Protein 8ZNI (pdb70)

Secondary structure (DSSP, 8-state):
--SPPP-SS-------S-SS---EEE----SSS-EES--EEEB---SSS---BSSPPPEES-SSTT---PPP--TT---BT--S---TT--BB---------B---TTSS-SSS------/-----EE---SS--S--------S-----SS----EEEEEE---------EEEE--TT-SS------SSSS-S-----SSSS-SSS----------EEE--S--SSS------EE-S-SS-----------TTEEEEEEEEEE-SSS-------S--TT-TT--B---EEEE-SS-EEEE-B-SS-B---SSS---EEB--SSS--SS--EE-------------------TTS-TTEEEEEEE----EEEEEEEEE-----S--SPPB---EEE-SSSS-EEEPPPPTTS-S--S---EEEE-SS--SS--S------TTT---S--SSSEEE--SSS--EEEPSS--SS----EEEE--TTS--EEEE-EEE--

Organism: Homo sapiens (NCBI:txid9606)

Sequence (496 aa):
CGSPPPILNGRISYYSTPIAVGTVIRYSCSGTFRLIGEKSLLCITKDKVDGTWDKPAPKCEYFNKYSSCPEPIVPGGYKIRGSTPYRHGDSVTFACKTGNKSVWCQANNMWGPTRLPTCVYTIQSLIHLTGEDPGFFNVEIPEFPFYPTCNVCTADVNVTINFDHQLDLDFGQLTPHTKAVYQPRGAFGGSENATNLFLLELLGAGELALTMRSESVDVYFQDVFGTMWCHHAEMQNPVYLIPETVPYIKWDNCNSTNITAVVRAQGLDVTLPLSLPTSAQDSNFSVKTQMLGNEIDIECIMEDGEISQVLPGDNKFNITCSGYESHVPSGGILTSTSYAYSLRLTPRPVSRFLGNNSILYVFYSGNDYCIQSNIVFSDEIPASQDMPTNTTDITYVGDNATYSVPMVTSEDANSPNVTVTAFWAWPNNTETDFKCKWTLTSGTPSGCENISGAFASNRTFDITVSGLGTAPKTLIITRTATNATTTTHKVIFSKA

Radius of gyration: 27.09 Å; Cα contacts (8 Å, |Δi|>4): 1389; chains: 2; bounding box: 41×58×89 Å

B-factor: mean 114.31, std 24.29, range [20.0, 201.96]

Solvent-accessible surface area: 22687 Å² total; per-residue (Å²): 13,45,92,20,43,110,23,112,115,15,13,54,4,5,82,67,137,35,95,16,55,3,93,29,1,53,5,12,36,8,1,24,7,13,14,9,3,70,35,61,8,82,9,67,106,137,148,60,100,98,20,96,30,83,53,122,32,10,105,3,49,119,0,23,59,176,60,63,9,75,97,11,112,21,149,14,11,87,58,45,21,22,54,72,101,29,70,18,8,60,28,4,39,5,39,38,102,98,78,106,47,30,1,29,6,6,63,108,52,30,3,7,46,57,154,30,9,98,37,150,24,75,45,101,21,106,3,91,37,33,33,84,55,11,4,4,4,1,2,12,6,72,32,8,14,3,21,10,12,91,53,61,25,54,12,42,14,74,8,16,4,55,23,119,124,52,41,66,17,39,1,26,6,111,13,50,75,106,106,1,27,13,71,73,36,56,42,182,42,50,125,53,86,31,13,9,16,16,11,1,1,12,6,30,58,4,14,19,3,3,0,20,82,0,1,43,1,27,3,86,25,15,9,73,29,33,133,69,165,28,1,41,0,59,4,108,13,46,36,133,30,124,84,22,76,23,59,165,5,75,1,75,110,12,127,63,50,110,67,84,0,55,1,132,49,2,10,0,60,5,86,0,62,14,23,28,68,67,61,41,86,139,6,45,16,0,1,12,5,20,4,10,22,87,21,4,32,4,20,5,56,0,53,78,36,51,13,62,86,88,59,118,22,69,24,129,2,77,4,19,1,0,0,3,62,9,98,88,116,18,14,0,35,10,44,16,86,110,84,77,27,26,0,74,1,27,0,35,2,6,2,26,36,15,13,126,126,3,35,2,0,1,7,1,5,22,70,36,83,7,19,33,1,53,0,56,24,24,62,102,91,24,108,49,18,45,10,107,46,83,85,39,85,42,96,21,123,36,87,122,6,55,8,62,0,58,72,6,105,56,11,69,82,123,25,80,34,18,15,5,8,8,18,121,13,172,32,129,79,104,79,82,94,25,6,36,23,36,40,73,88,123,25,92,98,91,20,106,14,67,20,71,22,59,49,44,119,98,103,26,18,46,4,32,12,54,37,22,25,140,64,86,2,22,5,9,4,1,6,5,3,37,138,11,88,27,14,0,4,51,0,29,4,50,48,114

GO terms:
  GO:0004888 transmembrane signaling receptor activity (F, IDA)
  GO:0005886 plasma membrane (C, IDA)
  GO:0042113 B cell activation (P, IDA)
  GO:0046718 symbiont entry into host cell (P, IDA)
  GO:0060337 type I interferon-mediated signaling pathway (P, IDA)
  GO:0048018 receptor ligand activity (F, IDA)
  GO:0006957 complement activation, alternative pathway (P, IMP)
  GO:0042803 protein homodimerization activity (F, IDA)
  GO:0043235 signaling receptor complex (C, IDA)
  GO:0034987 immunoglobulin receptor binding (F, IDA)
  GO:0005515 protein binding (F, IPI)
  GO:0004875 complement receptor activity (F, TAS)
  GO:0005886 plasma membrane (C, TAS)
  GO:0042100 B cell proliferation (P, IDA)
  GO:0001848 complement binding (F, IDA)
  GO:0003677 DNA binding (F, IDA)
  GO:0030183 B cell differentiation (P, IDA)
  GO:0070062 extracellular exosome (C, HDA)

Foldseek 3Di:
DPDADDEDQWDFADQDDDPLASAWTFIAANPLFHWFDDTTWGRDDDPHSHGDIPDHDTYHGWFLQFDAADDQDEPQFDFAQHDDDDTIWRKTFTGHPVWGTIFTAGNVGCTTPDHRTYDD/DEAAAEWEFFDDAQQWFWQWFLFDAFDPLVADGWWWWAWFAAADVGQGFGWTDTDGLPFQFDGRGHTDSDDAQAWQRGLQCQADAQTGTIIGASAQIWIWTTHPLDDDIGYGYGYPRHSHGDFQADPDDDPVQAAEPQAEQECPRQKTKDWAWDFDCPCLAFKQKWWWWWWDAGRIGWTKGFDDGGDRCDDQWQSFTFIRSGHIPPPPGFTKIWNQDPPTTIIIGIRRTGGNSGDQWTKIKIFIDICGHIYIYTYGYHRDGYPYHHRDAPADEDEDAFLFDKAKADDFPQDDQDAQWKWWWKAWHNDNDPDALIFRWPIHPPTDLPRSHLWHKAHDPGRIIITTDNSQDQAWRQIWIFIDTPNGGTHTHRYTYHHD

Structure (mmCIF, N/CA/C/O backbone):
data_8ZNI
#
_entry.id   8ZNI
#
_cell.length_a   1.00
_cell.length_b   1.00
_cell.length_c   1.00
_cell.angle_alpha   90.00
_cell.angle_beta   90.00
_cell.angle_gamma   90.00
#
_symmetry.space_group_name_H-M   'P 1'
#
loop_
_entity.id
_entity.type
_entity.pdbx_description
1 polymer 'Complement receptor type 2'
2 polymer BLLF1
3 non-polymer 2-acetamido-2-deoxy-beta-D-glucopyranose
#
loop_
_atom_site.group_PDB
_atom_site.id
_atom_site.type_symbol
_atom_site.label_atom_id
_atom_site.label_alt_id
_atom_site.label_comp_id
_atom_site.label_asym_id
_atom_site.label_entity_id
_atom_site.label_seq_id
_atom_site.pdbx_PDB_ins_code
_atom_site.Cartn_x
_atom_site.Cartn_y
_atom_site.Cartn_z
_atom_site.occupancy
_atom_site.B_iso_or_equiv
_atom_site.auth_seq_id
_atom_site.auth_comp_id
_atom_site.auth_asym_id
_atom_site.auth_atom_id
_atom_site.pdbx_PDB_model_num
ATOM 1 N N . CYS A 1 23 ? 141.544 128.607 163.638 1.00 140.36 4 CYS A N 1
ATOM 2 C CA . CYS A 1 23 ? 140.663 129.210 164.630 1.00 141.56 4 CYS A CA 1
ATOM 3 C C . CYS A 1 23 ? 140.158 128.170 165.621 1.00 142.28 4 CYS A C 1
ATOM 4 O O . CYS A 1 23 ? 139.140 128.372 166.281 1.00 143.93 4 CYS A O 1
ATOM 7 N N . GLY A 1 24 ? 140.876 127.054 165.721 1.00 121.07 5 GLY A N 1
ATOM 8 C CA . GLY A 1 24 ? 140.484 125.988 166.622 1.00 122.85 5 GLY A CA 1
ATOM 9 C C . GLY A 1 24 ? 139.792 124.841 165.916 1.00 120.10 5 GLY A C 1
ATOM 10 O O . GLY A 1 24 ? 140.441 124.036 165.243 1.00 118.27 5 GLY A O 1
ATOM 11 N N . SER A 1 25 ? 138.472 124.754 166.063 1.00 119.41 6 SER A N 1
ATOM 12 C CA . SER A 1 25 ? 137.698 123.701 165.431 1.00 117.89 6 SER A CA 1
ATOM 13 C C . SER A 1 25 ? 136.504 124.297 164.700 1.00 117.10 6 SER A C 1
ATOM 14 O O . SER A 1 25 ? 135.875 125.240 165.195 1.00 119.98 6 SER A O 1
ATOM 17 N N . PRO A 1 26 ? 136.172 123.774 163.518 1.00 113.37 7 PRO A N 1
ATOM 18 C CA . PRO A 1 26 ? 135.021 124.297 162.790 1.00 114.07 7 PRO A CA 1
ATOM 19 C C . PRO A 1 26 ? 133.723 123.916 163.480 1.00 112.21 7 PRO A C 1
ATOM 20 O O . PRO A 1 26 ? 133.643 122.870 164.146 1.00 116.05 7 PRO A O 1
ATOM 24 N N . PRO A 1 27 ? 132.683 124.733 163.350 1.00 88.47 8 PRO A N 1
ATOM 25 C CA . PRO A 1 27 ? 131.382 124.375 163.922 1.00 91.16 8 PRO A CA 1
ATOM 26 C C . PRO A 1 27 ? 130.664 123.368 163.043 1.00 90.09 8 PRO A C 1
ATOM 27 O O . PRO A 1 27 ? 130.437 123.620 161.850 1.00 93.39 8 PRO A O 1
ATOM 31 N N . PRO A 1 28 ? 130.294 122.214 163.591 1.00 87.82 9 PRO A N 1
ATOM 32 C CA . PRO A 1 28 ? 129.648 121.183 162.775 1.00 87.52 9 PRO A CA 1
ATOM 33 C C . PRO A 1 28 ? 128.220 121.556 162.412 1.00 88.72 9 PRO A C 1
ATOM 34 O O . PRO A 1 28 ? 127.573 122.385 163.057 1.00 91.74 9 PRO A O 1
ATOM 38 N N . ILE A 1 29 ? 127.730 120.923 161.346 1.00 98.45 10 ILE A N 1
ATOM 39 C CA . ILE A 1 29 ? 126.356 121.109 160.892 1.00 100.18 10 ILE A CA 1
ATOM 40 C C . ILE A 1 29 ? 125.652 119.758 160.886 1.00 104.45 10 ILE A C 1
ATOM 41 O O . ILE A 1 29 ? 126.248 118.735 161.240 1.00 107.57 10 ILE A O 1
ATOM 46 N N . LEU A 1 30 ? 124.383 119.745 160.487 1.00 116.69 11 LEU A N 1
ATOM 47 C CA . LEU A 1 30 ? 123.552 118.548 160.564 1.00 114.06 11 LEU A CA 1
ATOM 48 C C . LEU A 1 30 ? 123.773 117.693 159.321 1.00 115.33 11 LEU A C 1
ATOM 49 O O . LEU A 1 30 ? 123.305 118.036 158.230 1.00 115.98 11 LEU A O 1
ATOM 54 N N . ASN A 1 31 ? 124.483 116.575 159.491 1.00 123.43 12 ASN A N 1
ATOM 55 C CA . ASN A 1 31 ? 124.705 115.572 158.449 1.00 125.56 12 ASN A CA 1
ATOM 56 C C . ASN A 1 31 ? 125.367 116.151 157.201 1.00 126.37 12 ASN A C 1
ATOM 57 O O . ASN A 1 31 ? 125.237 115.587 156.110 1.00 125.80 12 ASN A O 1
ATOM 62 N N . GLY A 1 32 ? 126.078 117.259 157.336 1.00 123.16 13 GLY A N 1
ATOM 63 C CA . GLY A 1 32 ? 126.712 117.929 156.221 1.00 120.32 13 GLY A CA 1
ATOM 64 C C . GLY A 1 32 ? 128.163 117.535 156.050 1.00 120.09 13 GLY A C 1
ATOM 65 O O . GLY A 1 32 ? 128.581 116.430 156.415 1.00 120.98 13 GLY A O 1
ATOM 66 N N . ARG A 1 33 ? 128.943 118.451 155.484 1.00 116.15 14 ARG A N 1
ATOM 67 C CA . ARG A 1 33 ? 130.354 118.224 155.215 1.00 118.46 14 ARG A CA 1
ATOM 68 C C . ARG A 1 33 ? 131.176 119.368 155.792 1.00 119.19 14 ARG A C 1
ATOM 69 O O . ARG A 1 33 ? 130.702 120.501 155.899 1.00 120.01 14 ARG A O 1
ATOM 77 N N . ILE A 1 34 ? 132.415 119.053 156.166 1.00 106.72 15 ILE A N 1
ATOM 78 C CA . ILE A 1 34 ? 133.330 120.027 156.753 1.00 102.15 15 ILE A CA 1
ATOM 79 C C . ILE A 1 34 ? 134.503 120.345 155.833 1.00 105.57 15 ILE A C 1
ATOM 80 O O . ILE A 1 34 ? 135.190 121.357 156.056 1.00 106.02 15 ILE A O 1
ATOM 85 N N . SER A 1 35 ? 134.729 119.539 154.791 1.00 113.29 16 SER A N 1
ATOM 86 C CA . SER A 1 35 ? 135.793 119.722 153.806 1.00 111.99 16 SER A CA 1
ATOM 87 C C . SER A 1 35 ? 137.173 119.489 154.407 1.00 114.64 16 SER A C 1
ATOM 88 O O . SER A 1 35 ? 137.342 118.617 155.265 1.00 113.54 16 SER A O 1
ATOM 91 N N . TYR A 1 36 ? 138.164 120.256 153.957 1.00 118.93 17 TYR A N 1
ATOM 92 C CA . TYR A 1 36 ? 139.561 120.020 154.297 1.00 115.96 17 TYR A CA 1
ATOM 93 C C . TYR A 1 36 ? 140.129 121.207 155.060 1.00 115.72 17 TYR A C 1
ATOM 94 O O . TYR A 1 36 ? 139.976 122.357 154.634 1.00 117.39 17 TYR A O 1
ATOM 96 N N . TYR A 1 37 ? 140.786 120.921 156.185 1.00 132.99 18 TYR A N 1
ATOM 97 C CA . TYR A 1 37 ? 141.518 121.940 156.925 1.00 134.87 18 TYR A CA 1
ATOM 98 C C . TYR A 1 37 ? 142.840 121.417 157.471 1.00 141.15 18 TYR A C 1
ATOM 99 O O . TYR A 1 37 ? 143.509 122.141 158.218 1.00 143.65 18 TYR A O 1
ATOM 108 N N . SER A 1 38 ? 143.233 120.195 157.121 1.00 149.81 19 SER A N 1
ATOM 109 C CA . SER A 1 38 ? 144.432 119.540 157.660 1.00 146.67 19 SER A CA 1
ATOM 110 C C . SER A 1 38 ? 144.279 119.463 159.182 1.00 146.89 19 SER A C 1
ATOM 111 O O . SER A 1 38 ? 143.168 119.282 159.696 1.00 144.95 19 SER A O 1
ATOM 114 N N . THR A 1 39 ? 145.381 119.589 159.915 1.00 147.64 20 THR A N 1
ATOM 115 C CA . THR A 1 39 ? 145.361 119.672 161.374 1.00 147.94 20 THR A CA 1
ATOM 116 C C . THR A 1 39 ? 146.173 120.901 161.768 1.00 147.65 20 THR A C 1
ATOM 117 O O . THR A 1 39 ? 147.375 120.815 162.052 1.00 146.99 20 THR A O 1
ATOM 121 N N . PRO A 1 40 ? 145.553 122.077 161.741 1.00 146.13 21 PRO A N 1
ATOM 122 C CA . PRO A 1 40 ? 146.280 123.313 162.030 1.00 145.80 21 PRO A CA 1
ATOM 123 C C . PRO A 1 40 ? 146.194 123.715 163.492 1.00 145.79 21 PRO A C 1
ATOM 124 O O . PRO A 1 40 ? 145.246 123.394 164.209 1.00 142.09 21 PRO A O 1
ATOM 128 N N . ILE A 1 41 ? 147.221 124.437 163.931 1.00 150.39 22 ILE A N 1
ATOM 129 C CA . ILE A 1 41 ? 147.222 125.034 165.275 1.00 150.62 22 ILE A CA 1
ATOM 130 C C . ILE A 1 41 ? 146.583 126.408 165.116 1.00 150.99 22 ILE A C 1
ATOM 131 O O . ILE A 1 41 ? 147.247 127.442 165.009 1.00 149.71 22 ILE A O 1
ATOM 133 N N . ALA A 1 42 ? 145.250 126.416 165.111 1.00 149.45 23 ALA A N 1
ATOM 134 C CA . ALA A 1 42 ? 144.454 127.632 164.946 1.00 147.27 23 ALA A CA 1
ATOM 135 C C . ALA A 1 42 ? 144.865 128.404 163.693 1.00 147.22 23 ALA A C 1
ATOM 136 O O . ALA A 1 42 ? 145.171 129.598 163.739 1.00 146.35 23 ALA A O 1
ATOM 138 N N . VAL A 1 43 ? 144.876 127.708 162.555 1.00 142.79 24 VAL A N 1
ATOM 139 C CA . VAL A 1 43 ? 145.164 128.357 161.281 1.00 139.11 24 VAL A CA 1
ATOM 140 C C . VAL A 1 43 ? 143.960 128.217 160.358 1.00 144.19 24 VAL A C 1
ATOM 141 O O . VAL A 1 43 ? 143.319 129.216 160.014 1.00 150.10 24 VAL A O 1
ATOM 143 N N . GLY A 1 44 ? 143.643 126.979 159.966 1.00 151.53 25 GLY A N 1
ATOM 144 C CA . GLY A 1 44 ? 142.437 126.654 159.218 1.00 153.56 25 GLY A CA 1
ATOM 145 C C . GLY A 1 44 ? 142.041 127.640 158.137 1.00 154.95 25 GLY A C 1
ATOM 146 O O . GLY A 1 44 ? 140.981 128.264 158.232 1.00 158.04 25 GLY A O 1
ATOM 147 N N . THR A 1 45 ? 142.878 127.795 157.109 1.00 120.51 26 THR A N 1
ATOM 148 C CA . THR A 1 45 ? 142.729 128.927 156.198 1.00 118.09 26 THR A CA 1
ATOM 149 C C . THR A 1 45 ? 141.396 128.888 155.456 1.00 119.48 26 THR A C 1
ATOM 150 O O . THR A 1 45 ? 140.645 129.870 155.463 1.00 123.76 26 THR A O 1
ATOM 154 N N . VAL A 1 46 ? 141.077 127.765 154.810 1.00 111.40 27 VAL A N 1
ATOM 155 C CA . VAL A 1 46 ? 139.841 127.641 154.040 1.00 113.46 27 VAL A CA 1
ATOM 156 C C . VAL A 1 46 ? 139.165 126.314 154.357 1.00 114.40 27 VAL A C 1
ATOM 157 O O . VAL A 1 46 ? 139.812 125.262 154.381 1.00 116.34 27 VAL A O 1
ATOM 161 N N . ILE A 1 47 ? 137.854 126.372 154.598 1.00 109.96 28 ILE A N 1
ATOM 162 C CA . ILE A 1 47 ? 136.996 125.194 154.640 1.00 105.30 28 ILE A CA 1
ATOM 163 C C . ILE A 1 47 ? 135.706 125.526 153.906 1.00 105.40 28 ILE A C 1
ATOM 164 O O . ILE A 1 47 ? 135.355 126.692 153.717 1.00 110.30 28 ILE A O 1
ATOM 169 N N . ARG A 1 48 ? 134.992 124.482 153.497 1.00 111.38 29 ARG A N 1
ATOM 170 C CA . ARG A 1 48 ? 133.718 124.642 152.810 1.00 115.55 29 ARG A CA 1
ATOM 171 C C . ARG A 1 48 ? 132.684 123.709 153.419 1.00 113.86 29 ARG A C 1
ATOM 172 O O . ARG A 1 48 ? 133.008 122.592 153.833 1.00 114.39 29 ARG A O 1
ATOM 180 N N . TYR A 1 49 ? 131.441 124.175 153.470 1.00 95.81 30 TYR A N 1
ATOM 181 C CA . TYR A 1 49 ? 130.322 123.399 153.981 1.00 95.80 30 TYR A CA 1
ATOM 182 C C . TYR A 1 49 ? 129.370 123.087 152.836 1.00 98.93 30 TYR A C 1
ATOM 183 O O . TYR A 1 49 ? 128.960 123.991 152.102 1.00 97.87 30 TYR A O 1
ATOM 192 N N . SER A 1 50 ? 129.030 121.812 152.684 1.00 109.92 31 SER A N 1
ATOM 193 C CA . SER A 1 50 ? 128.153 121.350 151.621 1.00 109.75 31 SER A CA 1
ATOM 194 C C . SER A 1 50 ? 126.825 120.882 152.200 1.00 112.32 31 SER A C 1
ATOM 195 O O . SER A 1 50 ? 126.650 120.765 153.415 1.00 116.90 31 SER A O 1
ATOM 198 N N . CYS A 1 51 ? 125.883 120.607 151.302 1.00 123.49 32 CYS A N 1
ATOM 199 C CA . CYS A 1 51 ? 124.577 120.127 151.713 1.00 118.24 32 CYS A CA 1
ATOM 200 C C . CYS A 1 51 ? 124.684 118.706 152.260 1.00 120.07 32 CYS A C 1
ATOM 201 O O . CYS A 1 51 ? 125.695 118.018 152.100 1.00 122.64 32 CYS A O 1
ATOM 204 N N . SER A 1 52 ? 123.615 118.266 152.916 1.00 120.35 33 SER A N 1
ATOM 205 C CA . SER A 1 52 ? 123.523 116.905 153.423 1.00 122.09 33 SER A CA 1
ATOM 206 C C . SER A 1 52 ? 122.975 115.934 152.385 1.00 121.27 33 SER A C 1
ATOM 207 O O . SER A 1 52 ? 122.641 114.796 152.733 1.00 120.92 33 SER A O 1
ATOM 210 N N . GLY A 1 53 ? 122.877 116.353 151.127 1.00 116.96 34 GLY A N 1
ATOM 211 C CA . GLY A 1 53 ? 122.339 115.503 150.085 1.00 116.51 34 GLY A CA 1
ATOM 212 C C . GLY A 1 53 ? 120.860 115.726 149.856 1.00 121.49 34 GLY A C 1
ATOM 213 O O . GLY A 1 53 ? 120.470 116.676 149.171 1.00 121.90 34 GLY A O 1
ATOM 214 N N . THR A 1 54 ? 120.024 114.851 150.421 1.00 114.82 35 THR A N 1
ATOM 215 C CA . THR A 1 54 ? 118.581 114.998 150.272 1.00 111.9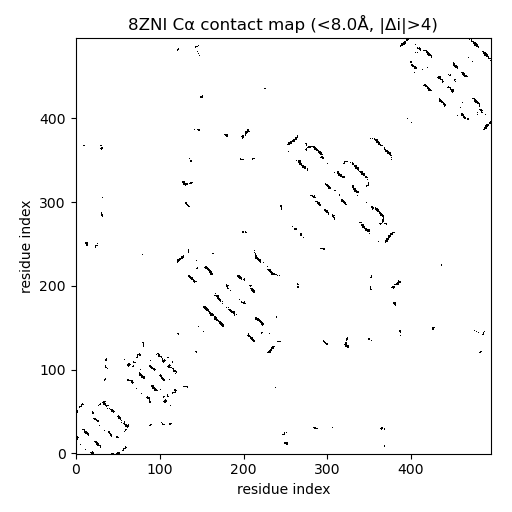7 35 THR A CA 1
ATOM 216 C C . THR A 1 54 ? 118.067 116.282 150.905 1.00 109.29 35 THR A C 1
ATOM 217 O O . THR A 1 54 ? 116.977 116.741 150.549 1.00 114.39 35 THR A O 1
ATOM 221 N N . PHE A 1 55 ? 118.820 116.865 151.832 1.00 107.70 36 PHE A N 1
ATOM 222 C CA . PHE A 1 55 ? 118.466 118.131 152.457 1.00 110.85 36 PHE A CA 1
ATOM 223 C C . PHE A 1 55 ? 119.375 119.218 151.901 1.00 109.58 36 PHE A C 1
ATOM 224 O O . PHE A 1 55 ? 120.601 119.124 152.015 1.00 115.92 36 PHE A O 1
ATOM 226 N N . ARG A 1 56 ? 118.778 120.242 151.298 1.00 113.13 37 ARG A N 1
ATOM 227 C CA . ARG A 1 56 ? 119.567 121.315 150.714 1.00 114.51 37 ARG A CA 1
ATOM 228 C C . ARG A 1 56 ? 120.139 122.215 151.804 1.00 115.57 37 ARG A C 1
ATOM 229 O O . ARG A 1 56 ? 119.543 122.399 152.868 1.00 116.09 37 ARG A O 1
ATOM 237 N N . LEU A 1 57 ? 121.311 122.777 151.527 1.00 114.36 38 LEU A N 1
ATOM 238 C CA . LEU A 1 57 ? 121.979 123.661 152.473 1.00 111.53 38 LEU A CA 1
ATOM 239 C C . LEU A 1 57 ? 121.325 125.036 152.441 1.00 110.47 38 LEU A C 1
ATOM 240 O O . LEU A 1 57 ? 121.305 125.698 151.397 1.00 111.34 38 LEU A O 1
ATOM 245 N N . ILE A 1 58 ? 120.793 125.466 153.583 1.00 103.98 39 ILE A N 1
ATOM 246 C CA . ILE A 1 58 ? 120.217 126.799 153.708 1.00 103.85 39 ILE A CA 1
ATOM 247 C C . ILE A 1 58 ? 121.143 127.660 154.556 1.00 103.05 39 ILE A C 1
ATOM 248 O O . ILE A 1 58 ? 121.057 127.666 155.789 1.00 108.19 39 ILE A O 1
ATOM 253 N N . GLY A 1 59 ? 122.027 128.396 153.876 1.00 95.31 40 GLY A N 1
ATOM 254 C CA . GLY A 1 59 ? 122.988 129.267 154.576 1.00 96.86 40 GLY A CA 1
ATOM 255 C C . GLY A 1 59 ? 124.266 129.414 153.770 1.00 98.30 40 GLY A C 1
ATOM 256 O O . GLY A 1 59 ? 124.520 128.547 152.913 1.00 101.17 40 GLY A O 1
ATOM 257 N N . GLU A 1 60 ? 125.042 130.470 154.025 1.00 109.65 41 GLU A N 1
ATOM 258 C CA . GLU A 1 60 ? 126.324 130.694 153.306 1.00 105.84 41 GLU A CA 1
ATOM 259 C C . GLU A 1 60 ? 127.238 129.483 153.509 1.00 107.54 41 GLU A C 1
ATOM 260 O O . GLU A 1 60 ? 127.333 129.009 154.655 1.00 110.33 41 GLU A O 1
ATOM 266 N N . LYS A 1 61 ? 127.877 128.984 152.447 1.00 113.04 42 LYS A N 1
ATOM 267 C CA . LYS A 1 61 ? 128.667 127.725 152.564 1.00 114.73 42 LYS A CA 1
ATOM 268 C C . LYS A 1 61 ? 130.145 128.004 152.867 1.00 116.77 42 LYS A C 1
ATOM 269 O O . LYS A 1 61 ? 130.772 127.151 153.529 1.00 119.78 42 LYS A O 1
ATOM 271 N N . SER A 1 62 ? 130.683 129.132 152.397 1.00 97.09 43 SER A N 1
ATOM 272 C CA . SER A 1 62 ? 132.132 129.427 152.578 1.00 96.37 43 SER A CA 1
ATOM 273 C C . SER A 1 62 ? 132.507 129.416 154.064 1.00 98.40 43 SER A C 1
ATOM 274 O O . SER A 1 62 ? 131.589 129.492 154.902 1.00 99.69 43 SER A O 1
ATOM 276 N N . LEU A 1 63 ? 133.807 129.337 154.371 1.00 109.42 44 LEU A N 1
ATOM 277 C CA . LEU A 1 63 ? 134.272 129.383 155.786 1.00 109.23 44 LEU A CA 1
ATOM 278 C C . LEU A 1 63 ? 135.788 129.614 155.821 1.00 111.22 44 LEU A C 1
ATOM 279 O O . LEU A 1 63 ? 136.532 128.712 155.390 1.00 111.08 44 LEU A O 1
ATOM 281 N N . LEU A 1 64 ? 136.220 130.778 156.316 1.00 130.80 45 LEU A N 1
ATOM 282 C CA . LEU A 1 64 ? 137.668 131.105 156.404 1.00 130.54 45 LEU A CA 1
ATOM 283 C C . LEU A 1 64 ? 137.964 131.599 157.824 1.00 135.45 45 LEU A C 1
ATOM 284 O O . LEU A 1 64 ? 137.153 132.385 158.350 1.00 137.48 45 LEU A O 1
ATOM 289 N N . CYS A 1 65 ? 139.081 131.169 158.415 1.00 139.49 46 CYS A N 1
ATOM 290 C CA . CYS A 1 65 ? 139.377 131.529 159.828 1.00 138.17 46 CYS A CA 1
ATOM 291 C C . CYS A 1 65 ? 139.983 132.932 159.909 1.00 138.40 46 CYS A C 1
ATOM 292 O O . CYS A 1 65 ? 141.174 133.073 159.583 1.00 137.26 46 CYS A O 1
ATOM 295 N N . ILE A 1 66 ? 139.196 133.930 160.327 1.00 151.54 47 ILE A N 1
ATOM 296 C CA . ILE A 1 66 ? 139.732 135.273 160.493 1.00 151.61 47 ILE A CA 1
ATOM 297 C C . ILE A 1 66 ? 140.728 135.281 161.646 1.00 154.14 47 ILE A C 1
ATOM 298 O O . ILE A 1 66 ? 140.608 134.516 162.614 1.00 155.33 47 ILE A O 1
ATOM 303 N N . THR A 1 67 ? 141.737 136.135 161.534 1.00 165.54 48 THR A N 1
ATOM 304 C CA . THR A 1 67 ? 142.806 136.212 162.519 1.00 165.78 48 THR A CA 1
ATOM 305 C C . THR A 1 67 ? 142.590 137.435 163.402 1.00 165.81 48 THR A C 1
ATOM 306 O O . THR A 1 67 ? 142.579 138.568 162.910 1.00 166.76 48 THR A O 1
ATOM 310 N N . LYS A 1 68 ? 142.417 137.201 164.698 1.00 183.62 49 LYS A N 1
ATOM 311 C CA . LYS A 1 68 ? 142.293 138.276 165.672 1.00 185.53 49 LYS A CA 1
ATOM 312 C C . LYS A 1 68 ? 143.691 138.747 166.075 1.00 186.93 49 LYS A C 1
ATOM 313 O O . LYS A 1 68 ? 144.689 138.440 165.417 1.00 185.60 49 LYS A O 1
ATOM 319 N N . ASP A 1 69 ? 143.772 139.520 167.161 1.00 201.80 50 ASP A N 1
ATOM 320 C CA . ASP A 1 69 ? 145.069 139.970 167.655 1.00 201.88 50 ASP A CA 1
ATOM 321 C C . ASP A 1 69 ? 145.972 138.788 167.987 1.00 201.83 50 ASP A C 1
ATOM 322 O O . ASP A 1 69 ? 147.190 138.850 167.785 1.00 200.50 50 ASP A O 1
ATOM 327 N N . LYS A 1 70 ? 145.396 137.704 168.496 1.00 194.92 51 LYS A N 1
ATOM 328 C CA . LYS A 1 70 ? 146.122 136.470 168.749 1.00 193.12 51 LYS A CA 1
ATOM 329 C C . LYS A 1 70 ? 145.956 135.513 167.572 1.00 193.73 51 LYS A C 1
ATOM 330 O O . LYS A 1 70 ? 145.134 135.723 166.677 1.00 194.98 51 LYS A O 1
ATOM 332 N N . VAL A 1 71 ? 146.762 134.449 167.581 1.00 190.11 52 VAL A N 1
ATOM 333 C CA . VAL A 1 71 ? 146.674 133.443 166.526 1.00 190.79 52 VAL A CA 1
ATOM 334 C C . VAL A 1 71 ? 145.308 132.768 166.553 1.00 189.77 52 VAL A C 1
ATOM 335 O O . VAL A 1 71 ? 144.660 132.592 165.515 1.00 189.34 52 VAL A O 1
ATOM 339 N N . ASP A 1 72 ? 144.850 132.391 167.743 1.00 175.93 53 ASP A N 1
ATOM 340 C CA . ASP A 1 72 ? 143.536 131.779 167.877 1.00 174.29 53 ASP A CA 1
ATOM 341 C C . ASP A 1 72 ? 142.441 132.800 167.599 1.00 173.53 53 ASP A C 1
ATOM 342 O O . ASP A 1 72 ? 142.528 133.958 168.014 1.00 174.35 53 ASP A O 1
ATOM 347 N N . GLY A 1 73 ? 141.406 132.362 166.888 1.00 155.41 54 GLY A N 1
ATOM 348 C CA . GLY A 1 73 ? 140.294 133.231 166.562 1.00 156.09 54 GLY A CA 1
ATOM 349 C C . GLY A 1 73 ? 139.000 132.472 166.360 1.00 156.03 54 GLY A C 1
ATOM 350 O O . GLY A 1 73 ? 138.842 131.356 166.861 1.00 156.57 54 GLY A O 1
ATOM 351 N N . THR A 1 74 ? 138.066 133.068 165.623 1.00 155.13 55 THR A N 1
ATOM 352 C CA . THR A 1 74 ? 136.786 132.445 165.329 1.00 156.08 55 THR A CA 1
ATOM 353 C C . THR A 1 74 ? 136.566 132.437 163.823 1.00 155.92 55 THR A C 1
ATOM 354 O O . THR A 1 74 ? 137.145 133.237 163.085 1.00 155.90 55 THR A O 1
ATOM 358 N N . TRP A 1 75 ? 135.721 131.513 163.373 1.00 134.96 56 TRP A N 1
ATOM 359 C CA . TRP A 1 75 ? 135.431 131.402 161.952 1.00 135.02 56 TRP A CA 1
ATOM 360 C C . TRP A 1 75 ? 134.583 132.580 161.482 1.00 135.10 56 TRP A C 1
ATOM 361 O O . TRP A 1 75 ? 133.860 133.207 162.262 1.00 135.66 56 TRP A O 1
ATOM 372 N N . ASP A 1 76 ? 134.687 132.881 160.186 1.00 131.63 57 ASP A N 1
ATOM 373 C CA . ASP A 1 76 ? 134.079 134.095 159.648 1.00 131.65 57 ASP A CA 1
ATOM 374 C C . ASP A 1 76 ? 132.562 134.077 159.782 1.00 135.47 57 ASP A C 1
ATOM 375 O O . ASP A 1 76 ? 131.954 135.087 160.156 1.00 135.34 57 ASP A O 1
ATOM 380 N N . LYS A 1 77 ? 131.932 132.947 159.483 1.00 134.36 58 LYS A N 1
ATOM 381 C CA . LYS A 1 77 ? 130.482 132.878 159.455 1.00 129.84 58 LYS A CA 1
ATOM 382 C C . LYS A 1 77 ? 129.982 131.710 160.290 1.00 129.33 58 LYS A C 1
ATOM 383 O O . LYS A 1 77 ? 130.676 130.698 160.430 1.00 129.31 58 LYS A O 1
ATOM 389 N N . PRO A 1 78 ? 128.783 131.826 160.855 1.00 117.36 59 PRO A N 1
ATOM 390 C CA . PRO A 1 78 ? 128.210 130.705 161.606 1.00 116.94 59 PRO A CA 1
ATOM 391 C C . PRO A 1 78 ? 127.921 129.519 160.700 1.00 116.99 59 PRO A C 1
ATOM 392 O O . PRO A 1 78 ? 127.759 129.647 159.485 1.00 117.42 59 PRO A O 1
ATOM 396 N N . ALA A 1 79 ? 127.865 128.349 161.317 1.00 97.95 60 ALA A N 1
ATOM 397 C CA . ALA A 1 79 ? 127.627 127.120 160.575 1.00 94.63 60 ALA A CA 1
ATOM 398 C C . ALA A 1 79 ? 126.218 127.121 159.995 1.00 102.33 60 ALA A C 1
ATOM 399 O O . ALA A 1 79 ? 125.246 127.232 160.754 1.00 109.19 60 ALA A O 1
ATOM 401 N N . PRO A 1 80 ? 126.057 127.009 158.680 1.00 98.61 61 PRO A N 1
ATOM 402 C CA . PRO A 1 80 ? 124.712 126.995 158.097 1.00 101.68 61 PRO A CA 1
ATOM 403 C C . PRO A 1 80 ? 123.952 125.726 158.450 1.00 101.47 61 PRO A C 1
ATOM 404 O O . PRO A 1 80 ? 124.533 124.658 158.650 1.00 105.36 61 PRO A O 1
ATOM 408 N N . LYS A 1 81 ? 122.630 125.857 158.515 1.00 93.15 62 LYS A N 1
ATOM 409 C CA . LYS A 1 81 ? 121.768 124.716 158.777 1.00 97.75 62 LYS A CA 1
ATOM 410 C C . LYS A 1 81 ? 121.620 123.864 157.524 1.00 96.27 62 LYS A C 1
ATOM 411 O O . LYS A 1 81 ? 121.562 124.382 156.406 1.00 95.88 62 LYS A O 1
ATOM 417 N N . CYS A 1 82 ? 121.559 122.549 157.717 1.00 112.72 63 CYS A N 1
ATOM 418 C CA . CYS A 1 82 ? 121.444 121.586 156.625 1.00 116.69 63 CYS A CA 1
ATOM 419 C C . CYS A 1 82 ? 120.227 120.705 156.893 1.00 116.75 63 CYS A C 1
ATOM 420 O O . CYS A 1 82 ? 120.338 119.641 157.508 1.00 118.67 63 CYS A O 1
ATOM 422 N N . GLU A 1 83 ? 119.065 121.151 156.426 1.00 118.26 64 GLU A N 1
ATOM 423 C CA . GLU A 1 83 ? 117.824 120.411 156.604 1.00 113.52 64 GLU A CA 1
ATOM 424 C C . GLU A 1 83 ? 116.914 120.699 155.418 1.00 113.91 64 GLU A C 1
ATOM 425 O O . GLU A 1 83 ? 117.276 121.437 154.497 1.00 122.74 64 GLU A O 1
ATOM 427 N N . TYR A 1 84 ? 115.723 120.110 155.447 1.00 110.20 65 TYR A N 1
ATOM 428 C CA . TYR A 1 84 ? 114.764 120.312 154.373 1.00 112.14 65 TYR A CA 1
ATOM 429 C C . TYR A 1 84 ? 114.275 121.757 154.357 1.00 115.58 65 TYR A C 1
ATOM 430 O O . TYR A 1 84 ? 114.397 122.497 155.336 1.00 116.40 65 TYR A O 1
ATOM 439 N N . PHE A 1 85 ? 113.716 122.157 153.214 1.00 120.64 66 PHE A N 1
ATOM 440 C CA . PHE A 1 85 ? 113.157 123.500 153.032 1.00 122.67 66 PHE A CA 1
ATOM 441 C C . PHE A 1 85 ? 111.836 123.352 152.278 1.00 120.06 66 PHE A C 1
ATOM 442 O O . PHE A 1 85 ? 111.806 123.396 151.046 1.00 120.80 66 PHE A O 1
ATOM 444 N N . ASN A 1 86 ? 110.748 123.185 153.033 1.00 116.41 67 ASN A N 1
ATOM 445 C CA . ASN A 1 86 ? 109.397 123.084 152.478 1.00 118.50 67 ASN A CA 1
ATOM 446 C C . ASN A 1 86 ? 109.297 121.981 151.427 1.00 120.67 67 ASN A C 1
ATOM 447 O O . ASN A 1 86 ? 108.626 122.138 150.404 1.00 119.81 67 ASN A O 1
ATOM 449 N N . LYS A 1 87 ? 109.968 120.855 151.685 1.00 134.13 68 LYS A N 1
ATOM 450 C CA . LYS A 1 87 ? 109.951 119.701 150.791 1.00 135.20 68 LYS A CA 1
ATOM 451 C C . LYS A 1 87 ? 110.336 120.100 149.372 1.00 135.48 68 LYS A C 1
ATOM 452 O O . LYS A 1 87 ? 111.522 120.198 149.047 1.00 135.40 68 LYS A O 1
ATOM 454 N N . TYR A 1 88 ? 109.338 120.322 148.517 1.00 127.82 69 TYR A N 1
ATOM 455 C CA . TYR A 1 88 ? 109.568 120.820 147.168 1.00 125.52 69 TYR A CA 1
ATOM 456 C C . TYR A 1 88 ? 108.762 122.077 146.870 1.00 126.76 69 TYR A C 1
ATOM 457 O O . TYR A 1 88 ? 108.754 122.539 145.723 1.00 127.18 69 TYR A O 1
ATOM 466 N N . SER A 1 89 ? 108.090 122.642 147.869 1.00 127.21 70 SER A N 1
ATOM 467 C CA . SER A 1 89 ? 107.266 123.820 147.658 1.00 128.96 70 SER A CA 1
ATOM 468 C C . SER A 1 89 ? 108.130 125.049 147.414 1.00 130.27 70 SER A C 1
ATOM 469 O O . SER A 1 89 ? 109.328 125.074 147.710 1.00 128.98 70 SER A O 1
ATOM 472 N N . SER A 1 90 ? 107.496 126.083 146.880 1.00 132.16 71 SER A N 1
ATOM 473 C CA . SER A 1 90 ? 108.184 127.309 146.522 1.00 129.42 71 SER A CA 1
ATOM 474 C C . SER A 1 90 ? 108.088 128.326 147.657 1.00 128.90 71 SER A C 1
ATOM 475 O O . SER A 1 90 ? 107.529 128.068 148.726 1.00 126.85 71 SER A O 1
ATOM 478 N N . CYS A 1 91 ? 108.727 129.485 147.458 1.00 118.00 72 CYS A N 1
ATOM 479 C CA . CYS A 1 91 ? 108.734 130.539 148.509 1.00 117.68 72 CYS A CA 1
ATOM 480 C C . CYS A 1 91 ? 108.686 131.921 147.845 1.00 114.24 72 CYS A C 1
ATOM 481 O O . CYS A 1 91 ? 109.102 132.032 146.675 1.00 113.15 72 CYS A O 1
ATOM 484 N N . PRO A 1 92 ? 108.205 132.975 148.542 1.00 102.56 73 PRO A N 1
ATOM 485 C CA . PRO A 1 92 ? 108.094 134.316 147.957 1.00 101.90 73 PRO A CA 1
ATOM 486 C C . PRO A 1 92 ? 109.432 134.825 147.401 1.00 102.13 73 PRO A C 1
ATOM 487 O O . PRO A 1 92 ? 110.459 134.484 147.960 1.00 103.53 73 PRO A O 1
ATOM 491 N N . GLU A 1 93 ? 109.386 135.629 146.333 1.00 106.00 74 GLU A N 1
ATOM 492 C CA . GLU A 1 93 ? 110.634 136.217 145.771 1.00 108.02 74 GLU A CA 1
ATOM 493 C C . GLU A 1 93 ? 111.158 137.273 146.752 1.00 106.09 74 GLU A C 1
ATOM 494 O O . GLU A 1 93 ? 110.396 138.194 147.112 1.00 103.95 74 GLU A O 1
ATOM 500 N N . PRO A 1 94 ? 112.398 137.134 147.264 1.00 106.52 75 PRO A N 1
ATOM 501 C CA . PRO A 1 94 ? 112.985 138.124 148.176 1.00 106.18 75 PRO A CA 1
ATOM 502 C C . PRO A 1 94 ? 113.638 139.266 147.418 1.00 100.87 75 PRO A C 1
ATOM 503 O O . PRO A 1 94 ? 114.575 139.041 146.646 1.00 100.38 75 PRO A O 1
ATOM 507 N N . ILE A 1 95 ? 113.165 140.494 147.629 1.00 99.18 76 ILE A N 1
ATOM 508 C CA . ILE A 1 95 ? 113.692 141.656 146.929 1.00 104.03 76 ILE A CA 1
ATOM 509 C C . ILE A 1 95 ? 113.892 142.799 147.914 1.00 104.32 76 ILE A C 1
ATOM 510 O O . ILE A 1 95 ? 113.328 142.819 149.010 1.00 105.29 76 ILE A O 1
ATOM 515 N N . VAL A 1 96 ? 114.718 143.753 147.502 1.00 108.15 77 VAL A N 1
ATOM 516 C CA . VAL A 1 96 ? 115.005 144.964 148.262 1.00 111.70 77 VAL A CA 1
ATOM 517 C C . VAL A 1 96 ? 115.447 146.011 147.247 1.00 109.71 77 VAL A C 1
ATOM 518 O O . VAL A 1 96 ? 116.139 145.667 146.278 1.00 105.25 77 VAL A O 1
ATOM 522 N N . PRO A 1 97 ? 115.054 147.280 147.400 1.00 130.24 78 PRO A N 1
ATOM 523 C CA . PRO A 1 97 ? 115.414 148.289 146.388 1.00 129.73 78 PRO A CA 1
ATOM 524 C C . PRO A 1 97 ? 116.902 148.368 146.092 1.00 129.04 78 PRO A C 1
ATOM 525 O O . PRO A 1 97 ? 117.285 148.767 144.985 1.00 129.01 78 PRO A O 1
ATOM 529 N N . GLY A 1 98 ? 117.752 148.002 147.046 1.00 114.89 79 GLY A N 1
ATOM 530 C CA . GLY A 1 98 ? 119.172 147.906 146.782 1.00 114.23 79 GLY A CA 1
ATOM 531 C C . GLY A 1 98 ? 119.614 146.470 146.592 1.00 118.26 79 GLY A C 1
ATOM 532 O O . GLY A 1 98 ? 120.677 146.074 147.079 1.00 119.18 79 GLY A O 1
ATOM 533 N N . GLY A 1 99 ? 118.804 145.676 145.893 1.00 111.36 80 GLY A N 1
ATOM 534 C CA . GLY A 1 99 ? 119.114 144.272 145.708 1.00 104.93 80 GLY A CA 1
ATOM 535 C C . GLY A 1 99 ? 118.838 143.736 144.319 1.00 101.18 80 GLY A C 1
ATOM 536 O O . GLY A 1 99 ? 117.723 143.861 143.806 1.00 103.92 80 GLY A O 1
ATOM 537 N N . TYR A 1 100 ? 119.851 143.133 143.703 1.00 95.14 81 TYR A N 1
ATOM 538 C CA . TYR A 1 100 ? 119.695 142.484 142.408 1.00 95.50 81 TYR A CA 1
ATOM 539 C C . TYR A 1 100 ? 119.152 141.073 142.621 1.00 93.41 81 TYR A C 1
ATOM 540 O O . TYR A 1 100 ? 118.693 140.714 143.708 1.00 99.05 81 TYR A O 1
ATOM 549 N N . LYS A 1 101 ? 119.193 140.254 141.577 1.00 92.42 82 LYS A N 1
ATOM 550 C CA . LYS A 1 101 ? 118.733 138.871 141.639 1.00 98.10 82 LYS A CA 1
ATOM 551 C C . LYS A 1 101 ? 119.755 137.949 140.990 1.00 100.39 82 LYS A C 1
ATOM 552 O O . LYS A 1 101 ? 119.433 137.102 140.154 1.00 108.05 82 LYS A O 1
ATOM 558 N N . ILE A 1 102 ? 121.025 138.119 141.365 1.00 87.91 83 ILE A N 1
ATOM 559 C CA . ILE A 1 102 ? 122.077 137.266 140.829 1.00 88.92 83 ILE A CA 1
ATOM 560 C C . ILE A 1 102 ? 121.840 135.833 141.279 1.00 94.55 83 ILE A C 1
ATOM 561 O O . ILE A 1 102 ? 121.594 135.567 142.462 1.00 102.07 83 ILE A O 1
ATOM 566 N N . ARG A 1 103 ? 121.897 134.902 140.325 1.00 102.49 84 ARG A N 1
ATOM 567 C CA . ARG A 1 103 ? 121.619 133.484 140.547 1.00 101.53 84 ARG A CA 1
ATOM 568 C C . ARG A 1 103 ? 120.200 133.244 141.050 1.00 94.35 84 ARG A C 1
ATOM 569 O O . ARG A 1 103 ? 119.929 132.221 141.687 1.00 96.22 84 ARG A O 1
ATOM 571 N N . GLY A 1 104 ? 119.284 134.165 140.771 1.00 86.63 85 GLY A N 1
ATOM 572 C CA . GLY A 1 104 ? 117.908 134.040 141.204 1.00 95.63 85 GLY A CA 1
ATOM 573 C C . GLY A 1 104 ? 116.950 134.167 140.035 1.00 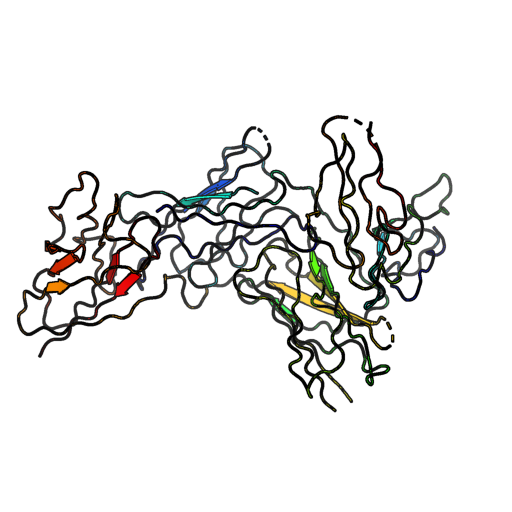100.89 85 GLY A C 1
ATOM 574 O O . GLY A 1 104 ? 117.225 134.867 139.059 1.00 98.17 85 GLY A O 1
ATOM 575 N N . SER A 1 105 ? 115.814 133.483 140.146 1.00 124.85 86 SER A N 1
ATOM 576 C CA . SER A 1 105 ? 114.810 133.484 139.093 1.00 122.52 86 SER A CA 1
ATOM 577 C C . SER A 1 105 ? 113.440 133.256 139.715 1.00 121.11 86 SER A C 1
ATOM 578 O O . SER A 1 105 ? 113.313 133.013 140.918 1.00 124.40 86 SER A O 1
ATOM 581 N N . THR A 1 106 ? 112.410 133.347 138.875 1.00 130.19 87 THR A N 1
ATOM 582 C CA . THR A 1 106 ? 111.045 133.132 139.352 1.00 135.39 87 THR A CA 1
ATOM 583 C C . THR A 1 106 ? 110.818 131.729 139.909 1.00 137.89 87 THR A C 1
ATOM 584 O O . THR A 1 106 ? 110.256 131.617 141.013 1.00 138.61 87 THR A O 1
ATOM 586 N N . PRO A 1 107 ? 111.199 130.640 139.235 1.00 128.98 88 PRO A N 1
ATOM 587 C CA . PRO A 1 107 ? 110.984 129.316 139.828 1.00 124.67 88 PRO A CA 1
ATOM 588 C C . PRO A 1 107 ? 111.873 129.093 141.040 1.00 127.70 88 PRO A C 1
ATOM 589 O O . PRO A 1 107 ? 112.967 129.651 141.154 1.00 125.69 88 PRO A O 1
ATOM 593 N N . TYR A 1 108 ? 111.383 128.264 141.958 1.00 128.56 89 TYR A N 1
ATOM 594 C CA . TYR A 1 108 ? 112.120 127.916 143.162 1.00 125.75 89 TYR A CA 1
ATOM 595 C C . TYR A 1 108 ? 111.871 126.452 143.492 1.00 127.01 89 TYR A C 1
ATOM 596 O O . TYR A 1 108 ? 110.862 125.867 143.091 1.00 127.83 89 TYR A O 1
ATOM 605 N N . ARG A 1 109 ? 112.809 125.864 144.230 1.00 146.19 90 ARG A N 1
ATOM 606 C CA . ARG A 1 109 ? 112.663 124.484 144.680 1.00 148.16 90 ARG A CA 1
ATOM 607 C C . ARG A 1 109 ? 113.527 124.266 145.912 1.00 147.14 90 ARG A C 1
ATOM 608 O O . ARG A 1 109 ? 114.721 124.586 145.905 1.00 148.61 90 ARG A O 1
ATOM 616 N N . HIS A 1 110 ? 112.906 123.757 146.976 1.00 127.53 91 HIS A N 1
ATOM 617 C CA . HIS A 1 110 ? 113.590 123.388 148.211 1.00 129.86 91 HIS A CA 1
ATOM 618 C C . HIS A 1 110 ? 114.405 124.543 148.784 1.00 128.22 91 HIS A C 1
ATOM 619 O O . HIS A 1 110 ? 113.839 125.528 149.268 1.00 122.84 91 HIS A O 1
ATOM 626 N N . GLY A 1 111 ? 115.731 124.434 148.732 1.00 136.41 92 GLY A N 1
ATOM 627 C CA . GLY A 1 111 ? 116.588 125.414 149.368 1.00 134.55 92 GLY A CA 1
ATOM 628 C C . GLY A 1 111 ? 117.418 126.258 148.421 1.00 131.73 92 GLY A C 1
ATOM 629 O O . GLY A 1 111 ? 118.567 126.586 148.725 1.00 130.54 92 GLY A O 1
ATOM 630 N N . ASP A 1 112 ? 116.852 126.612 147.271 1.00 129.38 93 ASP A N 1
ATOM 631 C CA . ASP A 1 112 ? 117.547 127.489 146.341 1.00 129.27 93 ASP A CA 1
ATOM 632 C C . ASP A 1 112 ? 117.658 128.895 146.919 1.00 128.20 93 ASP A C 1
ATOM 633 O O . ASP A 1 112 ? 116.822 129.334 147.713 1.00 125.96 93 ASP A O 1
ATOM 638 N N . SER A 1 113 ? 118.708 129.605 146.512 1.00 101.84 94 SER A N 1
ATOM 639 C CA . SER A 1 113 ? 119.021 130.916 147.061 1.00 101.85 94 SER A CA 1
ATOM 640 C C . SER A 1 113 ? 119.168 131.927 145.933 1.00 91.25 94 SER A C 1
ATOM 641 O O . SER A 1 113 ? 119.043 131.601 144.749 1.00 97.31 94 SER A O 1
ATOM 644 N N . VAL A 1 114 ? 119.438 133.171 146.320 1.00 67.74 95 VAL A N 1
ATOM 645 C CA . VAL A 1 114 ? 119.695 134.265 145.403 1.00 77.65 95 VAL A CA 1
ATOM 646 C C . VAL A 1 114 ? 120.926 135.021 145.893 1.00 76.16 95 VAL A C 1
ATOM 647 O O . VAL A 1 114 ? 121.557 134.646 146.880 1.00 77.43 95 VAL A O 1
ATOM 651 N N . THR A 1 115 ? 121.267 136.090 145.181 1.00 87.57 96 THR A N 1
ATOM 652 C CA . THR A 1 115 ? 122.370 136.958 145.561 1.00 83.79 96 THR A CA 1
ATOM 653 C C . THR A 1 115 ? 121.960 138.401 145.316 1.00 87.39 96 THR A C 1
ATOM 654 O O . THR A 1 115 ? 121.262 138.704 144.346 1.00 100.91 96 THR A O 1
ATOM 658 N N . PHE A 1 116 ? 122.396 139.289 146.202 1.00 78.71 97 PHE A N 1
ATOM 659 C CA . PHE A 1 116 ? 121.997 140.686 146.156 1.00 82.79 97 PHE A CA 1
ATOM 660 C C . PHE A 1 116 ? 123.198 141.572 145.855 1.00 79.45 97 PHE A C 1
ATOM 661 O O . PHE A 1 116 ? 124.353 141.186 146.054 1.00 85.70 97 PHE A O 1
ATOM 669 N N . ALA A 1 117 ? 122.902 142.773 145.365 1.00 91.94 98 ALA A N 1
ATOM 670 C CA . ALA A 1 117 ? 123.898 143.798 145.076 1.00 94.88 98 ALA A CA 1
ATOM 671 C C . ALA A 1 117 ? 123.148 145.083 144.760 1.00 101.65 98 ALA A C 1
ATOM 672 O O . ALA A 1 117 ? 121.927 145.080 144.585 1.00 109.31 98 ALA A O 1
ATOM 674 N N . CYS A 1 118 ? 123.889 146.185 144.689 1.00 104.37 99 CYS A N 1
ATOM 675 C CA . CYS A 1 118 ? 123.273 147.468 144.378 1.00 105.44 99 CYS A CA 1
ATOM 676 C C . CYS A 1 118 ? 124.309 148.390 143.755 1.00 106.23 99 CYS A C 1
ATOM 677 O O . CYS A 1 118 ? 125.514 148.231 143.958 1.00 109.37 99 CYS A O 1
ATOM 679 N N . LYS A 1 119 ? 123.812 149.366 142.996 1.00 109.41 100 LYS A N 1
ATOM 680 C CA . LYS A 1 119 ? 124.665 150.392 142.414 1.00 114.72 100 LYS A CA 1
ATOM 681 C C . LYS A 1 119 ? 124.958 151.528 143.383 1.00 115.57 100 LYS A C 1
ATOM 682 O O . LYS A 1 119 ? 125.763 152.406 143.056 1.00 115.70 100 LYS A O 1
ATOM 684 N N . THR A 1 120 ? 124.328 151.534 144.553 1.00 116.61 101 THR A N 1
ATOM 685 C CA . THR A 1 120 ? 124.549 152.579 145.543 1.00 117.67 101 THR A CA 1
ATOM 686 C C . THR A 1 120 ? 124.438 152.016 146.956 1.00 118.55 101 THR A C 1
ATOM 687 O O . THR A 1 120 ? 123.856 150.953 147.166 1.00 114.78 101 THR A O 1
ATOM 689 N N . GLY A 1 126 ? 124.611 146.493 152.652 1.00 122.28 107 GLY A N 1
ATOM 690 C CA . GLY A 1 126 ? 124.019 145.368 153.352 1.00 127.11 107 GLY A CA 1
ATOM 691 C C . GLY A 1 126 ? 124.556 144.029 152.888 1.00 127.29 107 GLY A C 1
ATOM 692 O O . GLY A 1 126 ? 125.525 143.968 152.132 1.00 126.15 107 GLY A O 1
ATOM 693 N N . ASN A 1 127 ? 123.919 142.949 153.336 1.00 122.08 108 ASN A N 1
ATOM 694 C CA . ASN A 1 127 ? 124.364 141.615 152.968 1.00 121.33 108 ASN A CA 1
ATOM 695 C C . ASN A 1 127 ? 124.049 141.336 151.500 1.00 117.03 108 ASN A C 1
ATOM 696 O O . ASN A 1 127 ? 123.436 142.146 150.797 1.00 116.03 108 ASN A O 1
ATOM 701 N N . LYS A 1 128 ? 124.488 140.169 151.033 1.00 100.98 109 LYS A N 1
ATOM 702 C CA . LYS A 1 128 ? 124.332 139.794 149.634 1.00 101.56 109 LYS A CA 1
ATOM 703 C C . LYS A 1 128 ? 123.934 138.330 149.503 1.00 104.09 109 LYS A C 1
ATOM 704 O O . LYS A 1 128 ? 124.458 137.605 148.651 1.00 113.17 109 LYS A O 1
ATOM 706 N N . SER A 1 129 ? 123.003 137.870 150.335 1.00 75.20 110 SER A N 1
ATOM 707 C CA . SER A 1 129 ? 122.575 136.480 150.261 1.00 75.41 110 SER A CA 1
ATOM 708 C C . SER A 1 129 ? 121.286 136.287 151.045 1.00 84.47 110 SER A C 1
ATOM 709 O O . SER A 1 129 ? 121.068 136.943 152.065 1.00 97.98 110 SER A O 1
ATOM 712 N N . VAL A 1 130 ? 120.439 135.381 150.552 1.00 85.67 111 VAL A N 1
ATOM 713 C CA . VAL A 1 130 ? 119.264 134.921 151.283 1.00 78.21 111 VAL A CA 1
ATOM 714 C C . VAL A 1 130 ? 118.787 133.639 150.618 1.00 82.03 111 VAL A C 1
ATOM 715 O O . VAL A 1 130 ? 118.999 133.429 149.421 1.00 90.90 111 VAL A O 1
ATOM 719 N N . TRP A 1 131 ? 118.160 132.771 151.403 1.00 91.25 112 TRP A N 1
ATOM 720 C CA . TRP A 1 131 ? 117.690 131.477 150.927 1.00 91.21 112 TRP A CA 1
ATOM 721 C C . TRP A 1 131 ? 116.169 131.406 151.045 1.00 99.07 112 TRP A C 1
ATOM 722 O O . TRP A 1 131 ? 115.498 132.396 151.347 1.00 102.35 112 TRP A O 1
ATOM 733 N N . CYS A 1 132 ? 115.623 130.218 150.788 1.00 113.73 113 CYS A N 1
ATOM 734 C CA . CYS A 1 132 ? 114.188 129.964 150.873 1.00 112.62 113 CYS A CA 1
ATOM 735 C C . CYS A 1 132 ? 113.976 128.706 151.706 1.00 108.68 113 CYS A C 1
ATOM 736 O O . CYS A 1 132 ? 114.306 127.602 151.261 1.00 108.17 113 CYS A O 1
ATOM 738 N N . GLN A 1 133 ? 113.426 128.870 152.905 1.00 101.87 114 GLN A N 1
ATOM 739 C CA . GLN A 1 133 ? 113.253 127.782 153.856 1.00 106.63 114 GLN A CA 1
ATOM 740 C C . GLN A 1 133 ? 111.787 127.358 153.916 1.00 111.39 114 GLN A C 1
ATOM 741 O O . GLN A 1 133 ? 110.937 127.846 153.167 1.00 110.40 114 GLN A O 1
ATOM 743 N N . ALA A 1 134 ? 111.503 126.423 154.827 1.00 117.77 115 ALA A N 1
ATOM 744 C CA . ALA A 1 134 ? 110.136 125.938 154.998 1.00 115.07 115 ALA A CA 1
ATOM 745 C C . ALA A 1 134 ? 109.215 127.044 155.494 1.00 117.45 115 ALA A C 1
ATOM 746 O O . ALA A 1 134 ? 108.058 127.135 155.069 1.00 116.24 115 ALA A O 1
ATOM 748 N N . ASN A 1 135 ? 109.711 127.896 156.395 1.00 117.64 116 ASN A N 1
ATOM 749 C CA . ASN A 1 135 ? 108.924 129.024 156.876 1.00 113.68 116 ASN A CA 1
ATOM 750 C C . ASN A 1 135 ? 108.671 130.062 155.792 1.00 113.78 116 ASN A C 1
ATOM 751 O O . ASN A 1 135 ? 107.870 130.977 156.014 1.00 111.67 116 ASN A O 1
ATOM 756 N N . ASN A 1 136 ? 109.355 129.952 154.651 1.00 114.98 117 ASN A N 1
ATOM 757 C CA . ASN A 1 136 ? 109.133 130.786 153.473 1.00 114.53 117 ASN A CA 1
ATOM 758 C C . ASN A 1 136 ? 109.568 132.228 153.707 1.00 112.40 117 ASN A C 1
ATOM 759 O O . ASN A 1 136 ? 109.801 132.642 154.846 1.00 113.52 117 ASN A O 1
ATOM 764 N N . MET A 1 137 ? 109.708 132.983 152.617 1.00 107.41 118 MET A N 1
ATOM 765 C CA . MET A 1 137 ? 110.115 134.385 152.571 1.00 111.09 118 MET A CA 1
ATOM 766 C C . MET A 1 137 ? 111.571 134.592 152.962 1.00 109.48 118 MET A C 1
ATOM 767 O O . MET A 1 137 ? 112.065 135.723 152.864 1.00 112.30 118 MET A O 1
ATOM 769 N N . TRP A 1 138 ? 112.280 133.547 153.378 1.00 98.38 119 TRP A N 1
ATOM 770 C CA . TRP A 1 138 ? 113.676 133.653 153.792 1.00 101.81 119 TRP A CA 1
ATOM 771 C C . TRP A 1 138 ? 114.198 132.246 154.057 1.00 97.77 119 TRP A C 1
ATOM 772 O O . TRP A 1 138 ? 113.466 131.257 153.951 1.00 92.70 119 TRP A O 1
ATOM 774 N N . GLY A 1 139 ? 115.480 132.169 154.399 1.00 95.37 120 GLY A N 1
ATOM 775 C CA . GLY A 1 139 ? 116.094 130.932 154.811 1.00 96.00 120 GLY A CA 1
ATOM 776 C C . GLY A 1 139 ? 116.606 131.033 156.232 1.00 98.84 120 GLY A C 1
ATOM 777 O O . GLY A 1 139 ? 115.850 131.304 157.169 1.00 99.93 120 GLY A O 1
ATOM 778 N N . PRO A 1 140 ? 117.907 130.807 156.420 1.00 85.68 121 PRO A N 1
ATOM 779 C CA . PRO A 1 140 ? 118.495 131.023 157.751 1.00 89.72 121 PRO A CA 1
ATOM 780 C C . PRO A 1 140 ? 118.372 132.455 158.235 1.00 92.87 121 PRO A C 1
ATOM 781 O O . PRO A 1 140 ? 118.275 132.687 159.446 1.00 92.35 121 PRO A O 1
ATOM 785 N N . THR A 1 141 ? 118.374 133.425 157.324 1.00 100.54 122 THR A N 1
ATOM 786 C CA . THR A 1 141 ? 118.249 134.830 157.674 1.00 102.88 122 THR A CA 1
ATOM 787 C C . THR A 1 141 ? 117.226 135.488 156.759 1.00 99.71 122 THR A C 1
ATOM 788 O O . THR A 1 141 ? 116.934 134.999 155.665 1.00 96.72 122 THR A O 1
ATOM 790 N N . ARG A 1 142 ? 116.684 136.610 157.224 1.00 110.86 123 ARG A N 1
ATOM 791 C CA . ARG A 1 142 ? 115.687 137.342 156.460 1.00 114.06 123 ARG A CA 1
ATOM 792 C C . ARG A 1 142 ? 116.316 137.958 155.211 1.00 116.46 123 ARG A C 1
ATOM 793 O O . ARG A 1 142 ? 117.538 137.971 155.034 1.00 113.11 123 ARG A O 1
ATOM 801 N N . LEU A 1 143 ? 115.456 138.469 154.329 1.00 108.40 124 LEU A N 1
ATOM 802 C CA . LEU A 1 143 ? 115.914 139.137 153.117 1.00 101.86 124 LEU A CA 1
ATOM 803 C C . LEU A 1 143 ? 116.735 140.362 153.495 1.00 100.27 124 LEU A C 1
ATOM 804 O O . LEU A 1 143 ? 116.206 141.306 154.095 1.00 104.92 124 LEU A O 1
ATOM 806 N N . PRO A 1 144 ? 118.023 140.384 153.166 1.00 92.06 125 PRO A N 1
ATOM 807 C CA . PRO A 1 144 ? 118.878 141.486 153.614 1.00 98.81 125 PRO A CA 1
ATOM 808 C C . PRO A 1 144 ? 118.530 142.798 152.932 1.00 105.20 125 PRO A C 1
ATOM 809 O O . PRO A 1 144 ? 118.049 142.834 151.798 1.00 104.70 125 PRO A O 1
ATOM 813 N N . THR A 1 145 ? 118.788 143.887 153.647 1.00 112.70 126 THR A N 1
ATOM 814 C CA . THR A 1 145 ? 118.545 145.229 153.146 1.00 110.24 126 THR A CA 1
ATOM 815 C C . THR A 1 145 ? 119.803 145.753 152.457 1.00 102.02 126 THR A C 1
ATOM 816 O O . THR A 1 145 ? 120.747 145.006 152.187 1.00 98.33 126 THR A O 1
ATOM 820 N N . CYS A 1 146 ? 119.826 147.048 152.159 1.00 116.19 127 CYS A N 1
ATOM 821 C CA . CYS A 1 146 ? 120.979 147.666 151.528 1.00 122.60 127 CYS A CA 1
ATOM 822 C C . CYS A 1 146 ? 121.003 149.148 151.872 1.00 123.51 127 CYS A C 1
ATOM 823 O O . CYS A 1 146 ? 120.005 149.718 152.319 1.00 120.57 127 CYS A O 1
ATOM 826 N N . VAL A 1 147 ? 122.161 149.763 151.657 1.00 123.07 128 VAL A N 1
ATOM 827 C CA . VAL A 1 147 ? 122.344 151.183 151.932 1.00 119.82 128 VAL A CA 1
ATOM 828 C C . VAL A 1 147 ? 121.496 152.022 150.984 1.00 118.22 128 VAL A C 1
ATOM 829 O O . VAL A 1 147 ? 121.187 151.595 149.871 1.00 116.45 128 VAL A O 1
ATOM 833 N N . TYR B 2 56 ? 124.138 135.112 108.802 1.00 106.10 10 TYR B N 1
ATOM 834 C CA . TYR B 2 56 ? 122.679 135.102 108.780 1.00 107.96 10 TYR B CA 1
ATOM 835 C C . TYR B 2 56 ? 122.104 135.204 110.188 1.00 110.30 10 TYR B C 1
ATOM 836 O O . TYR B 2 56 ? 122.701 134.727 111.150 1.00 115.15 10 TYR B O 1
ATOM 845 N N . THR B 2 57 ? 120.938 135.830 110.302 1.00 117.08 11 THR B N 1
ATOM 846 C CA . THR B 2 57 ? 120.325 136.074 111.600 1.00 118.22 11 THR B CA 1
ATOM 847 C C . THR B 2 57 ? 119.562 134.838 112.057 1.00 120.13 11 THR B C 1
ATOM 848 O O . THR B 2 57 ? 118.585 134.433 111.417 1.00 126.24 11 THR B O 1
ATOM 852 N N . ILE B 2 58 ? 120.008 134.233 113.156 1.00 95.38 12 ILE B N 1
ATOM 853 C CA . ILE B 2 58 ? 119.278 133.161 113.827 1.00 94.61 12 ILE B CA 1
ATOM 854 C C . ILE B 2 58 ? 119.291 133.492 115.313 1.00 94.84 12 ILE B C 1
ATOM 855 O O . ILE B 2 58 ? 120.261 133.190 116.016 1.00 96.98 12 ILE B O 1
ATOM 860 N N . GLN B 2 59 ? 118.217 134.106 115.798 1.00 99.05 13 GLN B N 1
ATOM 861 C CA . GLN B 2 59 ? 118.144 134.511 117.191 1.00 98.69 13 GLN B CA 1
ATOM 862 C C . GLN B 2 59 ? 117.988 133.296 118.102 1.00 97.36 13 GLN B C 1
ATOM 863 O O . GLN B 2 59 ? 117.531 132.227 117.689 1.00 102.36 13 GLN B O 1
ATOM 869 N N . SER B 2 60 ? 118.389 133.472 119.358 1.00 105.84 14 SER B N 1
ATOM 870 C CA . SER B 2 60 ? 118.237 132.434 120.365 1.00 108.45 14 SER B CA 1
ATOM 871 C C . SER B 2 60 ? 118.090 133.089 121.732 1.00 109.90 14 SER B C 1
ATOM 872 O O . SER B 2 60 ? 118.514 134.227 121.946 1.00 112.35 14 SER B O 1
ATOM 875 N N . LEU B 2 61 ? 117.480 132.352 122.655 1.00 98.75 15 LEU B N 1
ATOM 876 C CA . LEU B 2 61 ? 117.247 132.820 124.015 1.00 98.89 15 LEU B CA 1
ATOM 877 C C . LEU B 2 61 ? 117.881 131.841 124.990 1.00 94.81 15 LEU B C 1
ATOM 878 O O . LEU B 2 61 ? 117.749 130.624 124.825 1.00 90.73 15 LEU B O 1
ATOM 883 N N . ILE B 2 62 ? 118.567 132.372 125.997 1.00 108.49 16 ILE B N 1
ATOM 884 C CA . ILE B 2 62 ? 119.290 131.563 126.969 1.00 109.67 16 ILE B CA 1
ATOM 885 C C . ILE B 2 62 ? 119.065 132.143 128.358 1.00 110.82 16 ILE B C 1
ATOM 886 O O . ILE B 2 62 ? 119.121 133.363 128.543 1.00 110.89 16 ILE B O 1
ATOM 891 N N . HIS B 2 63 ? 118.809 131.270 129.331 1.00 119.28 17 HIS B N 1
ATOM 892 C CA . HIS B 2 63 ? 118.629 131.655 130.722 1.00 119.45 17 HIS B CA 1
ATOM 893 C C . HIS B 2 63 ? 119.594 130.877 131.607 1.00 115.45 17 HIS B C 1
ATOM 894 O O . HIS B 2 63 ? 119.826 129.683 131.390 1.00 114.09 17 HIS B O 1
ATOM 901 N N . LEU B 2 64 ? 120.154 131.560 132.601 1.00 128.86 18 LEU B N 1
ATOM 902 C CA . LEU B 2 64 ? 121.038 130.910 133.560 1.00 132.71 18 LEU B CA 1
ATOM 903 C C . LEU B 2 64 ? 120.260 129.918 134.414 1.00 136.90 18 LEU B C 1
ATOM 904 O O . LEU B 2 64 ? 119.121 130.176 134.813 1.00 139.98 18 LEU B O 1
ATOM 909 N N . THR B 2 65 ? 120.881 128.775 134.699 1.00 139.90 19 THR B N 1
ATOM 910 C CA . THR B 2 65 ? 120.252 127.729 135.490 1.00 140.96 19 THR B CA 1
ATOM 911 C C . THR B 2 65 ? 121.180 127.296 136.616 1.00 139.35 19 THR B C 1
ATOM 912 O O . THR B 2 65 ? 122.405 127.409 136.512 1.00 139.94 19 THR B O 1
ATOM 916 N N . GLY B 2 66 ? 120.580 126.803 137.694 1.00 141.45 20 GLY B N 1
ATOM 917 C CA . GLY B 2 66 ? 121.366 126.325 138.822 1.00 140.69 20 GLY B CA 1
ATOM 918 C C . GLY B 2 66 ? 122.111 127.457 139.498 1.00 140.79 20 GLY B C 1
ATOM 919 O O . GLY B 2 66 ? 121.542 128.511 139.805 1.00 142.25 20 GLY B O 1
ATOM 920 N N . GLU B 2 67 ? 123.403 127.245 139.730 1.00 148.09 21 GLU B N 1
ATOM 921 C CA . GLU B 2 67 ? 124.246 128.237 140.382 1.00 149.66 21 GLU B CA 1
ATOM 922 C C . GLU B 2 67 ? 124.649 129.306 139.368 1.00 150.30 21 GLU B C 1
ATOM 923 O O . GLU B 2 67 ? 124.089 129.400 138.273 1.00 153.94 21 GLU B O 1
ATOM 929 N N . ASP B 2 68 ? 125.627 130.135 139.724 1.00 146.12 22 ASP B N 1
ATOM 930 C CA . ASP B 2 68 ? 126.083 131.231 138.869 1.00 147.19 22 ASP B CA 1
ATOM 931 C C . ASP B 2 68 ? 127.597 131.172 138.696 1.00 144.02 22 ASP B C 1
ATOM 932 O O . ASP B 2 68 ? 128.329 132.030 139.202 1.00 141.31 22 ASP B O 1
ATOM 937 N N . PRO B 2 69 ? 128.103 130.170 137.978 1.00 130.89 23 PRO B N 1
ATOM 938 C CA . PRO B 2 69 ? 129.525 130.178 137.631 1.00 133.14 23 PRO B CA 1
ATOM 939 C C . PRO B 2 69 ? 129.821 131.273 136.621 1.00 134.93 23 PRO B C 1
ATOM 940 O O . PRO B 2 69 ? 128.988 131.617 135.779 1.00 133.57 23 PRO B O 1
ATOM 944 N N . GLY B 2 70 ? 131.026 131.834 136.721 1.00 120.37 24 GLY B N 1
ATOM 945 C CA . GLY B 2 70 ? 131.425 132.856 135.769 1.00 118.72 24 GLY B CA 1
ATOM 946 C C . GLY B 2 70 ? 131.569 132.312 134.361 1.00 117.10 24 GLY B C 1
ATOM 947 O O . GLY B 2 70 ? 131.105 132.929 133.399 1.00 118.79 24 GLY B O 1
ATOM 948 N N . PHE B 2 71 ? 132.202 131.153 134.218 1.00 95.99 25 PHE B N 1
ATOM 949 C CA . PHE B 2 71 ? 132.340 130.532 132.911 1.00 98.77 25 PHE B CA 1
ATOM 950 C C . PHE B 2 71 ? 131.036 129.870 132.490 1.00 94.01 25 PHE B C 1
ATOM 951 O O . PHE B 2 71 ? 130.227 129.451 133.322 1.00 89.90 25 PHE B O 1
ATOM 959 N N . PHE B 2 72 ? 130.843 129.774 131.178 1.00 109.42 26 PHE B N 1
ATOM 960 C CA . PHE B 2 72 ? 129.680 129.104 130.617 1.00 110.60 26 PHE B CA 1
ATOM 961 C C . PHE B 2 72 ? 129.948 128.816 129.149 1.00 115.34 26 PHE B C 1
ATOM 962 O O . PHE B 2 72 ? 130.876 129.364 128.551 1.00 118.78 26 PHE B O 1
ATOM 970 N N . ASN B 2 73 ? 129.126 127.944 128.577 1.00 105.89 27 ASN B N 1
ATOM 971 C CA . ASN B 2 73 ? 129.188 127.626 127.158 1.00 105.23 27 ASN B CA 1
ATOM 972 C C . ASN B 2 73 ? 127.863 127.991 126.504 1.00 99.87 27 ASN B C 1
ATOM 973 O O . ASN B 2 73 ? 126.801 127.542 126.945 1.00 98.25 27 ASN B O 1
ATOM 978 N N . VAL B 2 74 ? 127.928 128.808 125.459 1.00 106.68 28 VAL B N 1
ATOM 979 C CA . VAL B 2 74 ? 126.757 129.205 124.689 1.00 111.59 28 VAL B CA 1
ATOM 980 C C . VAL B 2 74 ? 126.862 128.529 123.324 1.00 107.71 28 VAL B C 1
ATOM 981 O O . VAL B 2 74 ? 127.592 128.975 122.432 1.00 100.66 28 VAL B O 1
ATOM 985 N N . GLU B 2 75 ? 126.137 127.426 123.165 1.00 105.28 29 GLU B N 1
ATOM 986 C CA . GLU B 2 75 ? 126.190 126.669 121.923 1.00 105.42 29 GLU B CA 1
ATOM 987 C C . GLU B 2 75 ? 125.505 127.444 120.807 1.00 107.93 29 GLU B C 1
ATOM 988 O O . GLU B 2 75 ? 124.404 127.973 120.989 1.00 113.68 29 GLU B O 1
ATOM 994 N N . ILE B 2 76 ? 126.159 127.518 119.654 1.00 91.82 30 ILE B N 1
ATOM 995 C CA . ILE B 2 76 ? 125.599 128.211 118.497 1.00 92.22 30 ILE B CA 1
ATOM 996 C C . ILE B 2 76 ? 125.730 127.330 117.260 1.00 87.29 30 ILE B C 1
ATOM 997 O O . ILE B 2 76 ? 126.587 127.589 116.406 1.00 94.35 30 ILE B O 1
ATOM 1002 N N . PRO B 2 77 ? 124.919 126.287 117.119 1.00 79.61 31 PRO B N 1
ATOM 1003 C CA . PRO B 2 77 ? 124.976 125.476 115.896 1.00 82.92 31 PRO B CA 1
ATOM 1004 C C . PRO B 2 77 ? 124.092 126.035 114.792 1.00 90.70 31 PRO B C 1
ATOM 1005 O O . PRO B 2 77 ? 123.782 125.336 113.823 1.00 95.80 31 PRO B O 1
ATOM 1009 N N . GLU B 2 78 ? 123.680 127.295 114.931 1.00 104.57 32 GLU B N 1
ATOM 1010 C CA . GLU B 2 78 ? 122.645 127.861 114.077 1.00 105.95 32 GLU B CA 1
ATOM 1011 C C . GLU B 2 78 ? 123.180 128.579 112.842 1.00 103.32 32 GLU B C 1
ATOM 1012 O O . GLU B 2 78 ? 122.500 128.592 1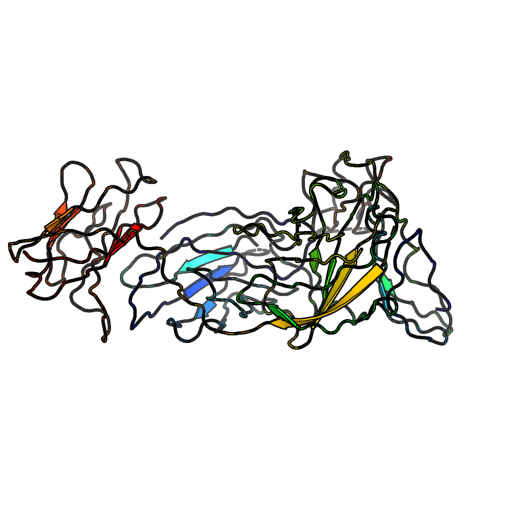11.810 1.00 100.09 32 GLU B O 1
ATOM 1018 N N . PHE B 2 79 ? 124.371 129.173 112.911 1.00 104.89 33 PHE B N 1
ATOM 1019 C CA . PHE B 2 79 ? 124.901 129.912 111.774 1.00 101.48 33 PHE B CA 1
ATOM 1020 C C . PHE B 2 79 ? 125.238 128.969 110.619 1.00 104.56 33 PHE B C 1
ATOM 1021 O O . PHE B 2 79 ? 125.413 127.765 110.821 1.00 106.26 33 PHE B O 1
ATOM 1029 N N . PRO B 2 80 ? 125.327 129.495 109.395 1.00 105.29 34 PRO B N 1
ATOM 1030 C CA . PRO B 2 80 ? 125.659 128.636 108.252 1.00 106.85 34 PRO B CA 1
ATOM 1031 C C . PRO B 2 80 ? 127.012 127.962 108.421 1.00 103.67 34 PRO B C 1
ATOM 1032 O O . PRO B 2 80 ? 127.960 128.545 108.951 1.00 101.93 34 PRO B O 1
ATOM 1036 N N . PHE B 2 81 ? 127.086 126.716 107.967 1.00 108.56 35 PHE B N 1
ATOM 1037 C CA . PHE B 2 81 ? 128.329 125.962 107.940 1.00 104.94 35 PHE B CA 1
ATOM 1038 C C . PHE B 2 81 ? 128.274 125.020 106.750 1.00 107.88 35 PHE B C 1
ATOM 1039 O O . PHE B 2 81 ? 127.242 124.391 106.499 1.00 108.78 35 PHE B O 1
ATOM 1041 N N . TYR B 2 82 ? 129.383 124.925 106.023 1.00 107.35 36 TYR B N 1
ATOM 1042 C CA . TYR B 2 82 ? 129.384 124.195 104.771 1.00 110.18 36 TYR B CA 1
ATOM 1043 C C . TYR B 2 82 ? 13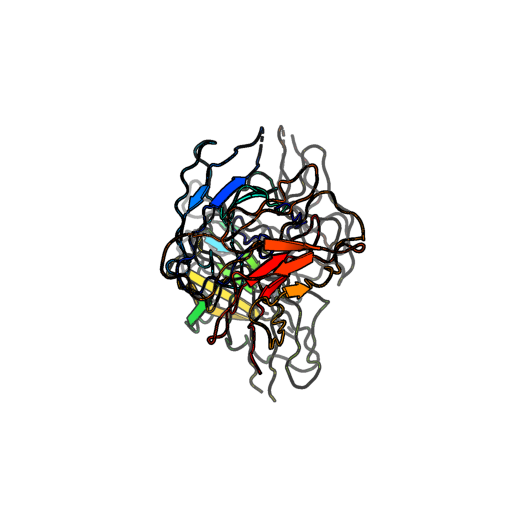0.280 122.965 104.858 1.00 109.37 36 TYR B C 1
ATOM 1044 O O . TYR B 2 82 ? 131.387 123.041 105.398 1.00 116.07 36 TYR B O 1
ATOM 1053 N N . PRO B 2 83 ? 129.828 121.823 104.344 1.00 88.09 37 PRO B N 1
ATOM 1054 C CA . PRO B 2 83 ? 130.665 120.607 104.336 1.00 87.06 37 PRO B CA 1
ATOM 1055 C C . PRO B 2 83 ? 131.656 120.613 103.177 1.00 95.62 37 PRO B C 1
ATOM 1056 O O . PRO B 2 83 ? 131.511 119.914 102.169 1.00 103.16 37 PRO B O 1
ATOM 1060 N N . THR B 2 84 ? 132.699 121.433 103.317 1.00 113.49 38 THR B N 1
ATOM 1061 C CA . THR B 2 84 ? 133.685 121.568 102.252 1.00 115.94 38 THR B CA 1
ATOM 1062 C C . THR B 2 84 ? 134.519 120.305 102.079 1.00 110.90 38 THR B C 1
ATOM 1063 O O . THR B 2 84 ? 134.902 119.971 100.954 1.00 109.06 38 THR B O 1
ATOM 1067 N N . CYS B 2 85 ? 134.817 119.607 103.173 1.00 112.18 39 CYS B N 1
ATOM 1068 C CA . CYS B 2 85 ? 135.655 118.410 103.195 1.00 115.49 39 CYS B CA 1
ATOM 1069 C C . CYS B 2 85 ? 137.087 118.681 102.746 1.00 117.53 39 CYS B C 1
ATOM 1070 O O . CYS B 2 85 ? 137.838 117.735 102.484 1.00 117.56 39 CYS B O 1
ATOM 1073 N N . ASN B 2 86 ? 137.486 119.949 102.653 1.00 125.70 40 ASN B N 1
ATOM 1074 C CA . ASN B 2 86 ? 138.846 120.307 102.271 1.00 124.73 40 ASN B CA 1
ATOM 1075 C C . ASN B 2 86 ? 139.230 121.651 102.877 1.00 125.92 40 ASN B C 1
ATOM 1076 O O . ASN B 2 86 ? 139.568 121.730 104.061 1.00 128.47 40 ASN B O 1
ATOM 1078 N N . VAL B 2 87 ? 139.181 122.709 102.074 1.00 121.45 41 VAL B N 1
ATOM 1079 C CA . VAL B 2 87 ? 139.450 124.057 102.563 1.00 123.42 41 VAL B CA 1
ATOM 1080 C C . VAL B 2 87 ? 138.174 124.605 103.184 1.00 119.40 41 VAL B C 1
ATOM 1081 O O . VAL B 2 87 ? 137.140 124.708 102.517 1.00 125.66 41 VAL B O 1
ATOM 1085 N N . CYS B 2 88 ? 138.243 124.967 104.463 1.00 102.50 42 CYS B N 1
ATOM 1086 C CA . CYS B 2 88 ? 137.073 125.378 105.232 1.00 107.11 42 CYS B CA 1
ATOM 1087 C C . CYS B 2 88 ? 137.362 126.659 106.004 1.00 110.77 42 CYS B C 1
ATOM 1088 O O . CYS B 2 88 ? 137.119 126.755 107.208 1.00 113.72 42 CYS B O 1
ATOM 1091 N N . THR B 2 89 ? 137.899 127.661 105.311 1.00 102.09 43 THR B N 1
ATOM 1092 C CA . THR B 2 89 ? 138.184 128.939 105.952 1.00 99.66 43 THR B CA 1
ATOM 1093 C C . THR B 2 89 ? 136.907 129.543 106.526 1.00 98.38 43 THR B C 1
ATOM 1094 O O . THR B 2 89 ? 135.827 129.433 105.941 1.00 98.72 43 THR B O 1
ATOM 1098 N N . ALA B 2 90 ? 137.033 130.167 107.697 1.00 94.08 44 ALA B N 1
ATOM 1099 C CA . ALA B 2 90 ? 135.862 130.631 108.437 1.00 93.21 44 ALA B CA 1
ATOM 1100 C C . ALA B 2 90 ? 136.277 131.828 109.288 1.00 97.73 44 ALA B C 1
ATOM 1101 O O . ALA B 2 90 ? 136.917 131.658 110.330 1.00 98.02 44 ALA B O 1
ATOM 1103 N N . ASP B 2 91 ? 135.903 133.026 108.845 1.00 86.81 45 ASP B N 1
ATOM 1104 C CA . ASP B 2 91 ? 136.201 134.239 109.595 1.00 86.24 45 ASP B CA 1
ATOM 1105 C C . ASP B 2 91 ? 135.143 134.461 110.667 1.00 82.62 45 ASP B C 1
ATOM 1106 O O . ASP B 2 91 ? 133.944 134.440 110.379 1.00 81.48 45 ASP B O 1
ATOM 1111 N N . VAL B 2 92 ? 135.588 134.679 111.902 1.00 86.62 46 VAL B N 1
ATOM 1112 C CA . VAL B 2 92 ? 134.699 134.816 113.051 1.00 83.95 46 VAL B CA 1
ATOM 1113 C C . VAL B 2 92 ? 134.870 136.207 113.642 1.00 84.41 46 VAL B C 1
ATOM 1114 O O . VAL B 2 92 ? 135.988 136.614 113.975 1.00 85.53 46 VAL B O 1
ATOM 1118 N N . ASN B 2 93 ? 133.761 136.933 113.768 1.00 99.89 47 ASN B N 1
ATOM 1119 C CA . ASN B 2 93 ? 133.720 138.219 114.453 1.00 97.65 47 ASN B CA 1
ATOM 1120 C C . ASN B 2 93 ? 132.607 138.171 115.487 1.00 102.55 47 ASN B C 1
ATOM 1121 O O . ASN B 2 93 ? 131.469 137.822 115.159 1.00 111.27 47 ASN B O 1
ATOM 1126 N N . VAL B 2 94 ? 132.931 138.522 116.730 1.00 95.14 48 VAL B N 1
ATOM 1127 C CA . VAL B 2 94 ? 132.014 138.365 117.853 1.00 97.16 48 VAL B CA 1
ATOM 1128 C C . VAL B 2 94 ? 131.865 139.698 118.572 1.00 95.60 48 VAL B C 1
ATOM 1129 O O . VAL B 2 94 ? 132.840 140.438 118.741 1.00 105.22 48 VAL B O 1
ATOM 1133 N N . THR B 2 95 ? 130.638 140.003 118.987 1.00 98.10 49 THR B N 1
ATOM 1134 C CA . THR B 2 95 ? 130.332 141.160 119.815 1.00 98.76 49 THR B CA 1
ATOM 1135 C C . THR B 2 95 ? 129.679 140.681 121.103 1.00 103.35 49 THR B C 1
ATOM 1136 O O . THR B 2 95 ? 128.686 139.949 121.062 1.00 114.81 49 THR B O 1
ATOM 1140 N N . ILE B 2 96 ? 130.229 141.093 122.240 1.00 103.73 50 ILE B N 1
ATOM 1141 C CA . ILE B 2 96 ? 129.727 140.689 123.549 1.00 105.84 50 ILE B CA 1
ATOM 1142 C C . ILE B 2 96 ? 129.371 141.945 124.328 1.00 106.24 50 ILE B C 1
ATOM 1143 O O . ILE B 2 96 ? 130.247 142.764 124.630 1.00 114.43 50 ILE B O 1
ATOM 1148 N N . ASN B 2 97 ? 128.095 142.091 124.663 1.00 92.79 51 ASN B N 1
ATOM 1149 C CA . ASN B 2 97 ? 127.635 143.241 125.421 1.00 94.40 51 ASN B CA 1
ATOM 1150 C C . ASN B 2 97 ? 127.818 143.004 126.915 1.00 96.07 51 ASN B C 1
ATOM 1151 O O . ASN B 2 97 ? 127.914 141.868 127.384 1.00 100.56 51 ASN B O 1
ATOM 1156 N N . PHE B 2 98 ? 127.871 144.100 127.659 1.00 109.95 52 PHE B N 1
ATOM 1157 C CA . PHE B 2 98 ? 128.024 144.078 129.111 1.00 113.92 52 PHE B CA 1
ATOM 1158 C C . PHE B 2 98 ? 127.662 145.467 129.627 1.00 112.88 52 PHE B C 1
ATOM 1159 O O . PHE B 2 98 ? 127.158 146.311 128.878 1.00 113.37 52 PHE B O 1
ATOM 1161 N N . ASP B 2 99 ? 127.916 145.703 130.909 1.00 113.72 53 ASP B N 1
ATOM 1162 C CA . ASP B 2 99 ? 127.654 147.005 131.513 1.00 115.39 53 ASP B CA 1
ATOM 1163 C C . ASP B 2 99 ? 128.462 147.185 132.793 1.00 115.35 53 ASP B C 1
ATOM 1164 O O . ASP B 2 99 ? 128.960 148.274 133.077 1.00 114.43 53 ASP B O 1
ATOM 1169 N N . HIS B 2 105 ? 126.258 151.450 128.775 1.00 124.86 59 HIS B N 1
ATOM 1170 C CA . HIS B 2 105 ? 127.510 151.123 128.103 1.00 124.58 59 HIS B CA 1
ATOM 1171 C C . HIS B 2 105 ? 127.492 149.692 127.581 1.00 122.63 59 HIS B C 1
ATOM 1172 O O . HIS B 2 105 ? 126.613 148.905 127.933 1.00 123.21 59 HIS B O 1
ATOM 1174 N N . GLN B 2 106 ? 128.466 149.360 126.737 1.00 106.11 60 GLN B N 1
ATOM 1175 C CA . GLN B 2 106 ? 128.560 148.016 126.171 1.00 103.37 60 GLN B CA 1
ATOM 1176 C C . GLN B 2 106 ? 129.997 147.798 125.717 1.00 106.85 60 GLN B C 1
ATOM 1177 O O . GLN B 2 106 ? 130.447 148.441 124.765 1.00 110.78 60 GLN B O 1
ATOM 1179 N N . LEU B 2 107 ? 130.708 146.895 126.392 1.00 94.58 61 LEU B N 1
ATOM 1180 C CA . LEU B 2 107 ? 132.104 146.604 126.070 1.00 90.07 61 LEU B CA 1
ATOM 1181 C C . LEU B 2 107 ? 132.144 145.677 124.859 1.00 86.64 61 LEU B C 1
ATOM 1182 O O . LEU B 2 107 ? 132.387 144.473 124.957 1.00 86.44 61 LEU B O 1
ATOM 1184 N N . ASP B 2 108 ? 131.894 146.265 123.691 1.00 95.22 62 ASP B N 1
ATOM 1185 C CA . ASP B 2 108 ? 131.929 145.509 122.447 1.00 99.90 62 ASP B CA 1
ATOM 1186 C C . ASP B 2 108 ? 133.332 144.973 122.193 1.00 106.52 62 ASP B C 1
ATOM 1187 O O . ASP B 2 108 ? 134.330 145.661 122.419 1.00 110.20 62 ASP B O 1
ATOM 1192 N N . LEU B 2 109 ? 133.404 143.735 121.717 1.00 97.88 63 LEU B N 1
ATOM 1193 C CA . LEU B 2 109 ? 134.672 143.078 121.449 1.00 96.66 63 LEU B CA 1
ATOM 1194 C C . LEU B 2 109 ? 134.935 143.016 119.947 1.00 91.02 63 LEU B C 1
ATOM 1195 O O . LEU B 2 109 ? 134.126 143.443 119.122 1.00 89.37 63 LEU B O 1
ATOM 1200 N N . ASP B 2 110 ? 136.100 142.480 119.595 1.00 108.22 64 ASP B N 1
ATOM 1201 C CA . ASP B 2 110 ? 136.505 142.310 118.205 1.00 117.53 64 ASP B CA 1
ATOM 1202 C C . ASP B 2 110 ? 137.160 140.945 118.026 1.00 116.28 64 ASP B C 1
ATOM 1203 O O . ASP B 2 110 ? 138.211 140.810 117.397 1.00 116.75 64 ASP B O 1
ATOM 1205 N N . PHE B 2 111 ? 136.535 139.916 118.593 1.00 96.09 65 PHE B N 1
ATOM 1206 C CA . PHE B 2 111 ? 137.084 138.568 118.531 1.00 96.87 65 PHE B CA 1
ATOM 1207 C C . PHE B 2 111 ? 137.298 138.142 117.085 1.00 101.11 65 PHE B C 1
ATOM 1208 O O . PHE B 2 111 ? 136.412 138.297 116.241 1.00 106.75 65 PHE B O 1
ATOM 1216 N N . GLY B 2 112 ? 138.485 137.614 116.801 1.00 91.82 66 GLY B N 1
ATOM 1217 C CA . GLY B 2 112 ? 138.818 137.182 115.459 1.00 92.65 66 GLY B CA 1
ATOM 1218 C C . GLY B 2 112 ? 139.590 135.881 115.444 1.00 96.60 66 GLY B C 1
ATOM 1219 O O . GLY B 2 112 ? 140.642 135.769 116.079 1.00 97.75 66 GLY B O 1
ATOM 1220 N N . GLN B 2 113 ? 139.080 134.889 114.719 1.00 99.20 67 GLN B N 1
ATOM 1221 C CA . GLN B 2 113 ? 139.711 133.572 114.676 1.00 98.69 67 GLN B CA 1
ATOM 1222 C C . GLN B 2 113 ? 139.314 132.900 113.372 1.00 98.83 67 GLN B C 1
ATOM 1223 O O . GLN B 2 113 ? 138.124 132.667 113.133 1.00 103.49 67 GLN B O 1
ATOM 1229 N N . LEU B 2 114 ? 140.298 132.603 112.528 1.00 83.33 68 LEU B N 1
ATOM 1230 C CA . LEU B 2 114 ? 140.076 132.009 111.212 1.00 82.33 68 LEU B CA 1
ATOM 1231 C C . LEU B 2 114 ? 140.741 130.636 111.202 1.00 83.33 68 LEU B C 1
ATOM 1232 O O . LEU B 2 114 ? 141.912 130.507 110.837 1.00 90.73 68 LEU B O 1
ATOM 1237 N N . THR B 2 115 ? 139.993 129.610 111.602 1.00 91.69 69 THR B N 1
ATOM 1238 C CA . THR B 2 115 ? 140.519 128.252 111.671 1.00 93.04 69 THR B CA 1
ATOM 1239 C C . THR B 2 115 ? 139.630 127.322 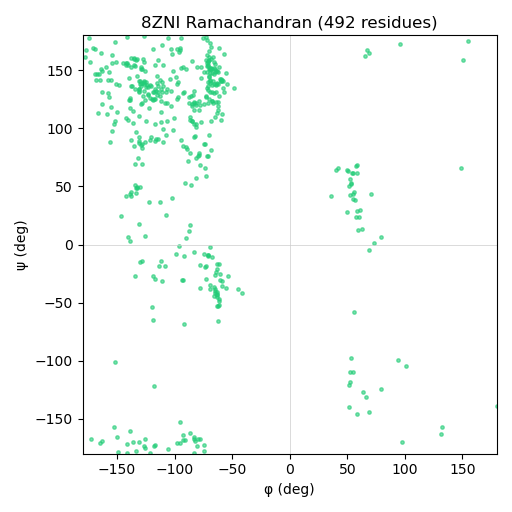110.859 1.00 95.74 69 THR B C 1
ATOM 1240 O O . THR B 2 115 ? 138.406 127.265 111.102 1.00 104.18 69 THR B O 1
ATOM 1244 N N . PRO B 2 116 ? 140.174 126.597 109.890 1.00 87.61 70 PRO B N 1
ATOM 1245 C CA . PRO B 2 116 ? 139.412 125.515 109.256 1.00 96.51 70 PRO B CA 1
ATOM 1246 C C . PRO B 2 116 ? 139.310 124.313 110.178 1.00 92.21 70 PRO B C 1
ATOM 1247 O O . PRO B 2 116 ? 139.709 124.387 111.345 1.00 93.74 70 PRO B O 1
ATOM 1251 N N . HIS B 2 117 ? 138.783 123.198 109.678 1.00 95.78 71 HIS B N 1
ATOM 1252 C CA . HIS B 2 117 ? 138.683 121.992 110.491 1.00 98.14 71 HIS B CA 1
ATOM 1253 C C . HIS B 2 117 ? 140.063 121.374 110.688 1.00 101.59 71 HIS B C 1
ATOM 1254 O O . HIS B 2 117 ? 140.301 120.224 110.307 1.00 103.72 71 HIS B O 1
ATOM 1261 N N . THR B 2 118 ? 140.986 122.144 111.268 1.00 103.06 72 THR B N 1
ATOM 1262 C CA . THR B 2 118 ? 142.322 121.656 111.585 1.00 106.75 72 THR B CA 1
ATOM 1263 C C . THR B 2 118 ? 142.725 122.068 112.996 1.00 110.10 72 THR B C 1
ATOM 1264 O O . THR B 2 118 ? 143.534 121.393 113.641 1.00 110.02 72 THR B O 1
ATOM 1268 N N . LYS B 2 119 ? 142.161 123.173 113.485 1.00 105.39 73 LYS B N 1
ATOM 1269 C CA . LYS B 2 119 ? 142.465 123.692 114.819 1.00 101.20 73 LYS B CA 1
ATOM 1270 C C . LYS B 2 119 ? 141.141 124.091 115.465 1.00 98.87 73 LYS B C 1
ATOM 1271 O O . LYS B 2 119 ? 140.565 125.128 115.124 1.00 99.17 73 LYS B O 1
ATOM 1277 N N . ALA B 2 120 ? 140.669 123.266 116.396 1.00 97.30 74 ALA B N 1
ATOM 1278 C CA . ALA B 2 120 ? 139.347 123.421 116.985 1.00 99.84 74 ALA B CA 1
ATOM 1279 C C . ALA B 2 120 ? 139.347 124.177 118.306 1.00 104.18 74 ALA B C 1
ATOM 1280 O O . ALA B 2 120 ? 138.273 124.386 118.878 1.00 112.61 74 ALA B O 1
ATOM 1282 N N . VAL B 2 121 ? 140.507 124.589 118.810 1.00 91.58 75 VAL B N 1
ATOM 1283 C CA . VAL B 2 121 ? 140.572 125.189 120.139 1.00 89.81 75 VAL B CA 1
ATOM 1284 C C . VAL B 2 121 ? 141.353 126.494 120.107 1.00 96.57 75 VAL B C 1
ATOM 1285 O O . VAL B 2 121 ? 141.810 126.979 121.148 1.00 102.16 75 VAL B O 1
ATOM 1289 N N . TYR B 2 122 ? 141.530 127.065 118.920 1.00 105.36 76 TYR B N 1
ATOM 1290 C CA . TYR B 2 122 ? 142.212 128.347 118.813 1.00 106.27 76 TYR B CA 1
ATOM 1291 C C . TYR B 2 122 ? 141.379 129.438 119.475 1.00 106.73 76 TYR B C 1
ATOM 1292 O O . TYR B 2 122 ? 140.147 129.426 119.411 1.00 106.24 76 TYR B O 1
ATOM 1294 N N . GLN B 2 123 ? 142.054 130.423 120.059 1.00 105.72 77 GLN B N 1
ATOM 1295 C CA . GLN B 2 123 ? 141.280 131.438 120.807 1.00 101.72 77 GLN B CA 1
ATOM 1296 C C . GLN B 2 123 ? 141.876 132.833 120.616 1.00 106.45 77 GLN B C 1
ATOM 1297 O O . GLN B 2 123 ? 141.924 133.589 121.601 1.00 110.35 77 GLN B O 1
ATOM 1303 N N . PRO B 2 124 ? 142.304 133.257 119.409 1.00 124.26 78 PRO B N 1
ATOM 1304 C CA . PRO B 2 124 ? 142.774 134.641 119.232 1.00 124.77 78 PRO B CA 1
ATOM 1305 C C . PRO B 2 124 ? 141.638 135.611 119.521 1.00 124.13 78 PRO B C 1
ATOM 1306 O O . PRO B 2 124 ? 140.577 135.546 118.897 1.00 127.45 78 PRO B O 1
ATOM 1310 N N . ARG B 2 125 ? 141.859 136.508 120.477 1.00 111.88 79 ARG B N 1
ATOM 1311 C CA . ARG B 2 125 ? 140.795 137.337 121.034 1.00 111.42 79 ARG B CA 1
ATOM 1312 C C . ARG B 2 125 ? 141.219 138.798 121.097 1.00 115.88 79 ARG B C 1
ATOM 1313 O O . ARG B 2 125 ? 141.083 139.464 122.125 1.00 120.48 79 ARG B O 1
ATOM 1315 N N . GLY B 2 126 ? 141.749 139.317 119.991 1.00 105.47 80 GLY B N 1
ATOM 1316 C CA . GLY B 2 126 ? 142.077 140.728 119.925 1.00 102.67 80 GLY B CA 1
ATOM 1317 C C . GLY B 2 126 ? 140.859 141.603 120.144 1.00 100.94 80 GLY B C 1
ATOM 1318 O O . GLY B 2 126 ? 139.998 141.711 119.268 1.00 98.91 80 GLY B O 1
ATOM 1319 N N . ALA B 2 127 ? 140.784 142.241 121.305 1.00 113.97 81 ALA B N 1
ATOM 1320 C CA . ALA B 2 127 ? 139.596 142.969 121.721 1.00 114.93 81 ALA B CA 1
ATOM 1321 C C . ALA B 2 127 ? 139.713 144.448 121.373 1.00 118.35 81 ALA B C 1
ATOM 1322 O O . ALA B 2 127 ? 140.779 144.952 121.015 1.00 117.98 81 ALA B O 1
ATOM 1324 N N . PHE B 2 128 ? 138.580 145.145 121.480 1.00 124.22 82 PHE B N 1
ATOM 1325 C CA . PHE B 2 128 ? 138.538 146.578 121.229 1.00 123.79 82 PHE B CA 1
ATOM 1326 C C . PHE B 2 128 ? 137.672 147.343 122.218 1.00 119.64 82 PHE B C 1
ATOM 1327 O O . PHE B 2 128 ? 137.515 148.558 122.055 1.00 120.94 82 PHE B O 1
ATOM 1335 N N . GLY B 2 129 ? 137.105 146.687 123.226 1.00 98.99 83 GLY B N 1
ATOM 1336 C CA . GLY B 2 129 ? 136.288 147.374 124.206 1.00 103.72 83 GLY B CA 1
ATOM 1337 C C . GLY B 2 129 ? 137.029 147.689 125.487 1.00 106.54 83 GLY B C 1
ATOM 1338 O O . GLY B 2 129 ? 136.515 148.407 126.351 1.00 104.52 83 GLY B O 1
ATOM 1339 N N . GLY B 2 130 ? 138.242 147.154 125.621 1.00 122.29 84 GLY B N 1
ATOM 1340 C CA . GLY B 2 130 ? 139.076 147.368 126.781 1.00 123.94 84 GLY B CA 1
ATOM 1341 C C . GLY B 2 130 ? 139.616 146.055 127.300 1.00 125.16 84 GLY B C 1
ATOM 1342 O O . GLY B 2 130 ? 139.603 145.034 126.604 1.00 125.46 84 GLY B O 1
ATOM 1343 N N . SER B 2 131 ? 140.098 146.086 128.545 1.00 114.00 85 SER B N 1
ATOM 1344 C CA . SER B 2 131 ? 140.652 144.900 129.197 1.00 105.73 85 SER B CA 1
ATOM 1345 C C . SER B 2 131 ? 139.515 144.135 129.869 1.00 106.29 85 SER B C 1
ATOM 1346 O O . SER B 2 131 ? 139.298 144.206 131.080 1.00 106.71 85 SER B O 1
ATOM 1349 N N . GLU B 2 132 ? 138.774 143.391 129.052 1.00 113.20 86 GLU B N 1
ATOM 1350 C CA . GLU B 2 132 ? 137.693 142.566 129.565 1.00 110.91 86 GLU B CA 1
ATOM 1351 C C . GLU B 2 132 ? 138.255 141.392 130.363 1.00 110.79 86 GLU B C 1
ATOM 1352 O O . GLU B 2 132 ? 139.430 141.032 130.248 1.00 113.25 86 GLU B O 1
ATOM 1354 N N . ASN B 2 133 ? 137.392 140.798 131.192 1.00 113.49 87 ASN B N 1
ATOM 1355 C CA . ASN B 2 133 ? 137.837 139.729 132.080 1.00 119.27 87 ASN B CA 1
ATOM 1356 C C . ASN B 2 133 ? 138.358 138.536 131.290 1.00 118.49 87 ASN B C 1
ATOM 1357 O O . ASN B 2 133 ? 139.483 138.073 131.512 1.00 119.66 87 ASN B O 1
ATOM 1362 N N . ALA B 2 134 ? 137.561 138.036 130.351 1.00 94.79 88 ALA B N 1
ATOM 1363 C CA . ALA B 2 134 ? 137.951 136.914 129.507 1.00 94.91 88 ALA B CA 1
ATOM 1364 C C . ALA B 2 134 ? 136.929 136.793 128.390 1.00 99.56 88 ALA B C 1
ATOM 1365 O O . ALA B 2 134 ? 135.866 137.420 128.424 1.00 95.16 88 ALA B O 1
ATOM 1367 N N . THR B 2 135 ? 137.261 135.972 127.396 1.00 106.43 89 THR B N 1
ATOM 1368 C CA . THR B 2 135 ? 136.357 135.722 126.281 1.00 101.82 89 THR B CA 1
ATOM 1369 C C . THR B 2 135 ? 136.792 134.461 125.549 1.00 100.88 89 THR B C 1
ATOM 1370 O O . THR B 2 135 ? 137.977 134.291 125.245 1.00 104.02 89 THR B O 1
ATOM 1374 N N . ASN B 2 136 ? 135.830 133.574 125.300 1.00 105.76 90 ASN B N 1
ATOM 1375 C CA . ASN B 2 136 ? 136.020 132.382 124.475 1.00 107.75 90 ASN B CA 1
ATOM 1376 C C . ASN B 2 136 ? 137.239 131.573 124.914 1.00 104.43 90 ASN B C 1
ATOM 1377 O O . ASN B 2 136 ? 138.103 131.218 124.110 1.00 100.94 90 ASN B O 1
ATOM 1382 N N . LEU B 2 137 ? 137.311 131.288 126.214 1.00 103.22 91 LEU B N 1
ATOM 1383 C CA . LEU B 2 137 ? 138.298 130.333 126.696 1.00 101.81 91 LEU B CA 1
ATOM 1384 C C . LEU B 2 137 ? 138.050 129.008 125.989 1.00 108.14 91 LEU B C 1
ATOM 1385 O O . LEU B 2 137 ? 137.025 128.359 126.218 1.00 105.27 91 LEU B O 1
ATOM 1387 N N . PHE B 2 138 ? 138.976 128.601 125.129 1.00 119.43 92 PHE B N 1
ATOM 1388 C CA . PHE B 2 138 ? 138.729 127.544 124.158 1.00 118.35 92 PHE B CA 1
ATOM 1389 C C . PHE B 2 138 ? 139.319 126.225 124.647 1.00 116.02 92 PHE B C 1
ATOM 1390 O O . PHE B 2 138 ? 140.541 126.055 124.681 1.00 110.35 92 PHE B O 1
ATOM 1392 N N . LEU B 2 139 ? 138.440 125.299 125.035 1.00 106.90 93 LEU B N 1
ATOM 1393 C CA . LEU B 2 139 ? 138.779 123.889 125.150 1.00 102.54 93 LEU B CA 1
ATOM 1394 C C . LEU B 2 139 ? 137.958 123.011 124.222 1.00 106.64 93 LEU B C 1
ATOM 1395 O O . LEU B 2 139 ? 138.431 121.936 123.840 1.00 108.95 93 LEU B O 1
ATOM 1397 N N . LEU B 2 140 ? 136.750 123.436 123.857 1.00 100.64 94 LEU B N 1
ATOM 1398 C CA . LEU B 2 140 ? 135.923 122.776 122.855 1.00 102.99 94 LEU B CA 1
ATOM 1399 C C . LEU B 2 140 ? 135.280 123.815 121.953 1.00 99.00 94 LEU B C 1
ATOM 1400 O O . LEU B 2 140 ? 134.103 123.710 121.595 1.00 98.64 94 LEU B O 1
ATOM 1402 N N . GLU B 2 141 ? 136.054 124.833 121.565 1.00 88.80 95 GLU B N 1
ATOM 1403 C CA . GLU B 2 141 ? 135.503 125.962 120.824 1.00 86.82 95 GLU B CA 1
ATOM 1404 C C . GLU B 2 141 ? 134.916 125.549 119.483 1.00 85.58 95 GLU B C 1
ATOM 1405 O O . GLU B 2 141 ? 134.127 126.302 118.912 1.00 92.69 95 GLU B O 1
ATOM 1407 N N . LEU B 2 142 ? 135.266 124.354 119.002 1.00 98.47 96 LEU B N 1
ATOM 1408 C CA . LEU B 2 142 ? 134.758 123.889 117.683 1.00 102.32 96 LEU B CA 1
ATOM 1409 C C . LEU B 2 142 ? 134.169 122.482 117.820 1.00 104.51 96 LEU B C 1
ATOM 1410 O O . LEU B 2 142 ? 133.434 122.060 116.905 1.00 106.98 96 LEU B O 1
ATOM 1415 N N . LEU B 2 143 ? 134.468 121.790 118.923 1.00 101.08 97 LEU B N 1
ATOM 1416 C CA . LEU B 2 143 ? 133.992 120.424 119.089 1.00 104.07 97 LEU B CA 1
ATOM 1417 C C . LEU B 2 143 ? 132.478 120.358 118.931 1.00 99.47 97 LEU B C 1
ATOM 1418 O O . LEU B 2 143 ? 131.746 121.214 119.432 1.00 97.74 97 LEU B O 1
ATOM 1420 N N . GLY B 2 144 ? 132.013 119.328 118.230 1.00 101.55 98 GLY B N 1
ATOM 1421 C CA . GLY B 2 144 ? 130.604 119.190 117.926 1.00 101.76 98 GLY B CA 1
ATOM 1422 C C . GLY B 2 144 ? 130.255 119.728 116.554 1.00 104.79 98 GLY B C 1
ATOM 1423 O O . GLY B 2 144 ? 131.063 120.341 115.852 1.00 107.60 98 GLY B O 1
ATOM 1424 N N . ALA B 2 145 ? 129.005 119.484 116.163 1.00 108.98 99 ALA B N 1
ATOM 1425 C CA . ALA B 2 145 ? 128.503 119.898 114.853 1.00 109.31 99 ALA B CA 1
ATOM 1426 C C . ALA B 2 145 ? 128.083 121.359 114.932 1.00 109.09 99 ALA B C 1
ATOM 1427 O O . ALA B 2 145 ? 126.958 121.690 115.305 1.00 109.33 99 ALA B O 1
ATOM 1429 N N . GLY B 2 146 ? 129.007 122.249 114.578 1.00 115.47 100 GLY B N 1
ATOM 1430 C CA . GLY B 2 146 ? 128.736 123.669 114.582 1.00 113.46 100 GLY B CA 1
ATOM 1431 C C . GLY B 2 146 ? 128.791 124.332 115.939 1.00 111.27 100 GLY B C 1
ATOM 1432 O O . GLY B 2 146 ? 128.451 125.517 116.043 1.00 116.46 100 GLY B O 1
ATOM 1433 N N . GLU B 2 147 ? 129.203 123.616 116.980 1.00 93.98 101 GLU B N 1
ATOM 1434 C CA . GLU B 2 147 ? 129.210 124.166 118.329 1.00 91.94 101 GLU B CA 1
ATOM 1435 C C . GLU B 2 147 ? 130.426 125.066 118.511 1.00 92.21 101 GLU B C 1
ATOM 1436 O O . GLU B 2 147 ? 131.568 124.598 118.455 1.00 94.00 101 GLU B O 1
ATOM 1442 N N . LEU B 2 148 ? 130.179 126.356 118.726 1.00 107.06 102 LEU B N 1
ATOM 1443 C CA . LEU B 2 148 ? 131.216 127.366 118.936 1.00 110.90 102 LEU B CA 1
ATOM 1444 C C . LEU B 2 148 ? 130.974 128.016 120.297 1.00 108.95 102 LEU B C 1
ATOM 1445 O O . LEU B 2 148 ? 130.259 129.013 120.406 1.00 114.45 102 LEU B O 1
ATOM 1450 N N . ALA B 2 149 ? 131.578 127.449 121.336 1.00 90.00 103 ALA B N 1
ATOM 1451 C CA . ALA B 2 149 ? 131.404 127.975 122.681 1.00 89.38 103 ALA B CA 1
ATOM 1452 C C . ALA B 2 149 ? 132.057 129.345 122.823 1.00 96.39 103 ALA B C 1
ATOM 1453 O O . ALA B 2 149 ? 133.035 129.669 122.145 1.00 92.25 103 ALA B O 1
ATOM 1455 N N . LEU B 2 150 ? 131.495 130.157 123.718 1.00 118.36 104 LEU B N 1
ATOM 1456 C CA . LEU B 2 150 ? 132.035 131.473 124.067 1.00 119.22 104 LEU B CA 1
ATOM 1457 C C . LEU B 2 150 ? 132.078 131.538 125.592 1.00 120.50 104 LEU B C 1
ATOM 1458 O O . LEU B 2 150 ? 131.098 131.921 126.238 1.00 119.73 104 LEU B O 1
ATOM 1463 N N . THR B 2 151 ? 133.218 131.160 126.159 1.00 102.65 105 THR B N 1
ATOM 1464 C CA . THR B 2 151 ? 133.400 131.071 127.599 1.00 92.57 105 THR B CA 1
ATOM 1465 C C . THR B 2 151 ? 134.017 132.363 128.135 1.00 97.01 105 THR B C 1
ATOM 1466 O O . THR B 2 151 ? 134.733 133.079 127.433 1.00 102.20 105 THR B O 1
ATOM 1470 N N . MET B 2 152 ? 133.725 132.664 129.397 1.00 92.31 106 MET B N 1
ATOM 1471 C CA . MET B 2 152 ? 134.191 133.890 130.029 1.00 95.72 106 MET B CA 1
ATOM 1472 C C . MET B 2 152 ? 134.936 133.524 131.311 1.00 94.51 106 MET B C 1
ATOM 1473 O O . MET B 2 152 ? 135.272 132.361 131.552 1.00 89.02 106 MET B O 1
ATOM 1478 N N . ARG B 2 153 ? 135.200 134.535 132.134 1.00 107.55 107 ARG B N 1
ATOM 1479 C CA . ARG B 2 153 ? 136.005 134.393 133.341 1.00 103.51 107 ARG B CA 1
ATOM 1480 C C . ARG B 2 153 ? 135.112 133.988 134.508 1.00 100.16 107 ARG B C 1
ATOM 1481 O O . ARG B 2 153 ? 134.104 134.646 134.782 1.00 99.15 107 ARG B O 1
ATOM 1489 N N . SER B 2 154 ? 135.487 132.910 135.193 1.00 113.45 108 SER B N 1
ATOM 1490 C CA . SER B 2 154 ? 134.841 132.541 136.450 1.00 122.03 108 SER B CA 1
ATOM 1491 C C . SER B 2 154 ? 135.588 133.141 137.635 1.00 123.79 108 SER B C 1
ATOM 1492 O O . SER B 2 154 ? 135.422 134.318 137.950 1.00 125.60 108 SER B O 1
ATOM 1495 N N . GLU B 2 172 ? 125.903 136.539 128.463 1.00 97.13 126 GLU B N 1
ATOM 1496 C CA . GLU B 2 172 ? 125.658 137.924 128.847 1.00 95.27 126 GLU B CA 1
ATOM 1497 C C . GLU B 2 172 ? 125.254 138.767 127.642 1.00 98.16 126 GLU B C 1
ATOM 1498 O O . GLU B 2 172 ? 125.979 139.680 127.248 1.00 101.37 126 GLU B O 1
ATOM 1500 N N . SER B 2 173 ? 124.087 138.458 127.072 1.00 99.88 127 SER B N 1
ATOM 1501 C CA . SER B 2 173 ? 123.569 139.145 125.886 1.00 100.72 127 SER B CA 1
ATOM 1502 C C . SER B 2 173 ? 124.580 139.115 124.741 1.00 105.18 127 SER B C 1
ATOM 1503 O O . SER B 2 173 ? 124.804 140.109 124.049 1.00 106.25 127 SER B O 1
ATOM 1506 N N . VAL B 2 174 ? 125.194 137.946 124.541 1.00 103.41 128 VAL B N 1
ATOM 1507 C CA . VAL B 2 174 ? 126.185 137.781 123.486 1.00 94.62 128 VAL B CA 1
ATOM 1508 C C . VAL B 2 174 ? 125.538 137.969 122.121 1.00 104.70 128 VAL B C 1
ATOM 1509 O O . VAL B 2 174 ? 124.425 137.493 121.868 1.00 113.80 128 VAL B O 1
ATOM 1513 N N . ASP B 2 175 ? 126.236 138.678 121.232 1.00 107.79 129 ASP B N 1
ATOM 1514 C CA . ASP B 2 175 ? 125.779 138.907 119.859 1.00 106.46 129 ASP B CA 1
ATOM 1515 C C . ASP B 2 175 ? 126.909 138.543 118.898 1.00 101.15 129 ASP B C 1
ATOM 1516 O O . ASP B 2 175 ? 127.680 139.411 118.481 1.00 102.43 129 ASP B O 1
ATOM 1521 N N . VAL B 2 176 ? 126.997 137.260 118.540 1.00 97.63 130 VAL B N 1
ATOM 1522 C CA . VAL B 2 176 ? 127.956 136.836 117.524 1.00 98.94 130 VAL B CA 1
ATOM 1523 C C . VAL B 2 176 ? 127.580 137.458 116.180 1.00 107.30 130 VAL B C 1
ATOM 1524 O O . VAL B 2 176 ? 126.425 137.820 115.931 1.00 111.25 130 VAL B O 1
ATOM 1528 N N . TYR B 2 177 ? 128.577 137.605 115.303 1.00 114.13 131 TYR B N 1
ATOM 1529 C CA . TYR B 2 177 ? 128.357 138.304 114.045 1.00 108.68 131 TYR B CA 1
ATOM 1530 C C . TYR B 2 177 ? 128.800 137.560 112.794 1.00 105.94 131 TYR B C 1
ATOM 1531 O O . TYR B 2 177 ? 128.401 137.968 111.698 1.00 111.19 131 TYR B O 1
ATOM 1540 N N . PHE B 2 178 ? 129.590 136.493 112.903 1.00 84.33 132 PHE B N 1
ATOM 1541 C CA . PHE B 2 178 ? 130.122 135.888 111.690 1.00 87.25 132 PHE B CA 1
ATOM 1542 C C . PHE B 2 178 ? 130.677 134.505 111.990 1.00 90.28 132 PHE B C 1
ATOM 1543 O O . PHE B 2 178 ? 131.267 134.286 113.050 1.00 94.54 132 PHE B O 1
ATOM 1551 N N . GLN B 2 179 ? 130.468 133.576 111.058 1.00 85.26 133 GLN B N 1
ATOM 1552 C CA . GLN B 2 179 ? 131.177 132.301 111.050 1.00 84.80 133 GLN B CA 1
ATOM 1553 C C . GLN B 2 179 ? 132.005 132.094 109.793 1.00 87.55 133 GLN B C 1
ATOM 1554 O O . GLN B 2 179 ? 133.206 131.822 109.887 1.00 100.09 133 GLN B O 1
ATOM 1560 N N . ASP B 2 180 ? 131.400 132.220 108.614 1.00 95.70 134 ASP B N 1
ATOM 1561 C CA . ASP B 2 180 ? 132.095 132.047 107.346 1.00 100.38 134 ASP B CA 1
ATOM 1562 C C . ASP B 2 180 ? 131.706 133.180 106.411 1.00 104.58 134 ASP B C 1
ATOM 1563 O O . ASP B 2 180 ? 130.619 133.753 106.528 1.00 106.36 134 ASP B O 1
ATOM 1568 N N . VAL B 2 181 ? 132.598 133.503 105.476 1.00 112.36 135 VAL B N 1
ATOM 1569 C CA . VAL B 2 181 ? 132.321 134.616 104.577 1.00 114.65 135 VAL B CA 1
ATOM 1570 C C . VAL B 2 181 ? 131.619 134.133 103.311 1.00 116.74 135 VAL B C 1
ATOM 1571 O O . VAL B 2 181 ? 130.433 134.423 103.117 1.00 113.11 135 VAL B O 1
ATOM 1575 N N . PHE B 2 182 ? 132.328 133.379 102.463 1.00 129.20 136 PHE B N 1
ATOM 1576 C CA . PHE B 2 182 ? 131.787 132.693 101.290 1.00 127.37 136 PHE B CA 1
ATOM 1577 C C . PHE B 2 182 ? 130.685 133.483 100.594 1.00 126.42 136 PHE B C 1
ATOM 1578 O O . PHE B 2 182 ? 129.675 132.911 100.176 1.00 126.73 136 PHE B O 1
ATOM 1586 N N . GLY B 2 183 ? 130.871 134.795 100.466 1.00 128.14 137 GLY B N 1
ATOM 1587 C CA . GLY B 2 183 ? 129.839 135.690 100.001 1.00 131.75 137 GLY B CA 1
ATOM 1588 C C . GLY B 2 183 ? 129.748 136.896 100.910 1.00 133.51 137 GLY B C 1
ATOM 1589 O O . GLY B 2 183 ? 130.703 137.244 101.611 1.00 128.57 137 GLY B O 1
ATOM 1590 N N . THR B 2 184 ? 128.581 137.541 100.907 1.00 126.36 138 THR B N 1
ATOM 1591 C CA . THR B 2 184 ? 128.363 138.784 101.649 1.00 119.43 138 THR B CA 1
ATOM 1592 C C . THR B 2 184 ? 127.072 138.669 102.456 1.00 120.82 138 THR B C 1
ATOM 1593 O O . THR B 2 184 ? 125.996 139.035 101.975 1.00 122.63 138 THR B O 1
ATOM 1597 N N . MET B 2 185 ? 127.186 138.167 103.684 1.00 107.99 139 MET B N 1
ATOM 1598 C CA . MET B 2 185 ? 126.063 138.157 104.620 1.00 107.95 139 MET B CA 1
ATOM 1599 C C . MET B 2 185 ? 126.636 137.932 106.009 1.00 105.62 139 MET B C 1
ATOM 1600 O O . MET B 2 185 ? 127.284 136.909 106.249 1.00 107.48 139 MET B O 1
ATOM 1605 N N . TRP B 2 186 ? 126.389 138.870 106.921 1.00 114.45 140 TRP B N 1
ATOM 1606 C CA . TRP B 2 186 ? 126.939 138.806 108.269 1.00 117.58 140 TRP B CA 1
ATOM 1607 C C . TRP B 2 186 ? 125.816 138.972 109.281 1.00 119.03 140 TRP B C 1
ATOM 1608 O O . TRP B 2 186 ? 125.104 139.981 109.258 1.00 119.71 140 TRP B O 1
ATOM 1619 N N . CYS B 2 187 ? 125.649 137.974 110.150 1.00 113.27 141 CYS B N 1
ATOM 1620 C CA . CYS B 2 187 ? 124.777 138.068 111.317 1.00 114.21 141 CYS B CA 1
ATOM 1621 C C . CYS B 2 187 ? 124.863 136.769 112.105 1.00 109.98 141 CYS B C 1
ATOM 1622 O O . CYS B 2 187 ? 125.295 135.733 111.588 1.00 105.63 141 CYS B O 1
ATOM 1625 N N . HIS B 2 188 ? 124.444 136.847 113.365 1.00 118.99 142 HIS B N 1
ATOM 1626 C CA . HIS B 2 188 ? 124.275 135.729 114.287 1.00 123.21 142 HIS B CA 1
ATOM 1627 C C . HIS B 2 188 ? 123.712 136.319 115.574 1.00 124.51 142 HIS B C 1
ATOM 1628 O O . HIS B 2 188 ? 123.693 137.539 115.755 1.00 125.33 142 HIS B O 1
ATOM 1630 N N . HIS B 2 189 ? 123.245 135.444 116.464 1.00 107.96 143 HIS B N 1
ATOM 1631 C CA . HIS B 2 189 ? 122.714 135.912 117.737 1.00 99.76 143 HIS B CA 1
ATOM 1632 C C . HIS B 2 189 ? 122.524 134.737 118.681 1.00 103.37 143 HIS B C 1
ATOM 1633 O O . HIS B 2 189 ? 122.118 133.653 118.258 1.00 108.30 143 HIS B O 1
ATOM 1640 N N . ALA B 2 190 ? 122.830 134.965 119.958 1.00 105.69 144 ALA B N 1
ATOM 1641 C CA . ALA B 2 190 ? 122.503 134.019 121.024 1.00 106.90 144 ALA B CA 1
ATOM 1642 C C . ALA B 2 190 ? 122.385 134.830 122.312 1.00 104.80 144 ALA B C 1
ATOM 1643 O O . ALA B 2 190 ? 123.395 135.116 122.958 1.00 107.39 144 ALA B O 1
ATOM 1645 N N . GLU B 2 191 ? 121.157 135.180 122.682 1.00 98.66 145 GLU B N 1
ATOM 1646 C CA . GLU B 2 191 ? 120.933 136.067 123.815 1.00 103.46 145 GLU B CA 1
ATOM 1647 C C . GLU B 2 191 ? 120.906 135.276 125.116 1.00 105.66 145 GLU B C 1
ATOM 1648 O O . GLU B 2 191 ? 120.162 134.300 125.246 1.00 103.71 145 GLU B O 1
ATOM 1654 N N . MET B 2 192 ? 121.718 135.706 126.080 1.00 107.62 146 MET B N 1
ATOM 1655 C CA . MET B 2 192 ? 121.787 135.099 127.401 1.00 103.61 146 MET B CA 1
ATOM 1656 C C . MET B 2 192 ? 121.349 136.122 128.440 1.00 107.26 146 MET B C 1
ATOM 1657 O O . MET B 2 192 ? 121.793 137.274 128.403 1.00 109.40 146 MET B O 1
ATOM 1659 N N . GLN B 2 193 ? 120.486 135.699 129.361 1.00 112.20 147 GLN B N 1
ATOM 1660 C CA . GLN B 2 193 ? 119.938 136.577 130.387 1.00 111.04 147 GLN B CA 1
ATOM 1661 C C . GLN B 2 193 ? 120.782 136.614 131.657 1.00 109.70 147 GLN B C 1
ATOM 1662 O O . GLN B 2 193 ? 120.374 137.245 132.637 1.00 108.94 147 GLN B O 1
ATOM 1668 N N . ASN B 2 194 ? 121.943 135.957 131.660 1.00 105.94 148 ASN B N 1
ATOM 1669 C CA . ASN B 2 194 ? 122.879 135.984 132.779 1.00 105.42 148 ASN B CA 1
ATOM 1670 C C . ASN B 2 194 ? 123.356 137.415 133.011 1.00 108.33 148 ASN B C 1
ATOM 1671 O O . ASN B 2 194 ? 123.086 138.291 132.178 1.00 108.40 148 ASN B O 1
ATOM 1673 N N . PRO B 2 195 ? 124.042 137.708 134.121 1.00 111.14 149 PRO B N 1
ATOM 1674 C CA . PRO B 2 195 ? 124.511 139.082 134.342 1.00 113.85 149 PRO B CA 1
ATOM 1675 C C . PRO B 2 195 ? 125.403 139.566 133.208 1.00 113.73 149 PRO B C 1
ATOM 1676 O O . PRO B 2 195 ? 126.217 138.815 132.665 1.00 109.53 149 PRO B O 1
ATOM 1680 N N . VAL B 2 196 ? 125.229 140.840 132.848 1.00 110.07 150 VAL B N 1
ATOM 1681 C CA . VAL B 2 196 ? 125.986 141.420 131.742 1.00 105.34 150 VAL B CA 1
ATOM 1682 C C . VAL B 2 196 ? 127.477 141.390 132.051 1.00 104.27 150 VAL B C 1
ATOM 1683 O O . VAL B 2 196 ? 128.296 140.991 131.214 1.00 105.55 150 VAL B O 1
ATOM 1685 N N . TYR B 2 197 ? 127.851 141.807 133.256 1.00 111.75 151 TYR B N 1
ATOM 1686 C CA . TYR B 2 197 ? 129.221 141.701 133.734 1.00 112.58 151 TYR B CA 1
ATOM 1687 C C . TYR B 2 197 ? 129.249 140.729 134.905 1.00 113.63 151 TYR B C 1
ATOM 1688 O O . TYR B 2 197 ? 128.426 140.828 135.820 1.00 111.79 151 TYR B O 1
ATOM 1697 N N . LEU B 2 198 ? 130.183 139.789 134.861 1.00 123.19 152 LEU B N 1
ATOM 1698 C CA . LEU B 2 198 ? 130.239 138.708 135.835 1.00 122.19 152 LEU B CA 1
ATOM 1699 C C . LEU B 2 198 ? 130.948 139.187 137.099 1.00 123.44 152 LEU B C 1
ATOM 1700 O O . LEU B 2 198 ? 131.205 140.379 137.290 1.00 128.53 152 LEU B O 1
ATOM 1705 N N . ILE B 2 199 ? 131.267 138.251 137.985 1.00 126.42 153 ILE B N 1
ATOM 1706 C CA . ILE B 2 199 ? 132.030 138.548 139.192 1.00 132.74 153 ILE B CA 1
ATOM 1707 C C . ILE B 2 199 ? 133.164 137.529 139.254 1.00 131.12 153 ILE B C 1
ATOM 1708 O O . ILE B 2 199 ? 132.965 136.367 138.867 1.00 127.51 153 ILE B O 1
ATOM 1713 N N . PRO B 2 200 ? 134.372 137.915 139.663 1.00 133.48 154 PRO B N 1
ATOM 1714 C CA . PRO B 2 200 ? 135.436 136.918 139.831 1.00 135.58 154 PRO B CA 1
ATOM 1715 C C . PRO B 2 200 ? 135.049 135.855 140.850 1.00 137.22 154 PRO B C 1
ATOM 1716 O O . PRO B 2 200 ? 134.443 136.146 141.882 1.00 138.35 154 PRO B O 1
ATOM 1720 N N . GLU B 2 201 ? 135.415 134.611 140.547 1.00 149.15 155 GLU B N 1
ATOM 1721 C CA . GLU B 2 201 ? 135.067 133.447 141.357 1.00 149.96 155 GLU B CA 1
ATOM 1722 C C . GLU B 2 201 ? 136.307 132.609 141.641 1.00 149.93 155 GLU B C 1
ATOM 1723 O O . GLU B 2 201 ? 136.324 131.391 141.451 1.00 149.67 155 GLU B O 1
ATOM 1725 N N . THR B 2 202 ? 137.372 133.262 142.104 1.00 150.45 156 THR B N 1
ATOM 1726 C CA . THR B 2 202 ? 138.625 132.565 142.370 1.00 148.81 156 THR B CA 1
ATOM 1727 C C . THR B 2 202 ? 138.481 131.661 143.585 1.00 149.97 156 THR B C 1
ATOM 1728 O O . THR B 2 202 ? 138.665 132.102 144.725 1.00 150.98 156 THR B O 1
ATOM 1730 N N . VAL B 2 203 ? 138.159 130.398 143.348 1.00 142.60 157 VAL B N 1
ATOM 1731 C CA . VAL B 2 203 ? 137.903 129.464 144.450 1.00 144.59 157 VAL B CA 1
ATOM 1732 C C . VAL B 2 203 ? 139.219 129.111 145.134 1.00 141.72 157 VAL B C 1
ATOM 1733 O O . VAL B 2 203 ? 140.186 128.722 144.454 1.00 143.05 157 VAL B O 1
ATOM 1737 N N . PRO B 2 204 ? 139.321 129.259 146.454 1.00 121.99 158 PRO B N 1
ATOM 1738 C CA . PRO B 2 204 ? 140.522 128.791 147.152 1.00 120.49 158 PRO B CA 1
ATOM 1739 C C . PRO B 2 204 ? 140.650 127.278 147.053 1.00 118.90 158 PRO B C 1
ATOM 1740 O O . PRO B 2 204 ? 139.658 126.555 146.939 1.00 119.78 158 PRO B O 1
ATOM 1744 N N . TYR B 2 205 ? 141.892 126.804 147.092 1.00 121.07 159 TYR B N 1
ATOM 1745 C CA . TYR B 2 205 ? 142.163 125.377 146.966 1.00 124.85 159 TYR B CA 1
ATOM 1746 C C . TYR B 2 205 ? 141.566 124.641 148.159 1.00 129.10 159 TYR B C 1
ATOM 1747 O O . TYR B 2 205 ? 142.062 124.760 149.283 1.00 128.36 159 TYR B O 1
ATOM 1756 N N . ILE B 2 206 ? 140.503 123.879 147.916 1.00 118.82 160 ILE B N 1
ATOM 1757 C CA . ILE B 2 206 ? 139.844 123.080 148.940 1.00 111.59 160 ILE B CA 1
ATOM 1758 C C . ILE B 2 206 ? 139.887 121.620 148.509 1.00 113.88 160 ILE B C 1
ATOM 1759 O O . ILE B 2 206 ? 139.659 121.301 147.337 1.00 116.88 160 ILE B O 1
ATOM 1764 N N . LYS B 2 207 ? 140.201 120.732 149.456 1.00 116.72 161 LYS B N 1
ATOM 1765 C CA . LYS B 2 207 ? 140.474 119.338 149.138 1.00 115.57 161 LYS B CA 1
ATOM 1766 C C . LYS B 2 207 ? 139.394 118.363 149.584 1.00 113.37 161 LYS B C 1
ATOM 1767 O O . LYS B 2 207 ? 139.358 117.243 149.065 1.00 111.62 161 LYS B O 1
ATOM 1773 N N . TRP B 2 208 ? 138.524 118.749 150.519 1.00 116.82 162 TRP B N 1
ATOM 1774 C CA . TRP B 2 208 ? 137.498 117.862 151.073 1.00 115.78 162 TRP B CA 1
ATOM 1775 C C . TRP B 2 208 ? 138.141 116.612 151.687 1.00 116.83 162 TRP B C 1
ATOM 1776 O O . TRP B 2 208 ? 137.998 115.494 151.192 1.00 117.54 162 TRP B O 1
ATOM 1787 N N . ASP B 2 209 ? 138.877 116.850 152.776 1.00 124.85 163 ASP B N 1
ATOM 1788 C CA . ASP B 2 209 ? 139.647 115.817 153.467 1.00 124.19 163 ASP B CA 1
ATOM 1789 C C . ASP B 2 209 ? 138.870 114.519 153.657 1.00 125.06 163 ASP B C 1
ATOM 1790 O O . ASP B 2 209 ? 139.440 113.429 153.544 1.00 125.40 163 ASP B O 1
ATOM 1795 N N . ASN B 2 210 ? 137.577 114.619 153.945 1.00 113.66 164 ASN B N 1
ATOM 1796 C CA . ASN B 2 210 ? 136.735 113.432 154.085 1.00 112.07 164 ASN B CA 1
ATOM 1797 C C . ASN B 2 210 ? 136.083 113.051 152.760 1.00 112.24 164 ASN B C 1
ATOM 1798 O O . ASN B 2 210 ? 134.869 112.880 152.664 1.00 117.71 164 ASN B O 1
ATOM 1803 N N . CYS B 2 211 ? 136.902 112.911 151.720 1.00 101.32 165 CYS B N 1
ATOM 1804 C CA . CYS B 2 211 ? 136.431 112.499 150.400 1.00 103.84 165 CYS B CA 1
ATOM 1805 C C . CYS B 2 211 ? 137.479 111.580 149.792 1.00 106.14 165 CYS B C 1
ATOM 1806 O O . CYS B 2 211 ? 138.560 112.038 149.409 1.00 102.54 165 CYS B O 1
ATOM 1808 N N . ASN B 2 212 ? 137.161 110.291 149.706 1.00 111.11 166 ASN B N 1
ATOM 1809 C CA . ASN B 2 212 ? 138.077 109.313 149.135 1.00 108.39 166 ASN B CA 1
ATOM 1810 C C . ASN B 2 212 ? 138.332 109.616 147.665 1.00 103.60 166 ASN B C 1
ATOM 1811 O O . ASN B 2 212 ? 137.422 109.511 146.835 1.00 109.20 166 ASN B O 1
ATOM 1816 N N . SER B 2 213 ? 139.563 109.993 147.333 1.00 110.49 167 SER B N 1
ATOM 1817 C CA . SER B 2 213 ? 139.916 110.383 145.970 1.00 115.53 167 SER B CA 1
ATOM 1818 C C . SER B 2 213 ? 140.209 109.130 145.157 1.00 116.41 167 SER B C 1
ATOM 1819 O O . SER B 2 213 ? 141.274 108.523 145.289 1.00 120.83 167 SER B O 1
ATOM 1822 N N . THR B 2 214 ? 139.260 108.740 144.305 1.00 121.10 168 THR B N 1
ATOM 1823 C CA . THR B 2 214 ? 139.473 107.612 143.408 1.00 124.47 168 THR B CA 1
ATOM 1824 C C . THR B 2 214 ? 140.399 107.953 142.250 1.00 123.59 168 THR B C 1
ATOM 1825 O O . THR B 2 214 ? 140.762 107.051 141.489 1.00 123.31 168 THR B O 1
ATOM 1829 N N . ASN B 2 215 ? 140.754 109.232 142.092 1.00 130.74 169 ASN B N 1
ATOM 1830 C CA . ASN B 2 215 ? 141.712 109.705 141.086 1.00 136.30 169 ASN B CA 1
ATOM 1831 C C . ASN B 2 215 ? 141.393 109.180 139.687 1.00 134.43 169 ASN B C 1
ATOM 1832 O O . ASN B 2 215 ? 142.283 109.031 138.846 1.00 135.92 169 ASN B O 1
ATOM 1837 N N . ILE B 2 216 ? 140.115 108.912 139.418 1.00 122.45 170 ILE B N 1
ATOM 1838 C CA . ILE B 2 216 ? 139.725 108.477 138.085 1.00 123.83 170 ILE B CA 1
ATOM 1839 C C . ILE B 2 216 ? 139.843 109.649 137.117 1.00 124.60 170 ILE B C 1
ATOM 1840 O O . ILE B 2 216 ? 139.755 110.823 137.505 1.00 124.83 170 ILE B O 1
ATOM 1845 N N . THR B 2 217 ? 140.067 109.329 135.845 1.00 123.60 171 THR B N 1
ATOM 1846 C CA . THR B 2 217 ? 140.302 110.349 134.830 1.00 124.13 171 THR B CA 1
ATOM 1847 C C . THR B 2 217 ? 138.960 110.856 134.315 1.00 125.33 171 THR B C 1
ATOM 1848 O O . THR B 2 217 ? 138.272 110.163 133.560 1.00 126.04 171 THR B O 1
ATOM 1852 N N . ALA B 2 218 ? 138.588 112.067 134.726 1.00 111.86 172 ALA B N 1
ATOM 1853 C CA . ALA B 2 218 ? 137.348 112.693 134.268 1.00 103.78 172 ALA B CA 1
ATOM 1854 C C . ALA B 2 218 ? 137.621 113.471 132.980 1.00 113.34 172 ALA B C 1
ATOM 1855 O O . ALA B 2 218 ? 137.646 114.701 132.942 1.00 115.41 172 ALA B O 1
ATOM 1857 N N . VAL B 2 219 ? 137.829 112.709 131.907 1.00 123.51 173 VAL B N 1
ATOM 1858 C CA . VAL B 2 219 ? 138.158 113.299 130.613 1.00 120.72 173 VAL B CA 1
ATOM 1859 C C . VAL B 2 219 ? 136.952 114.072 130.094 1.00 118.34 173 VAL B C 1
ATOM 1860 O O . VAL B 2 219 ? 135.854 113.523 129.951 1.00 116.38 173 VAL B O 1
ATOM 1864 N N . VAL B 2 220 ? 137.154 115.355 129.814 1.00 112.47 174 VAL B N 1
ATOM 1865 C CA . VAL B 2 220 ? 136.079 116.206 129.284 1.00 115.09 174 VAL B CA 1
ATOM 1866 C C . VAL B 2 220 ? 136.158 116.087 127.767 1.00 122.05 174 VAL B C 1
ATOM 1867 O O . VAL B 2 220 ? 136.757 116.906 127.066 1.00 124.43 174 VAL B O 1
ATOM 1871 N N . ARG B 2 221 ? 135.537 115.031 127.245 1.00 130.41 175 ARG B N 1
ATOM 1872 C CA . ARG B 2 221 ? 135.464 114.854 125.802 1.00 129.10 175 ARG B CA 1
ATOM 1873 C C . ARG B 2 221 ? 134.614 115.961 125.199 1.00 127.62 175 ARG B C 1
ATOM 1874 O O . ARG B 2 221 ? 133.504 116.228 125.670 1.00 126.19 175 ARG B O 1
ATOM 1882 N N . ALA B 2 222 ? 135.138 116.601 124.153 1.00 116.88 176 ALA B N 1
ATOM 1883 C CA . ALA B 2 222 ? 134.519 117.793 123.585 1.00 119.40 176 ALA B CA 1
ATOM 1884 C C . ALA B 2 222 ? 134.272 118.816 124.686 1.00 118.24 176 ALA B C 1
ATOM 1885 O O . ALA B 2 222 ? 135.217 119.277 125.333 1.00 117.05 176 ALA B O 1
ATOM 1887 N N . GLN B 2 223 ? 133.009 119.163 124.918 1.00 94.26 177 GLN B N 1
ATOM 1888 C CA . GLN B 2 223 ? 132.648 120.097 125.976 1.00 91.57 177 GLN B CA 1
ATOM 1889 C C . GLN B 2 223 ? 131.906 119.451 127.134 1.00 97.76 177 GLN B C 1
ATOM 1890 O O . GLN B 2 223 ? 132.051 119.904 128.270 1.00 101.88 177 GLN B O 1
ATOM 1896 N N . GLY B 2 224 ? 131.127 118.402 126.879 1.00 106.32 178 GLY B N 1
ATOM 1897 C CA . GLY B 2 224 ? 130.351 117.776 127.936 1.00 104.42 178 GLY B CA 1
ATOM 1898 C C . GLY B 2 224 ? 131.184 116.786 128.726 1.00 102.19 178 GLY B C 1
ATOM 1899 O O . GLY B 2 224 ? 131.882 115.944 128.151 1.00 104.70 178 GLY B O 1
ATOM 1900 N N . LEU B 2 225 ? 131.108 116.884 130.049 1.00 112.20 179 LEU B N 1
ATOM 1901 C CA . LEU B 2 225 ? 131.810 115.949 130.915 1.00 114.58 179 LEU B CA 1
ATOM 1902 C C . LEU B 2 225 ? 131.183 114.563 130.817 1.00 116.72 179 LEU B C 1
ATOM 1903 O O . LEU B 2 225 ? 129.992 114.414 130.534 1.00 119.23 179 LEU B O 1
ATOM 1908 N N . ASP B 2 226 ? 132.001 113.539 131.050 1.00 119.49 180 ASP B N 1
ATOM 1909 C CA . ASP B 2 226 ? 131.526 112.160 130.991 1.00 119.56 180 ASP B CA 1
ATOM 1910 C C . ASP B 2 226 ? 132.355 111.328 131.957 1.00 122.93 180 ASP B C 1
ATOM 1911 O O . ASP B 2 226 ? 133.558 111.147 131.747 1.00 128.36 180 ASP B O 1
ATOM 1916 N N . VAL B 2 227 ? 131.713 110.820 133.010 1.00 112.52 181 VAL B N 1
ATOM 1917 C CA . VAL B 2 227 ? 132.372 109.985 134.002 1.00 107.54 181 VAL B CA 1
ATOM 1918 C C . VAL B 2 227 ? 131.513 108.760 134.275 1.00 110.79 181 VAL B C 1
ATOM 1919 O O . VAL B 2 227 ? 130.309 108.741 134.013 1.00 112.76 181 VAL B O 1
ATOM 1923 N N . THR B 2 228 ? 132.158 107.728 134.807 1.00 107.74 182 THR B N 1
ATOM 1924 C CA . THR B 2 228 ? 131.491 106.523 135.282 1.00 109.16 182 THR B CA 1
ATOM 1925 C C . THR B 2 228 ? 132.044 106.147 136.651 1.00 107.27 182 THR B C 1
ATOM 1926 O O . THR B 2 228 ? 132.356 104.991 136.944 1.00 110.71 182 THR B O 1
ATOM 1930 N N . LEU B 2 229 ? 132.188 107.155 137.506 1.00 90.03 183 LEU B N 1
ATOM 1931 C CA . LEU B 2 229 ? 132.756 106.945 138.828 1.00 91.67 183 LEU B CA 1
ATOM 1932 C C . LEU B 2 229 ? 131.793 106.147 139.702 1.00 86.60 183 LEU B C 1
ATOM 1933 O O . LEU B 2 229 ? 130.573 106.295 139.581 1.00 86.23 183 LEU B O 1
ATOM 1938 N N . PRO B 2 230 ? 132.305 105.287 140.581 1.00 110.20 184 PRO B N 1
ATOM 1939 C CA . PRO B 2 230 ? 131.421 104.578 141.513 1.00 112.30 184 PRO B CA 1
ATOM 1940 C C . PRO B 2 230 ? 130.758 105.552 142.475 1.00 116.40 184 PRO B C 1
ATOM 1941 O O . PRO B 2 230 ? 131.330 106.581 142.839 1.00 114.70 184 PRO B O 1
ATOM 1945 N N . LEU B 2 231 ? 129.539 105.216 142.886 1.00 120.09 185 LEU B N 1
ATOM 1946 C CA . LEU B 2 231 ? 128.770 106.100 143.747 1.00 113.43 185 LEU B CA 1
ATOM 1947 C C . LEU B 2 231 ? 129.310 106.044 145.175 1.00 110.80 185 LEU B C 1
ATOM 1948 O O . LEU B 2 231 ? 130.240 105.296 145.491 1.00 109.94 185 LEU B O 1
ATOM 1953 N N . SER B 2 232 ? 128.713 106.851 146.049 1.00 108.23 186 SER B N 1
ATOM 1954 C CA . SER B 2 232 ? 129.202 107.000 147.414 1.00 112.70 186 SER B CA 1
ATOM 1955 C C . SER B 2 232 ? 129.144 105.695 148.197 1.00 113.43 186 SER B C 1
ATOM 1956 O O . SER B 2 232 ? 130.188 105.141 148.558 1.00 114.91 186 SER B O 1
ATOM 1959 N N . LEU B 2 233 ? 127.937 105.185 148.449 1.00 117.86 187 LEU B N 1
ATOM 1960 C CA . LEU B 2 233 ? 127.783 103.982 149.258 1.00 118.62 187 LEU B CA 1
ATOM 1961 C C . LEU B 2 233 ? 126.359 103.442 149.184 1.00 117.03 187 LEU B C 1
ATOM 1962 O O . LEU B 2 233 ? 125.403 104.218 149.062 1.00 113.43 187 LEU B O 1
ATOM 1964 N N . PRO B 2 234 ? 126.180 102.116 149.258 1.00 136.15 188 PRO B N 1
ATOM 1965 C CA . PRO B 2 234 ? 124.840 101.516 149.277 1.00 138.01 188 PRO B CA 1
ATOM 1966 C C . PRO B 2 234 ? 124.240 101.442 150.681 1.00 140.83 188 PRO B C 1
ATOM 1967 O O . PRO B 2 234 ? 123.777 100.387 151.128 1.00 137.48 188 PRO B O 1
ATOM 1971 N N . THR B 2 235 ? 124.244 102.567 151.389 1.00 144.40 189 THR B N 1
ATOM 1972 C CA . THR B 2 235 ? 123.733 102.627 152.754 1.00 141.11 189 THR B CA 1
ATOM 1973 C C . THR B 2 235 ? 122.227 102.849 152.722 1.00 139.94 189 THR B C 1
ATOM 1974 O O . THR B 2 235 ? 121.755 103.853 152.175 1.00 140.42 189 THR B O 1
ATOM 1978 N N . SER B 2 236 ? 121.480 101.918 153.313 1.00 146.02 190 SER B N 1
ATOM 1979 C CA . SER B 2 236 ? 120.020 101.973 153.369 1.00 148.49 190 SER B CA 1
ATOM 1980 C C . SER B 2 236 ? 119.428 102.136 151.969 1.00 150.76 190 SER B C 1
ATOM 1981 O O . SER B 2 236 ? 118.762 103.122 151.651 1.00 151.13 190 SER B O 1
ATOM 1984 N N . ALA B 2 237 ? 119.698 101.138 151.124 1.00 155.52 191 ALA B N 1
ATOM 1985 C CA . ALA B 2 237 ? 119.253 101.196 149.735 1.00 154.25 191 ALA B CA 1
ATOM 1986 C C . ALA B 2 237 ? 117.733 101.183 149.631 1.00 154.15 191 ALA B C 1
ATOM 1987 O O . ALA B 2 237 ? 117.158 101.892 148.797 1.00 149.73 191 ALA B O 1
ATOM 1989 N N . GLN B 2 238 ? 117.067 100.382 150.459 1.00 153.01 192 GLN B N 1
ATOM 1990 C CA . GLN B 2 238 ? 115.615 100.266 150.397 1.00 151.22 192 GLN B CA 1
ATOM 1991 C C . GLN B 2 238 ? 114.966 101.573 150.839 1.00 151.68 192 GLN B C 1
ATOM 1992 O O . GLN B 2 238 ? 115.210 102.048 151.953 1.00 149.91 192 GLN B O 1
ATOM 1994 N N . ASP B 2 239 ? 114.134 102.144 149.965 1.00 149.22 193 ASP B N 1
ATOM 1995 C CA . ASP B 2 239 ? 113.425 103.396 150.228 1.00 148.73 193 ASP B CA 1
ATOM 1996 C C . ASP B 2 239 ? 114.404 104.510 150.605 1.00 147.55 193 ASP B C 1
ATOM 1997 O O . ASP B 2 239 ? 114.369 105.069 151.704 1.00 145.28 193 ASP B O 1
ATOM 2002 N N . SER B 2 240 ? 115.289 104.824 149.663 1.00 146.73 194 SER B N 1
ATOM 2003 C CA . SER B 2 240 ? 116.342 105.812 149.861 1.00 147.63 194 SER B CA 1
ATOM 2004 C C . SER B 2 240 ? 116.059 107.027 148.991 1.00 144.66 194 SER B C 1
ATOM 2005 O O . SER B 2 240 ? 115.936 106.905 147.769 1.00 142.49 194 SER B O 1
ATOM 2008 N N . ASN B 2 241 ? 115.971 108.199 149.620 1.00 138.79 195 ASN B N 1
ATOM 2009 C CA . ASN B 2 241 ? 115.804 109.460 148.897 1.00 137.90 195 ASN B CA 1
ATOM 2010 C C . ASN B 2 241 ? 117.169 109.874 148.354 1.00 138.76 195 ASN B C 1
ATOM 2011 O O . ASN B 2 241 ? 117.864 110.737 148.898 1.00 138.52 195 ASN B O 1
ATOM 2016 N N . PHE B 2 242 ? 117.554 109.235 147.252 1.00 124.77 196 PHE B N 1
ATOM 2017 C CA . PHE B 2 242 ? 118.886 109.424 146.696 1.00 123.62 196 PHE B CA 1
ATOM 2018 C C . PHE B 2 242 ? 119.050 110.837 146.154 1.00 118.48 196 PHE B C 1
ATOM 2019 O O . PHE B 2 242 ? 118.203 111.330 145.404 1.00 126.62 196 PHE B O 1
ATOM 2027 N N . SER B 2 243 ? 120.146 111.488 146.534 1.00 97.96 197 SER B N 1
ATOM 2028 C CA . SER B 2 243 ? 120.492 112.814 146.043 1.00 101.97 197 SER B CA 1
ATOM 2029 C C . SER B 2 243 ? 121.944 112.807 145.592 1.00 108.68 197 SER B C 1
ATOM 2030 O O . SER B 2 243 ? 122.818 112.297 146.299 1.00 115.88 197 SER B O 1
ATOM 2033 N N . VAL B 2 244 ? 122.197 113.370 144.413 1.00 107.12 198 VAL B N 1
ATOM 2034 C CA . VAL B 2 244 ? 123.498 113.243 143.766 1.00 105.49 198 VAL B CA 1
ATOM 2035 C C . VAL B 2 244 ? 124.044 114.652 143.526 1.00 104.96 198 VAL B C 1
ATOM 2036 O O . VAL B 2 244 ? 124.622 114.945 142.475 1.00 105.68 198 VAL B O 1
ATOM 2040 N N . LYS B 2 245 ? 123.795 115.561 144.464 1.00 115.51 199 LYS B N 1
ATOM 2041 C CA . LYS B 2 245 ? 124.315 116.918 144.342 1.00 118.57 199 LYS B CA 1
ATOM 2042 C C . LYS B 2 245 ? 125.841 116.911 144.345 1.00 116.62 199 LYS B C 1
ATOM 2043 O O . LYS B 2 245 ? 126.464 116.483 145.319 1.00 116.72 199 LYS B O 1
ATOM 2045 N N . THR B 2 246 ? 126.442 117.391 143.252 1.00 139.19 200 THR B N 1
ATOM 2046 C CA . THR B 2 246 ? 127.897 117.395 143.111 1.00 141.83 200 THR B CA 1
ATOM 2047 C C . THR B 2 246 ? 128.437 118.781 142.778 1.00 141.32 200 THR B C 1
ATOM 2048 O O . THR B 2 246 ? 127.689 119.763 142.770 1.00 138.04 200 THR B O 1
ATOM 2052 N N . GLN B 2 247 ? 129.737 118.863 142.500 1.00 126.62 201 GLN B N 1
ATOM 2053 C CA . GLN B 2 247 ? 130.380 120.113 142.116 1.00 123.53 201 GLN B CA 1
ATOM 2054 C C . GLN B 2 247 ? 131.764 119.810 141.564 1.00 122.96 201 GLN B C 1
ATOM 2055 O O . GLN B 2 247 ? 132.428 118.869 142.008 1.00 124.87 201 GLN B O 1
ATOM 2061 N N . MET B 2 248 ? 132.189 120.620 140.599 1.00 126.90 202 MET B N 1
ATOM 2062 C CA . MET B 2 248 ? 133.523 120.533 140.026 1.00 126.24 202 MET B CA 1
ATOM 2063 C C . MET B 2 248 ? 134.296 121.807 140.338 1.00 127.52 202 MET B C 1
ATOM 2064 O O . MET B 2 248 ? 133.744 122.911 140.284 1.00 128.75 202 MET B O 1
ATOM 2069 N N . LEU B 2 249 ? 135.571 121.644 140.679 1.00 114.38 203 LEU B N 1
ATOM 2070 C CA . LEU B 2 249 ? 136.424 122.752 141.079 1.00 114.58 203 LEU B CA 1
ATOM 2071 C C . LEU B 2 249 ? 137.701 122.742 140.250 1.00 115.30 203 LEU B C 1
ATOM 2072 O O . LEU B 2 249 ? 138.086 121.722 139.672 1.00 110.32 203 LEU B O 1
ATOM 2077 N N . GLY B 2 250 ? 138.355 123.897 140.196 1.00 123.34 204 GLY B N 1
ATOM 2078 C CA . GLY B 2 250 ? 139.584 124.017 139.441 1.00 119.06 204 GLY B CA 1
ATOM 2079 C C . GLY B 2 250 ? 140.190 125.402 139.480 1.00 119.76 204 GLY B C 1
ATOM 2080 O O . GLY B 2 250 ? 140.204 126.054 140.527 1.00 122.56 204 GLY B O 1
ATOM 2081 N N . ASN B 2 251 ? 140.693 125.865 138.337 1.00 127.28 205 ASN B N 1
ATOM 2082 C CA . ASN B 2 251 ? 141.353 127.162 138.271 1.00 129.73 205 ASN B CA 1
ATOM 2083 C C . ASN B 2 251 ? 140.335 128.291 138.330 1.00 129.65 205 ASN B C 1
ATOM 2084 O O . ASN B 2 251 ? 139.874 128.775 137.290 1.00 131.51 205 ASN B O 1
ATOM 2089 N N . GLU B 2 252 ? 139.975 128.706 139.545 1.00 135.34 206 GLU B N 1
ATOM 2090 C CA . GLU B 2 252 ? 139.084 129.843 139.774 1.00 138.09 206 GLU B CA 1
ATOM 2091 C C . GLU B 2 252 ? 137.704 129.630 139.156 1.00 138.77 206 GLU B C 1
ATOM 2092 O O . GLU B 2 252 ? 137.034 130.591 138.771 1.00 136.65 206 GLU B O 1
ATOM 2094 N N . ILE B 2 253 ? 137.260 128.379 139.063 1.00 146.80 207 ILE B N 1
ATOM 2095 C CA . ILE B 2 253 ? 135.936 128.044 138.552 1.00 145.55 207 ILE B CA 1
ATOM 2096 C C . ILE B 2 253 ? 135.065 127.619 139.726 1.00 145.14 207 ILE B C 1
ATOM 2097 O O . ILE B 2 253 ? 135.501 126.839 140.582 1.00 146.34 207 ILE B O 1
ATOM 2102 N N . ASP B 2 254 ? 133.842 128.147 139.779 1.00 155.12 208 ASP B N 1
ATOM 2103 C CA . ASP B 2 254 ? 132.897 127.856 140.859 1.00 157.61 208 ASP B CA 1
ATOM 2104 C C . ASP B 2 254 ? 131.574 127.428 140.233 1.00 159.89 208 ASP B C 1
ATOM 2105 O O . ASP B 2 254 ? 130.676 128.251 140.034 1.00 162.33 208 ASP B O 1
ATOM 2107 N N . ILE B 2 255 ? 131.453 126.136 139.931 1.00 145.45 209 ILE B N 1
ATOM 2108 C CA . ILE B 2 255 ? 130.236 125.560 139.373 1.00 142.40 209 ILE B CA 1
ATOM 2109 C C . ILE B 2 255 ? 129.882 124.321 140.182 1.00 143.05 209 ILE B C 1
ATOM 2110 O O . ILE B 2 255 ? 130.750 123.481 140.446 1.00 141.69 209 ILE B O 1
ATOM 2112 N N . GLU B 2 256 ? 128.616 124.213 140.581 1.00 154.48 210 GLU B N 1
ATOM 2113 C CA . GLU B 2 256 ? 128.142 123.101 141.393 1.00 155.13 210 GLU B CA 1
ATOM 2114 C C . GLU B 2 256 ? 126.879 122.522 140.776 1.00 152.82 210 GLU B C 1
ATOM 2115 O O . GLU B 2 256 ? 125.948 123.264 140.451 1.00 152.77 210 GLU B O 1
ATOM 2117 N N . CYS B 2 257 ? 126.847 121.202 140.626 1.00 149.92 211 CYS B N 1
ATOM 2118 C CA . CYS B 2 257 ? 125.693 120.532 140.051 1.00 152.66 211 CYS B CA 1
ATOM 2119 C C . CYS B 2 257 ? 124.690 120.155 141.134 1.00 154.62 211 CYS B C 1
ATOM 2120 O O . CYS B 2 257 ? 125.048 119.924 142.292 1.00 152.67 211 CYS B O 1
ATOM 2122 N N . ILE B 2 258 ? 123.416 120.101 140.747 1.00 151.74 212 ILE B N 1
ATOM 2123 C CA . ILE B 2 258 ? 122.338 119.682 141.632 1.00 144.74 212 ILE B CA 1
ATOM 2124 C C . ILE B 2 258 ? 121.439 118.719 140.865 1.00 146.41 212 ILE B C 1
ATOM 2125 O O . ILE B 2 258 ? 121.438 118.681 139.633 1.00 152.41 212 ILE B O 1
ATOM 2130 N N . MET B 2 259 ? 120.677 117.923 141.610 1.00 141.55 213 MET B N 1
ATOM 2131 C CA . MET B 2 259 ? 119.786 116.925 141.029 1.00 142.97 213 MET B CA 1
ATOM 2132 C C . MET B 2 259 ? 118.352 117.403 141.223 1.00 147.21 213 MET B C 1
ATOM 2133 O O . MET B 2 259 ? 117.923 117.662 142.351 1.00 149.78 213 MET B O 1
ATOM 2138 N N . GLU B 2 260 ? 117.632 117.560 140.112 1.00 169.48 214 GLU B N 1
ATOM 2139 C CA . GLU B 2 260 ? 116.272 118.088 140.110 1.00 169.27 214 GLU B CA 1
ATOM 2140 C C . GLU B 2 260 ? 115.233 116.976 140.178 1.00 168.97 214 GLU B C 1
ATOM 2141 O O . GLU B 2 260 ? 115.546 115.848 140.569 1.00 171.80 214 GLU B O 1
ATOM 2147 N N . ASP B 2 261 ? 113.986 117.317 139.842 1.00 169.43 215 ASP B N 1
ATOM 2148 C CA . ASP B 2 261 ? 112.854 116.386 139.760 1.00 172.55 215 ASP B CA 1
ATOM 2149 C C . ASP B 2 261 ? 112.697 115.557 141.037 1.00 172.73 215 ASP B C 1
ATOM 2150 O O . ASP B 2 261 ? 112.668 114.326 141.022 1.00 173.28 215 ASP B O 1
ATOM 2155 N N . GLY B 2 262 ? 112.565 116.260 142.155 1.00 172.37 216 GLY B N 1
ATOM 2156 C CA . GLY B 2 262 ? 112.183 115.608 143.398 1.00 172.29 216 GLY B CA 1
ATOM 2157 C C . GLY B 2 262 ? 113.351 114.908 144.050 1.00 173.87 216 GLY B C 1
ATOM 2158 O O . GLY B 2 262 ? 114.377 115.524 144.343 1.00 171.49 216 GLY B O 1
ATOM 2159 N N . GLU B 2 263 ? 113.188 113.609 144.301 1.00 148.93 217 GLU B N 1
ATOM 2160 C CA . GLU B 2 263 ? 114.226 112.807 144.943 1.00 140.36 217 GLU B CA 1
ATOM 2161 C C . GLU B 2 263 ? 114.047 111.370 144.463 1.00 140.73 217 GLU B C 1
ATOM 2162 O O . GLU B 2 263 ? 113.112 110.683 144.886 1.00 140.06 217 GLU B O 1
ATOM 2164 N N . ILE B 2 264 ? 114.942 110.932 143.577 1.00 128.21 218 ILE B N 1
ATOM 2165 C CA . ILE B 2 264 ? 114.851 109.590 143.019 1.00 133.12 218 ILE B CA 1
ATOM 2166 C C . ILE B 2 264 ? 115.031 108.552 144.121 1.00 132.42 218 ILE B C 1
ATOM 2167 O O . ILE B 2 264 ? 115.864 108.706 145.024 1.00 131.81 218 ILE B O 1
ATOM 2172 N N . SER B 2 265 ? 114.193 107.510 144.086 1.00 149.02 219 SER B N 1
ATOM 2173 C CA . SER B 2 265 ? 114.272 106.406 145.046 1.00 151.31 219 SER B CA 1
ATOM 2174 C C . SER B 2 265 ? 114.144 105.083 144.293 1.00 151.37 219 SER B C 1
ATOM 2175 O O . SER B 2 265 ? 113.051 104.519 144.204 1.00 149.76 219 SER B O 1
ATOM 2178 N N . GLN B 2 266 ? 115.276 104.596 143.777 1.00 153.88 220 GLN B N 1
ATOM 2179 C CA . GLN B 2 266 ? 115.440 103.248 143.239 1.00 153.52 220 GLN B CA 1
ATOM 2180 C C . GLN B 2 266 ? 114.241 102.820 142.395 1.00 152.65 220 GLN B C 1
ATOM 2181 O O . GLN B 2 266 ? 113.473 101.934 142.785 1.00 153.80 220 GLN B O 1
ATOM 2187 N N . VAL B 2 267 ? 114.027 103.487 141.269 1.00 152.38 221 VAL B N 1
ATOM 2188 C CA . VAL B 2 267 ? 113.009 103.066 140.314 1.00 154.39 221 VAL B CA 1
ATOM 2189 C C . VAL B 2 267 ? 113.687 102.254 139.221 1.00 157.22 221 VAL B C 1
ATOM 2190 O O . VAL B 2 267 ? 114.686 102.694 138.637 1.00 159.27 221 VAL B O 1
ATOM 2194 N N . LEU B 2 268 ? 113.166 101.046 138.974 1.00 158.36 222 LEU B N 1
ATOM 2195 C CA . LEU B 2 268 ? 113.719 100.064 138.046 1.00 158.65 222 LEU B CA 1
ATOM 2196 C C . LEU B 2 268 ? 115.077 99.571 138.536 1.00 156.59 222 LEU B C 1
ATOM 2197 O O . LEU B 2 268 ? 115.688 100.198 139.413 1.00 153.68 222 LEU B O 1
ATOM 2199 N N . PRO B 2 269 ? 115.566 98.437 138.026 1.00 155.69 223 PRO B N 1
ATOM 2200 C CA . PRO B 2 269 ? 116.896 97.965 138.445 1.00 151.88 223 PRO B CA 1
ATOM 2201 C C . PRO B 2 269 ? 118.002 98.984 138.231 1.00 152.48 223 PRO B C 1
ATOM 2202 O O . PRO B 2 269 ? 118.912 99.074 139.064 1.00 153.29 223 PRO B O 1
ATOM 2206 N N . GLY B 2 270 ? 117.954 99.750 137.153 1.00 140.59 224 GLY B N 1
ATOM 2207 C CA . GLY B 2 270 ? 118.991 100.715 136.878 1.00 140.62 224 GLY B CA 1
ATOM 2208 C C . GLY B 2 270 ? 118.553 101.739 135.858 1.00 138.40 224 GLY B C 1
ATOM 2209 O O . GLY B 2 270 ? 117.376 101.822 135.504 1.00 139.50 224 GLY B O 1
ATOM 2210 N N . ASP B 2 271 ? 119.527 102.517 135.386 1.00 130.50 225 ASP B N 1
ATOM 2211 C CA . ASP B 2 271 ? 119.293 103.582 134.412 1.00 128.93 225 ASP B CA 1
ATOM 2212 C C . ASP B 2 271 ? 118.201 104.531 134.900 1.00 130.25 225 ASP B C 1
ATOM 2213 O O . ASP B 2 271 ? 117.227 104.815 134.200 1.00 132.95 225 ASP B O 1
ATOM 2215 N N . ASN B 2 272 ? 118.374 105.021 136.130 1.00 120.99 226 ASN B N 1
ATOM 2216 C CA . ASN B 2 272 ? 117.344 105.844 136.753 1.00 122.83 226 ASN B CA 1
ATOM 2217 C C . ASN B 2 272 ? 117.131 107.152 136.001 1.00 119.19 226 ASN B C 1
ATOM 2218 O O . ASN B 2 272 ? 116.050 107.743 136.096 1.00 123.03 226 ASN B O 1
ATOM 2223 N N . LYS B 2 273 ? 118.135 107.613 135.253 1.00 99.09 227 LYS B N 1
ATOM 2224 C CA . LYS B 2 273 ? 117.994 108.772 134.371 1.00 104.20 227 LYS B CA 1
ATOM 2225 C C . LYS B 2 273 ? 117.510 110.005 135.132 1.00 106.05 227 LYS B C 1
ATOM 2226 O O . LYS B 2 273 ? 116.606 110.717 134.691 1.00 106.69 227 LYS B O 1
ATOM 2232 N N . PHE B 2 274 ? 118.106 110.259 136.291 1.00 112.26 228 PHE B N 1
ATOM 2233 C CA . PHE B 2 274 ? 117.739 111.445 137.050 1.00 111.12 228 PHE B CA 1
ATOM 2234 C C . PHE B 2 274 ? 118.295 112.684 136.363 1.00 107.99 228 PHE B C 1
ATOM 2235 O O . PHE B 2 274 ? 119.486 112.750 136.044 1.00 112.08 228 PHE B O 1
ATOM 2243 N N . ASN B 2 275 ? 117.427 113.657 136.114 1.00 130.71 229 ASN B N 1
ATOM 2244 C CA . ASN B 2 275 ? 117.860 114.886 135.468 1.00 132.29 229 ASN B CA 1
ATOM 2245 C C . ASN B 2 275 ? 118.789 115.665 136.389 1.00 134.53 229 ASN B C 1
ATOM 2246 O O . ASN B 2 275 ? 118.551 115.771 137.595 1.00 136.36 229 ASN B O 1
ATOM 2251 N N . ILE B 2 276 ? 119.858 116.204 135.813 1.00 116.16 230 ILE B N 1
ATOM 2252 C CA . ILE B 2 276 ? 120.854 116.972 136.549 1.00 112.57 230 ILE B CA 1
ATOM 2253 C C . ILE B 2 276 ? 120.841 118.393 136.010 1.00 111.29 230 ILE B C 1
ATOM 2254 O O . ILE B 2 276 ? 120.994 118.606 134.802 1.00 113.16 230 ILE B O 1
ATOM 2259 N N . THR B 2 277 ? 120.651 119.362 136.906 1.00 137.20 231 THR B N 1
ATOM 2260 C CA . THR B 2 277 ? 120.728 120.760 136.501 1.00 141.02 231 THR B CA 1
ATOM 2261 C C . THR B 2 277 ? 122.124 121.108 136.004 1.00 140.59 231 THR B C 1
ATOM 2262 O O . THR B 2 277 ? 122.277 121.840 135.020 1.00 142.05 231 THR B O 1
ATOM 2266 N N . CYS B 2 278 ? 123.152 120.598 136.680 1.00 136.27 232 CYS B N 1
ATOM 2267 C CA . CYS B 2 278 ? 124.563 120.788 136.351 1.00 138.53 232 CYS B CA 1
ATOM 2268 C C . CYS B 2 278 ? 124.976 122.253 136.343 1.00 138.87 232 CYS B C 1
ATOM 2269 O O . CYS B 2 278 ? 126.083 122.576 135.892 1.00 140.67 232 CYS B O 1
ATOM 2272 N N . SER B 2 279 ? 124.129 123.141 136.867 1.00 131.65 233 SER B N 1
ATOM 2273 C CA . SER B 2 279 ? 124.371 124.577 136.840 1.00 132.70 233 SER B CA 1
ATOM 2274 C C . SER B 2 279 ? 124.698 125.021 135.422 1.00 133.12 233 SER B C 1
ATOM 2275 O O . SER B 2 279 ? 124.089 124.540 134.461 1.00 135.62 233 SER B O 1
ATOM 2278 N N . GLY B 2 280 ? 125.664 125.921 135.281 1.00 121.69 234 GLY B N 1
ATOM 2279 C CA . GLY B 2 280 ? 126.085 126.331 133.953 1.00 120.60 234 GLY B CA 1
ATOM 2280 C C . GLY B 2 280 ? 124.967 127.016 133.195 1.00 124.18 234 GLY B C 1
ATOM 2281 O O . GLY B 2 280 ? 124.351 127.974 133.675 1.00 129.01 234 GLY B O 1
ATOM 2282 N N . TYR B 2 281 ? 124.691 126.517 131.997 1.00 112.13 235 TYR B N 1
ATOM 2283 C CA . TYR B 2 281 ? 123.780 127.159 131.063 1.00 112.24 235 TYR B CA 1
ATOM 2284 C C . TYR B 2 281 ? 122.703 126.169 130.628 1.00 114.49 235 TYR B C 1
ATOM 2285 O O . TYR B 2 281 ? 122.625 125.045 131.128 1.00 112.71 235 TYR B O 1
ATOM 2294 N N . GLU B 2 282 ? 121.864 126.606 129.681 1.00 126.47 236 GLU B N 1
ATOM 2295 C CA . GLU B 2 282 ? 120.669 125.839 129.332 1.00 125.23 236 GLU B CA 1
ATOM 2296 C C . GLU B 2 282 ? 121.005 124.433 128.857 1.00 129.06 236 GLU B C 1
ATOM 2297 O O . GLU B 2 282 ? 120.213 123.509 129.070 1.00 128.42 236 GLU B O 1
ATOM 2303 N N . SER B 2 283 ? 122.163 124.251 128.217 1.00 136.08 237 SER B N 1
ATOM 2304 C CA . SER B 2 283 ? 122.608 122.941 127.745 1.00 133.75 237 SER B CA 1
ATOM 2305 C C . SER B 2 283 ? 121.580 122.335 126.782 1.00 133.59 237 SER B C 1
ATOM 2306 O O . SER B 2 283 ? 120.876 121.374 127.098 1.00 135.46 237 SER B O 1
ATOM 2309 N N . HIS B 2 284 ? 121.481 122.975 125.614 1.00 145.03 238 HIS B N 1
ATOM 2310 C CA . HIS B 2 284 ? 120.574 122.562 124.547 1.00 148.40 238 HIS B CA 1
ATOM 2311 C C . HIS B 2 284 ? 120.550 121.047 124.370 1.00 146.70 238 HIS B C 1
ATOM 2312 O O . HIS B 2 284 ? 119.483 120.458 124.169 1.00 146.68 238 HIS B O 1
ATOM 2319 N N . VAL B 2 285 ? 121.715 120.411 124.443 1.00 137.63 239 VAL B N 1
ATOM 2320 C CA . VAL B 2 285 ? 121.791 118.957 124.531 1.00 141.03 239 VAL B CA 1
ATOM 2321 C C . VAL B 2 285 ? 121.546 118.577 125.986 1.00 140.06 239 VAL B C 1
ATOM 2322 O O . VAL B 2 285 ? 122.280 119.037 126.872 1.00 138.14 239 VAL B O 1
ATOM 2326 N N . PRO B 2 286 ? 120.538 117.756 126.281 1.00 143.60 240 PRO B N 1
ATOM 2327 C CA . PRO B 2 286 ? 120.179 117.499 127.681 1.00 142.68 240 PRO B CA 1
ATOM 2328 C C . PRO B 2 286 ? 121.325 116.866 128.455 1.00 141.56 240 PRO B C 1
ATOM 2329 O O . PRO B 2 286 ? 122.071 116.036 127.934 1.00 143.76 240 PRO B O 1
ATOM 2333 N N . SER B 2 287 ? 121.456 117.272 129.717 1.00 131.74 241 SER B N 1
ATOM 2334 C CA . SER B 2 287 ? 122.526 116.816 130.591 1.00 134.92 241 SER B CA 1
ATOM 2335 C C . SER B 2 287 ? 121.926 116.196 131.843 1.00 132.53 241 SER B C 1
ATOM 2336 O O . SER B 2 287 ? 121.089 116.816 132.505 1.00 137.14 241 SER B O 1
ATOM 2339 N N . GLY B 2 288 ? 122.359 114.984 132.166 1.00 103.88 242 GLY B N 1
ATOM 2340 C CA . GLY B 2 288 ? 121.888 114.319 133.364 1.00 106.70 242 GLY B CA 1
ATOM 2341 C C . GLY B 2 288 ? 122.632 113.025 133.590 1.00 103.47 242 GLY B C 1
ATOM 2342 O O . GLY B 2 288 ? 123.185 112.431 132.659 1.00 103.47 242 GLY B O 1
ATOM 2343 N N . GLY B 2 289 ? 122.630 112.592 134.847 1.00 98.87 243 GLY B N 1
ATOM 2344 C CA . GLY B 2 289 ? 123.290 111.358 135.213 1.00 97.24 243 GLY B CA 1
ATOM 2345 C C . GLY B 2 289 ? 122.320 110.213 135.403 1.00 98.75 243 GLY B C 1
ATOM 2346 O O . GLY B 2 289 ? 121.114 110.432 135.540 1.00 103.14 243 GLY B O 1
ATOM 2347 N N . ILE B 2 290 ? 122.830 108.985 135.408 1.00 109.50 244 ILE B N 1
ATOM 2348 C CA . ILE B 2 290 ? 122.019 107.793 135.613 1.00 108.23 244 ILE B CA 1
ATOM 2349 C C . ILE B 2 290 ? 122.610 107.008 136.775 1.00 104.45 244 ILE B C 1
ATOM 2350 O O . ILE B 2 290 ? 123.833 106.850 136.868 1.00 114.14 244 ILE B O 1
ATOM 2355 N N . LEU B 2 291 ? 121.746 106.543 137.673 1.00 96.68 245 LEU B N 1
ATOM 2356 C CA . LEU B 2 291 ? 122.169 105.744 138.823 1.00 97.91 245 LEU B CA 1
ATOM 2357 C C . LEU B 2 291 ? 122.028 104.275 138.451 1.00 107.93 245 LEU B C 1
ATOM 2358 O O . LEU B 2 291 ? 120.985 103.654 138.658 1.00 115.50 245 LEU B O 1
ATOM 2363 N N . THR B 2 292 ? 123.100 103.707 137.894 1.00 116.91 246 THR B N 1
ATOM 2364 C CA . THR B 2 292 ? 123.086 102.323 137.421 1.00 118.98 246 THR B CA 1
ATOM 2365 C C . THR B 2 292 ? 123.242 101.377 138.612 1.00 117.93 246 THR B C 1
ATOM 2366 O O . THR B 2 292 ? 124.304 100.809 138.875 1.00 117.72 246 THR B O 1
ATOM 2370 N N . SER B 2 293 ? 122.144 101.218 139.344 1.00 129.25 247 SER B N 1
ATOM 2371 C CA . SER B 2 293 ? 122.126 100.309 140.480 1.00 128.13 247 SER B CA 1
ATOM 2372 C C . SER B 2 293 ? 122.214 98.864 140.008 1.00 126.55 247 SER B C 1
ATOM 2373 O O . SER B 2 293 ? 121.634 98.489 138.986 1.00 128.82 247 SER B O 1
ATOM 2376 N N . THR B 2 294 ? 122.956 98.051 140.756 1.00 125.83 248 THR B N 1
ATOM 2377 C CA . THR B 2 294 ? 123.081 96.630 140.469 1.00 127.95 248 THR B CA 1
ATOM 2378 C C . THR B 2 294 ? 123.033 95.856 141.776 1.00 129.94 248 THR B C 1
ATOM 2379 O O . THR B 2 294 ? 123.835 96.113 142.679 1.00 130.20 248 THR B O 1
ATOM 2383 N N . SER B 2 295 ? 122.097 94.913 141.867 1.00 124.26 249 SER B N 1
ATOM 2384 C CA . SER B 2 295 ? 121.904 94.087 143.060 1.00 122.53 249 SER B CA 1
ATOM 2385 C C . SER B 2 295 ? 121.751 94.932 144.323 1.00 120.21 249 SER B C 1
ATOM 2386 O O . SER B 2 295 ? 121.134 95.997 144.297 1.00 118.55 249 SER B O 1
ATOM 2389 N N . TYR B 2 306 ? 125.722 94.289 146.970 1.00 133.36 260 TYR B N 1
ATOM 2390 C CA . TYR B 2 306 ? 124.961 95.355 146.332 1.00 132.92 260 TYR B CA 1
ATOM 2391 C C . TYR B 2 306 ? 125.845 96.564 146.044 1.00 133.02 260 TYR B C 1
ATOM 2392 O O . TYR B 2 306 ? 125.943 97.480 146.860 1.00 131.83 260 TYR B O 1
ATOM 2394 N N . ALA B 2 307 ? 126.486 96.560 144.879 1.00 129.50 261 ALA B N 1
ATOM 2395 C CA . ALA B 2 307 ? 127.364 97.640 144.451 1.00 130.06 261 ALA B CA 1
ATOM 2396 C C . ALA B 2 307 ? 126.783 98.294 143.208 1.00 127.87 261 ALA B C 1
ATOM 2397 O O . ALA B 2 307 ? 126.388 97.600 142.264 1.00 126.93 261 ALA B O 1
ATOM 2399 N N . TYR B 2 308 ? 126.731 99.619 143.208 1.00 127.43 262 TYR B N 1
ATOM 2400 C CA . TYR B 2 308 ? 126.167 100.389 142.108 1.00 128.73 262 TYR B CA 1
ATOM 2401 C C . TYR B 2 308 ? 127.255 101.270 141.492 1.00 132.83 262 TYR B C 1
ATOM 2402 O O . TYR B 2 308 ? 128.435 101.175 141.841 1.00 134.52 262 TYR B O 1
ATOM 2411 N N . SER B 2 309 ? 126.847 102.133 140.565 1.00 125.81 263 SER B N 1
ATOM 2412 C CA . SER B 2 309 ? 127.763 103.048 139.895 1.00 122.74 263 SER B CA 1
ATOM 2413 C C . SER B 2 309 ? 127.056 104.387 139.713 1.00 123.34 263 SER B C 1
ATOM 2414 O O . SER B 2 309 ? 125.961 104.611 140.238 1.00 126.69 263 SER B O 1
ATOM 2417 N N . LEU B 2 310 ? 127.690 105.286 138.963 1.00 103.23 264 LEU B N 1
ATOM 2418 C CA . LEU B 2 310 ? 127.148 106.616 138.725 1.00 98.29 264 LEU B CA 1
ATOM 2419 C C . LEU B 2 310 ? 127.769 107.163 137.448 1.00 102.03 264 LEU B C 1
ATOM 2420 O O . LEU B 2 310 ? 128.955 106.945 137.192 1.00 112.35 264 LEU B O 1
ATOM 2425 N N . ARG B 2 311 ? 126.966 107.868 136.653 1.00 110.33 265 ARG B N 1
ATOM 2426 C CA . ARG B 2 311 ? 127.359 108.263 135.302 1.00 114.33 265 ARG B CA 1
ATOM 2427 C C . ARG B 2 311 ? 127.021 109.729 135.035 1.00 115.81 265 ARG B C 1
ATOM 2428 O O . ARG B 2 311 ? 126.366 110.066 134.049 1.00 116.58 265 ARG B O 1
ATOM 2436 N N . LEU B 2 312 ? 127.450 110.615 135.937 1.00 105.68 266 LEU B N 1
ATOM 2437 C CA . LEU B 2 312 ? 127.254 112.049 135.753 1.00 99.52 266 LEU B CA 1
ATOM 2438 C C . LEU B 2 312 ? 127.674 112.498 134.360 1.00 97.74 266 LEU B C 1
ATOM 2439 O O . LEU B 2 312 ? 128.731 112.110 133.856 1.00 105.83 266 LEU B O 1
ATOM 2444 N N . THR B 2 313 ? 126.831 113.318 133.737 1.00 97.46 267 THR B N 1
ATOM 2445 C CA . THR B 2 313 ? 127.108 113.900 132.423 1.00 102.11 267 THR B CA 1
ATOM 2446 C C . THR B 2 313 ? 126.765 115.386 132.434 1.00 98.84 267 THR B C 1
ATOM 2447 O O . THR B 2 313 ? 125.801 115.819 131.794 1.00 102.95 267 THR B O 1
ATOM 2451 N N . PRO B 2 314 ? 127.538 116.201 133.158 1.00 86.52 268 PRO B N 1
ATOM 2452 C CA . PRO B 2 314 ? 127.303 117.653 133.147 1.00 89.31 268 PRO B CA 1
ATOM 2453 C C . PRO B 2 314 ? 127.977 118.287 131.938 1.00 95.89 268 PRO B C 1
ATOM 2454 O O . PRO B 2 314 ? 129.191 118.170 131.759 1.00 104.69 268 PRO B O 1
ATOM 2458 N N . ARG B 2 315 ? 127.188 118.964 131.110 1.00 94.59 269 ARG B N 1
ATOM 2459 C CA . ARG B 2 315 ? 127.697 119.497 129.852 1.00 101.48 269 ARG B CA 1
ATOM 2460 C C . ARG B 2 315 ? 128.510 120.770 130.054 1.00 100.94 269 ARG B C 1
ATOM 2461 O O . ARG B 2 315 ? 129.516 120.977 129.364 1.00 103.25 269 ARG B O 1
ATOM 2469 N N . PRO B 2 316 ? 128.116 121.645 130.973 1.00 97.95 270 PRO B N 1
ATOM 2470 C CA . PRO B 2 316 ? 128.822 122.927 131.103 1.00 97.91 270 PRO B CA 1
ATOM 2471 C C . PRO B 2 316 ? 130.222 122.785 131.683 1.00 105.79 270 PRO B C 1
ATOM 2472 O O . PRO B 2 316 ? 130.445 123.087 132.859 1.00 106.73 270 PRO B O 1
ATOM 2474 N N . VAL B 2 317 ? 131.168 122.317 130.870 1.00 99.82 271 VAL B N 1
ATOM 2475 C CA . VAL B 2 317 ? 132.576 122.229 131.247 1.00 97.22 271 VAL B CA 1
ATOM 2476 C C . VAL B 2 317 ? 133.396 122.893 130.151 1.00 93.44 271 VAL B C 1
ATOM 2477 O O . VAL B 2 317 ? 133.351 122.461 128.994 1.00 94.74 271 VAL B O 1
ATOM 2481 N N . SER B 2 318 ? 134.156 123.928 130.512 1.00 92.48 272 SER B N 1
ATOM 2482 C CA . SER B 2 318 ? 134.901 124.684 129.512 1.00 97.44 272 SER B CA 1
ATOM 2483 C C . SER B 2 318 ? 136.358 124.886 129.909 1.00 92.34 272 SER B C 1
ATOM 2484 O O . SER B 2 318 ? 136.834 124.292 130.880 1.00 88.93 272 SER B O 1
ATOM 2487 N N . ARG B 2 319 ? 137.065 125.738 129.163 1.00 96.29 273 ARG B N 1
ATOM 2488 C CA . ARG B 2 319 ? 138.521 125.803 129.240 1.00 99.30 273 ARG B CA 1
ATOM 2489 C C . ARG B 2 319 ? 139.039 126.463 130.508 1.00 97.03 273 ARG B C 1
ATOM 2490 O O . ARG B 2 319 ? 140.209 126.263 130.850 1.00 101.68 273 ARG B O 1
ATOM 2492 N N . PHE B 2 320 ? 138.219 127.244 131.211 1.00 104.82 274 PHE B N 1
ATOM 2493 C CA . PHE B 2 320 ? 138.758 127.926 132.383 1.00 112.23 274 PHE B CA 1
ATOM 2494 C C . PHE B 2 320 ? 139.087 126.969 133.523 1.00 111.92 274 PHE B C 1
ATOM 2495 O O . PHE B 2 320 ? 139.597 127.413 134.558 1.00 114.01 274 PHE B O 1
ATOM 2503 N N . LEU B 2 321 ? 138.813 125.679 133.363 1.00 103.52 275 LEU B N 1
ATOM 2504 C CA . LEU B 2 321 ? 139.319 124.692 134.302 1.00 105.49 275 LEU B CA 1
ATOM 2505 C C . LEU B 2 321 ? 140.841 124.632 134.228 1.00 101.26 275 LEU B C 1
ATOM 2506 O O . LEU B 2 321 ? 141.447 124.929 133.195 1.00 98.42 275 LEU B O 1
ATOM 2511 N N . GLY B 2 322 ? 141.462 124.268 135.342 1.00 105.82 276 GLY B N 1
ATOM 2512 C CA . GLY B 2 322 ? 142.884 124.014 135.327 1.00 107.65 276 GLY B CA 1
ATOM 2513 C C . GLY B 2 322 ? 143.220 122.752 134.559 1.00 110.80 276 GLY B C 1
ATOM 2514 O O . GLY B 2 322 ? 142.383 121.874 134.345 1.00 110.29 276 GLY B O 1
ATOM 2515 N N . ASN B 2 323 ? 144.478 122.664 134.123 1.00 122.78 277 ASN B N 1
ATOM 2516 C CA . ASN B 2 323 ? 144.918 121.469 133.410 1.00 120.14 277 ASN B CA 1
ATOM 2517 C C . ASN B 2 323 ? 144.878 120.239 134.308 1.00 119.50 277 ASN B C 1
ATOM 2518 O O . ASN B 2 323 ? 144.744 119.113 133.814 1.00 114.81 277 ASN B O 1
ATOM 2523 N N . ASN B 2 324 ? 144.992 120.431 135.621 1.00 130.29 278 ASN B N 1
ATOM 2524 C CA . ASN B 2 324 ? 144.867 119.361 136.610 1.00 128.65 278 ASN B CA 1
ATOM 2525 C C . ASN B 2 324 ? 143.903 119.853 137.687 1.00 127.18 278 ASN B C 1
ATOM 2526 O O . ASN B 2 324 ? 144.324 120.430 138.693 1.00 126.63 278 ASN B O 1
ATOM 2531 N N . SER B 2 325 ? 142.611 119.629 137.473 1.00 120.20 279 SER B N 1
ATOM 2532 C CA . SER B 2 325 ? 141.573 120.070 138.392 1.00 122.17 279 SER B CA 1
ATOM 2533 C C . SER B 2 325 ? 140.816 118.864 138.934 1.00 121.76 279 SER B C 1
ATOM 2534 O O . SER B 2 325 ? 140.949 117.742 138.443 1.00 122.00 279 SER B O 1
ATOM 2537 N N . ILE B 2 326 ? 140.009 119.114 139.963 1.00 114.99 280 ILE B N 1
ATOM 2538 C CA . ILE B 2 326 ? 139.354 118.059 140.725 1.00 113.35 280 ILE B CA 1
ATOM 2539 C C . ILE B 2 326 ? 137.873 118.381 140.856 1.00 112.36 280 ILE B C 1
ATOM 2540 O O . ILE B 2 326 ? 137.506 119.513 141.185 1.00 109.90 280 ILE B O 1
ATOM 2545 N N . LEU B 2 327 ? 137.027 117.386 140.605 1.00 113.86 281 LEU B N 1
ATOM 2546 C CA . LEU B 2 327 ? 135.601 117.485 140.867 1.00 112.85 281 LEU B CA 1
ATOM 2547 C C . LEU B 2 327 ? 135.239 116.571 142.032 1.00 116.17 281 LEU B C 1
ATOM 2548 O O . LEU B 2 327 ? 135.933 115.589 142.309 1.00 122.15 281 LEU B O 1
ATOM 2553 N N . TYR B 2 328 ? 134.152 116.908 142.718 1.00 107.78 282 TYR B N 1
ATOM 2554 C CA . TYR B 2 328 ? 133.710 116.148 143.878 1.00 105.17 282 TYR B CA 1
ATOM 2555 C C . TYR B 2 328 ? 132.239 115.794 143.733 1.00 114.69 282 TYR B C 1
ATOM 2556 O O . TYR B 2 328 ? 131.425 116.633 143.336 1.00 115.17 282 TYR B O 1
ATOM 2565 N N . VAL B 2 329 ? 131.903 114.549 144.060 1.00 119.25 283 VAL B N 1
ATOM 2566 C CA . VAL B 2 329 ? 130.539 114.043 143.976 1.00 113.38 283 VAL B CA 1
ATOM 2567 C C . VAL B 2 329 ? 130.063 113.713 145.384 1.00 119.50 283 VAL B C 1
ATOM 2568 O O . VAL B 2 329 ? 130.755 113.009 146.128 1.00 121.21 283 VAL B O 1
ATOM 2572 N N . PHE B 2 330 ? 128.897 114.233 145.755 1.00 118.32 284 PHE B N 1
ATOM 2573 C CA . PHE B 2 330 ? 128.311 114.010 147.077 1.00 107.36 284 PHE B CA 1
ATOM 2574 C C . PHE B 2 330 ? 126.991 113.271 146.892 1.00 109.58 284 PHE B C 1
ATOM 2575 O O . PHE B 2 330 ? 125.987 113.872 146.500 1.00 116.59 284 PHE B O 1
ATOM 2583 N N . TYR B 2 331 ? 126.985 111.972 147.176 1.00 95.03 285 TYR B N 1
ATOM 2584 C CA . TYR B 2 331 ? 125.793 111.142 147.047 1.00 97.81 285 TYR B CA 1
ATOM 2585 C C . TYR B 2 331 ? 125.351 110.709 148.440 1.00 102.38 285 TYR B C 1
ATOM 2586 O O . TYR B 2 331 ? 126.059 109.955 149.115 1.00 108.77 285 TYR B O 1
ATOM 2588 N N . SER B 2 332 ? 124.185 111.184 148.865 1.00 103.27 286 SER B N 1
ATOM 2589 C CA . SER B 2 332 ? 123.633 110.829 150.162 1.00 101.41 286 SER B CA 1
ATOM 2590 C C . SER B 2 332 ? 122.702 109.626 150.013 1.00 103.51 286 SER B C 1
ATOM 2591 O O . SER B 2 332 ? 122.667 108.963 148.974 1.00 106.93 286 SER B O 1
ATOM 2594 N N . GLY B 2 333 ? 121.940 109.332 151.058 1.00 122.94 287 GLY B N 1
ATOM 2595 C CA . GLY B 2 333 ? 121.033 108.205 151.009 1.00 124.02 287 GLY B CA 1
ATOM 2596 C C . GLY B 2 333 ? 120.148 108.163 152.234 1.00 124.68 287 GLY B C 1
ATOM 2597 O O . GLY B 2 333 ? 120.067 109.125 153.000 1.00 124.99 287 GLY B O 1
ATOM 2598 N N . ASN B 2 334 ? 119.479 107.024 152.400 1.00 141.26 288 ASN B N 1
ATOM 2599 C CA . ASN B 2 334 ? 118.578 106.787 153.528 1.00 142.85 288 ASN B CA 1
ATOM 2600 C C . ASN B 2 334 ? 117.492 107.855 153.622 1.00 142.74 288 ASN B C 1
ATOM 2601 O O . ASN B 2 334 ? 116.638 107.810 154.508 1.00 138.80 288 ASN B O 1
ATOM 2603 N N . ASP B 2 342 ? 125.992 111.319 153.989 1.00 109.59 296 ASP B N 1
ATOM 2604 C CA . ASP B 2 342 ? 126.673 112.054 152.930 1.00 105.48 296 ASP B CA 1
ATOM 2605 C C . ASP B 2 342 ? 128.115 111.590 152.785 1.00 101.32 296 ASP B C 1
ATOM 2606 O O . ASP B 2 342 ? 128.926 111.763 153.692 1.00 105.63 296 ASP B O 1
ATOM 2611 N N . TYR B 2 343 ? 128.429 110.996 151.638 1.00 96.92 297 TYR B N 1
ATOM 2612 C CA . TYR B 2 343 ? 129.766 110.501 151.347 1.00 103.63 297 TYR B CA 1
ATOM 2613 C C . TYR B 2 343 ? 130.230 111.071 150.016 1.00 108.72 297 TYR B C 1
ATOM 2614 O O . TYR B 2 343 ? 129.452 111.145 149.061 1.00 112.08 297 TYR B O 1
ATOM 2623 N N . CYS B 2 344 ? 131.498 111.470 149.954 1.00 110.77 298 CYS B N 1
ATOM 2624 C CA . CYS B 2 344 ? 132.043 112.141 148.785 1.00 108.11 298 CYS B CA 1
ATOM 2625 C C . CYS B 2 344 ? 133.149 111.315 148.145 1.00 107.61 298 CYS B C 1
ATOM 2626 O O . CYS B 2 344 ? 133.807 110.499 148.796 1.00 112.45 298 CYS B O 1
ATOM 2629 N N . ILE B 2 345 ? 133.343 111.541 146.847 1.00 97.53 299 ILE B N 1
ATOM 2630 C CA . ILE B 2 345 ? 134.386 110.884 146.070 1.00 101.19 299 ILE B CA 1
ATOM 2631 C C . ILE B 2 345 ? 135.034 111.925 145.167 1.00 102.70 299 ILE B C 1
ATOM 2632 O O . ILE B 2 345 ? 134.343 112.744 144.552 1.00 100.98 299 ILE B O 1
ATOM 2637 N N . GLN B 2 346 ? 136.362 111.899 145.093 1.00 111.67 300 GLN B N 1
ATOM 2638 C CA . GLN B 2 346 ? 137.133 112.872 144.334 1.00 107.65 300 GLN B CA 1
ATOM 2639 C C . GLN B 2 346 ? 137.763 112.207 143.119 1.00 108.54 300 GLN B C 1
ATOM 2640 O O . GLN B 2 346 ? 138.237 111.070 143.197 1.00 110.47 300 GLN B O 1
ATOM 2646 N N . SER B 2 347 ? 137.763 112.922 141.995 1.00 111.87 301 SER B N 1
ATOM 2647 C CA . SER B 2 347 ? 138.377 112.435 140.770 1.00 115.45 301 SER B CA 1
ATOM 2648 C C . SER B 2 347 ? 139.079 113.588 140.066 1.00 111.04 301 SER B C 1
ATOM 2649 O O . SER B 2 347 ? 138.749 114.760 140.262 1.00 108.56 301 SER B O 1
ATOM 2652 N N . ASN B 2 348 ? 140.058 113.234 139.237 1.00 112.38 302 ASN B N 1
ATOM 2653 C CA . ASN B 2 348 ? 140.859 114.211 138.511 1.00 114.15 302 ASN B CA 1
ATOM 2654 C C . ASN B 2 348 ? 140.233 114.490 137.151 1.00 116.08 302 ASN B C 1
ATOM 2655 O O . ASN B 2 348 ? 139.896 113.558 136.413 1.00 114.88 302 ASN B O 1
ATOM 2660 N N . ILE B 2 349 ? 140.080 115.770 136.823 1.00 116.56 303 ILE B N 1
ATOM 2661 C CA . ILE B 2 349 ? 139.481 116.200 135.564 1.00 113.09 303 ILE B CA 1
ATOM 2662 C C . ILE B 2 349 ? 140.563 116.861 134.718 1.00 112.41 303 ILE B C 1
ATOM 2663 O O . ILE B 2 349 ? 141.371 117.648 135.228 1.00 115.96 303 ILE B O 1
ATOM 2668 N N . VAL B 2 350 ? 140.614 116.496 133.438 1.00 95.47 304 VAL B N 1
ATOM 2669 C CA . VAL B 2 350 ? 141.572 117.054 132.486 1.00 93.59 304 VAL B CA 1
ATOM 2670 C C . VAL B 2 350 ? 140.842 117.243 131.163 1.00 95.97 304 VAL B C 1
ATOM 2671 O O . VAL B 2 350 ? 140.544 116.264 130.471 1.00 93.99 304 VAL B O 1
ATOM 2675 N N . PHE B 2 351 ? 140.549 118.493 130.811 1.00 97.78 305 PHE B N 1
ATOM 2676 C CA . PHE B 2 351 ? 139.910 118.771 129.533 1.00 96.81 305 PHE B CA 1
ATOM 2677 C C . PHE B 2 351 ? 140.882 118.528 128.387 1.00 103.25 305 PHE B C 1
ATOM 2678 O O . PHE B 2 351 ? 142.084 118.782 128.505 1.00 107.54 305 PHE B O 1
ATOM 2680 N N . SER B 2 352 ? 140.356 118.032 127.273 1.00 123.33 306 SER B N 1
ATOM 2681 C CA . SER B 2 352 ? 141.148 117.737 126.090 1.00 123.26 306 SER B CA 1
ATOM 2682 C C . SER B 2 352 ? 140.849 118.767 125.011 1.00 121.59 306 SER B C 1
ATOM 2683 O O . SER B 2 352 ? 139.681 119.047 124.720 1.00 121.80 306 SER B O 1
ATOM 2686 N N . ASP B 2 353 ? 141.903 119.330 124.427 1.00 123.86 307 ASP B N 1
ATOM 2687 C CA . ASP B 2 353 ? 141.786 120.288 123.331 1.00 127.24 307 ASP B CA 1
ATOM 2688 C C . ASP B 2 353 ? 142.080 119.543 122.034 1.00 130.53 307 ASP B C 1
ATOM 2689 O O . ASP B 2 353 ? 143.242 119.340 121.671 1.00 130.44 307 ASP B O 1
ATOM 2691 N N . GLU B 2 354 ? 141.023 119.135 121.333 1.00 130.63 308 GLU B N 1
ATOM 2692 C CA . GLU B 2 354 ? 141.154 118.329 120.128 1.00 129.77 308 GLU B CA 1
ATOM 2693 C C . GLU B 2 354 ? 140.124 118.786 119.105 1.00 131.65 308 GLU B C 1
ATOM 2694 O O . GLU B 2 354 ? 139.321 119.691 119.356 1.00 129.09 308 GLU B O 1
ATOM 2700 N N . ILE B 2 355 ? 140.151 118.145 117.939 1.00 134.39 309 ILE B N 1
ATOM 2701 C CA . ILE B 2 355 ? 139.216 118.441 116.856 1.00 134.48 309 ILE B CA 1
ATOM 2702 C C . ILE B 2 355 ? 138.095 117.408 116.882 1.00 134.49 309 ILE B C 1
ATOM 2703 O O . ILE B 2 355 ? 138.339 116.236 117.202 1.00 135.31 309 ILE B O 1
ATOM 2708 N N . PRO B 2 356 ? 136.865 117.789 116.561 1.00 120.74 310 PRO B N 1
ATOM 2709 C CA . PRO B 2 356 ? 135.746 116.845 116.602 1.00 116.71 310 PRO B CA 1
ATOM 2710 C C . PRO B 2 356 ? 135.683 116.016 115.324 1.00 121.14 310 PRO B C 1
ATOM 2711 O O . PRO B 2 356 ? 136.504 116.154 114.420 1.00 125.45 310 PRO B O 1
ATOM 2715 N N . ALA B 2 357 ? 134.679 115.138 115.270 1.00 129.72 311 ALA B N 1
ATOM 2716 C CA . ALA B 2 357 ? 134.447 114.359 114.058 1.00 130.87 311 ALA B CA 1
ATOM 2717 C C . ALA B 2 357 ? 134.053 115.257 112.893 1.00 128.05 311 ALA B C 1
ATOM 2718 O O . ALA B 2 357 ? 134.526 115.070 111.766 1.00 126.75 311 ALA B O 1
ATOM 2720 N N . SER B 2 358 ? 133.191 116.242 113.144 1.00 111.77 312 SER B N 1
ATOM 2721 C CA . SER B 2 358 ? 132.748 117.154 112.100 1.00 111.59 312 SER B CA 1
ATOM 2722 C C . SER B 2 358 ? 132.136 118.390 112.740 1.00 112.99 312 SER B C 1
ATOM 2723 O O . SER B 2 358 ? 131.557 118.323 113.827 1.00 113.91 312 SER B O 1
ATOM 2726 N N . GLN B 2 359 ? 132.274 119.523 112.046 1.00 114.57 313 GLN B N 1
ATOM 2727 C CA . GLN B 2 359 ? 131.654 120.775 112.456 1.00 113.32 313 GLN B CA 1
ATOM 2728 C C . GLN B 2 359 ? 130.575 121.253 111.497 1.00 114.49 313 GLN B C 1
ATOM 2729 O O . GLN B 2 359 ? 129.745 122.080 111.889 1.00 114.30 313 GLN B O 1
ATOM 2735 N N . ASP B 2 360 ? 130.556 120.743 110.268 1.00 123.55 314 ASP B N 1
ATOM 2736 C CA . ASP B 2 360 ? 129.610 121.211 109.266 1.00 123.34 314 ASP B CA 1
ATOM 2737 C C . ASP B 2 360 ? 128.173 120.959 109.707 1.00 124.64 314 ASP B C 1
ATOM 2738 O O . ASP B 2 360 ? 127.887 120.055 110.495 1.00 124.58 314 ASP B O 1
ATOM 2743 N N . MET B 2 361 ? 127.267 121.792 109.201 1.00 119.40 315 MET B N 1
ATOM 2744 C CA . MET B 2 361 ? 125.859 121.634 109.513 1.00 118.86 315 MET B CA 1
ATOM 2745 C C . MET B 2 361 ? 125.351 120.302 108.963 1.00 116.97 315 MET B C 1
ATOM 2746 O O . MET B 2 361 ? 125.861 119.805 107.955 1.00 116.38 315 MET B O 1
ATOM 2748 N N . PRO B 2 362 ? 124.367 119.689 109.620 1.00 126.95 316 PRO B N 1
ATOM 2749 C CA . PRO B 2 362 ? 123.847 118.407 109.130 1.00 128.29 316 PRO B CA 1
ATOM 2750 C C . PRO B 2 362 ? 123.298 118.537 107.718 1.00 123.87 316 PRO B C 1
ATOM 2751 O O . PRO B 2 362 ? 122.667 119.534 107.363 1.00 116.81 316 PRO B O 1
ATOM 2755 N N . THR B 2 363 ? 123.547 117.511 106.913 1.00 129.91 317 THR B N 1
ATOM 2756 C CA . THR B 2 363 ? 123.192 117.513 1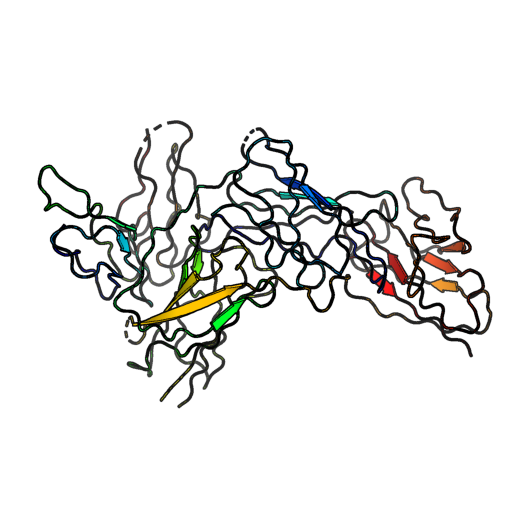05.502 1.00 129.39 317 THR B CA 1
ATOM 2757 C C . THR B 2 363 ? 121.868 116.793 105.292 1.00 126.54 317 THR B C 1
ATOM 2758 O O . THR B 2 363 ? 121.601 115.763 105.918 1.00 128.81 317 THR B O 1
ATOM 2762 N N . ASN B 2 364 ? 121.038 117.344 104.404 1.00 115.01 318 ASN B N 1
ATOM 2763 C CA . ASN B 2 364 ? 119.782 116.687 104.063 1.00 120.37 318 ASN B CA 1
ATOM 2764 C C . ASN B 2 364 ? 119.999 115.453 103.197 1.00 124.05 318 ASN B C 1
ATOM 2765 O O . ASN B 2 364 ? 119.103 114.608 103.113 1.00 126.86 318 ASN B O 1
ATOM 2770 N N . THR B 2 365 ? 121.167 115.336 102.561 1.00 131.55 319 THR B N 1
ATOM 2771 C CA . THR B 2 365 ? 121.546 114.156 101.777 1.00 131.07 319 THR B CA 1
ATOM 2772 C C . THR B 2 365 ? 120.527 113.850 100.682 1.00 129.96 319 THR B C 1
ATOM 2773 O O . THR B 2 365 ? 120.219 112.692 100.395 1.00 130.64 319 THR B O 1
ATOM 2777 N N . THR B 2 366 ? 120.003 114.901 100.058 1.00 120.52 320 THR B N 1
ATOM 2778 C CA . THR B 2 366 ? 119.114 114.720 98.922 1.00 121.74 320 THR B CA 1
ATOM 2779 C C . THR B 2 366 ? 119.912 114.232 97.715 1.00 120.80 320 THR B C 1
ATOM 2780 O O . THR B 2 366 ? 121.132 114.392 97.642 1.00 125.24 320 THR B O 1
ATOM 2784 N N . ASP B 2 367 ? 119.218 113.600 96.772 1.00 129.49 321 ASP B N 1
ATOM 2785 C CA . ASP B 2 367 ? 119.866 113.069 95.583 1.00 130.90 321 ASP B CA 1
ATOM 2786 C C . ASP B 2 367 ? 118.964 113.277 94.374 1.00 131.22 321 ASP B C 1
ATOM 2787 O O . ASP B 2 367 ? 117.742 113.387 94.495 1.00 134.81 321 ASP B O 1
ATOM 2792 N N . ILE B 2 368 ? 119.588 113.337 93.197 1.00 127.40 322 ILE B N 1
ATOM 2793 C CA . ILE B 2 368 ? 118.875 113.475 91.934 1.00 124.62 322 ILE B CA 1
ATOM 2794 C C . ILE B 2 368 ? 119.553 112.598 90.890 1.00 126.75 322 ILE B C 1
ATOM 2795 O O . ILE B 2 368 ? 120.743 112.283 90.991 1.00 126.73 322 ILE B O 1
ATOM 2800 N N . THR B 2 369 ? 118.781 112.195 89.885 1.00 142.40 323 THR B N 1
ATOM 2801 C CA . THR B 2 369 ? 119.269 111.378 88.786 1.00 142.91 323 THR B CA 1
ATOM 2802 C C . THR B 2 369 ? 119.041 112.110 87.470 1.00 142.34 323 THR B C 1
ATOM 2803 O O . THR B 2 369 ? 117.985 112.712 87.252 1.00 144.85 323 THR B O 1
ATOM 2807 N N . TYR B 2 370 ? 120.041 112.058 86.594 1.00 129.47 324 TYR B N 1
ATOM 2808 C CA . TYR B 2 370 ? 119.974 112.759 85.321 1.00 127.88 324 TYR B CA 1
ATOM 2809 C C . TYR B 2 370 ? 120.512 111.862 84.218 1.00 129.81 324 TYR B C 1
ATOM 2810 O O . TYR B 2 370 ? 121.339 110.980 84.462 1.00 129.25 324 TYR B O 1
ATOM 2819 N N . VAL B 2 371 ? 120.030 112.097 82.998 1.00 132.31 325 VAL B N 1
ATOM 2820 C CA . VAL B 2 371 ? 120.527 111.394 81.821 1.00 133.44 325 VAL B CA 1
ATOM 2821 C C . VAL B 2 371 ? 121.163 112.409 80.880 1.00 132.75 325 VAL B C 1
ATOM 2822 O O . VAL B 2 371 ? 122.097 112.089 80.137 1.00 132.99 325 VAL B O 1
ATOM 2826 N N . GLY B 2 372 ? 120.666 113.645 80.918 1.00 121.63 326 GLY B N 1
ATOM 2827 C CA . GLY B 2 372 ? 121.206 114.721 80.108 1.00 117.87 326 GLY B CA 1
ATOM 2828 C C . GLY B 2 372 ? 122.164 115.572 80.921 1.00 117.98 326 GLY B C 1
ATOM 2829 O O . GLY B 2 372 ? 121.890 115.902 82.077 1.00 120.29 326 GLY B O 1
ATOM 2830 N N . ASP B 2 373 ? 123.285 115.937 80.293 1.00 122.80 327 ASP B N 1
ATOM 2831 C CA . ASP B 2 373 ? 124.332 11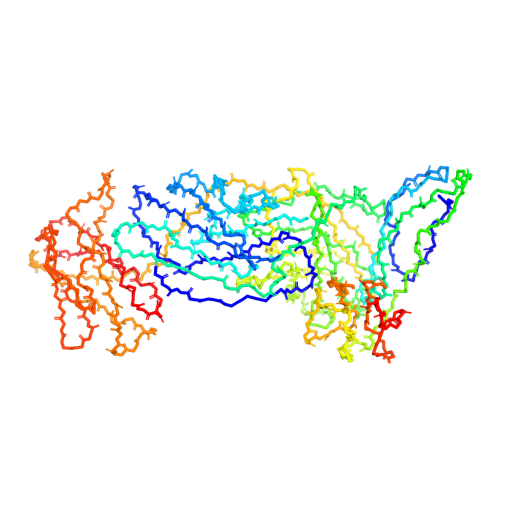6.676 80.991 1.00 126.11 327 ASP B CA 1
ATOM 2832 C C . ASP B 2 373 ? 123.851 118.024 81.513 1.00 124.51 327 ASP B C 1
ATOM 2833 O O . ASP B 2 373 ? 124.423 118.539 82.481 1.00 124.16 327 ASP B O 1
ATOM 2838 N N . ASN B 2 374 ? 122.819 118.606 80.904 1.00 124.98 328 ASN B N 1
ATOM 2839 C CA . ASN B 2 374 ? 122.239 119.858 81.389 1.00 124.19 328 ASN B CA 1
ATOM 2840 C C . ASN B 2 374 ? 121.273 119.578 82.544 1.00 126.53 328 ASN B C 1
ATOM 2841 O O . ASN B 2 374 ? 120.093 119.925 82.518 1.00 122.81 328 ASN B O 1
ATOM 2846 N N . ALA B 2 375 ? 121.809 118.931 83.575 1.00 128.58 329 ALA B N 1
ATOM 2847 C CA . ALA B 2 375 ? 120.995 118.509 84.705 1.00 125.79 329 ALA B CA 1
ATOM 2848 C C . ALA B 2 375 ? 120.580 119.702 85.558 1.00 123.96 329 ALA B C 1
ATOM 2849 O O . ALA B 2 375 ? 121.390 120.579 85.870 1.00 123.42 329 ALA B O 1
ATOM 2851 N N . THR B 2 376 ? 119.305 119.727 85.935 1.00 109.10 330 THR B N 1
ATOM 2852 C CA . THR B 2 376 ? 118.755 120.748 86.813 1.00 110.13 330 THR B CA 1
ATOM 2853 C C . THR B 2 376 ? 118.118 120.078 88.022 1.00 110.09 330 THR B C 1
ATOM 2854 O O . THR B 2 376 ? 117.437 119.057 87.889 1.00 108.71 330 THR B O 1
ATOM 2856 N N . TYR B 2 377 ? 118.348 120.651 89.198 1.00 108.63 331 TYR B N 1
ATOM 2857 C CA . TYR B 2 377 ? 117.845 120.103 90.450 1.00 108.80 331 TYR B CA 1
ATOM 2858 C C . TYR B 2 377 ? 116.916 121.111 91.107 1.00 109.85 331 TYR B C 1
ATOM 2859 O O . TYR B 2 377 ? 117.264 122.289 91.234 1.00 112.45 331 TYR B O 1
ATOM 2868 N N . SER B 2 378 ? 115.744 120.646 91.527 1.00 115.90 332 SER B N 1
ATOM 2869 C CA . SER B 2 378 ? 114.771 121.489 92.209 1.00 118.74 332 SER B CA 1
ATOM 2870 C C . SER B 2 378 ? 115.072 121.486 93.702 1.00 114.07 332 SER B C 1
ATOM 2871 O O . SER B 2 378 ? 115.094 120.424 94.333 1.00 113.90 332 SER B O 1
ATOM 2874 N N . VAL B 2 379 ? 115.303 122.668 94.263 1.00 98.84 333 VAL B N 1
ATOM 2875 C CA . VAL B 2 379 ? 115.607 122.786 95.686 1.00 100.23 333 VAL B CA 1
ATOM 2876 C C . VAL B 2 379 ? 114.301 122.743 96.468 1.00 107.19 333 VAL B C 1
ATOM 2877 O O . VAL B 2 379 ? 113.426 123.595 96.258 1.00 109.45 333 VAL B O 1
ATOM 2881 N N . PRO B 2 380 ? 114.124 121.776 97.367 1.00 110.67 334 PRO B N 1
ATOM 2882 C CA . PRO B 2 380 ? 112.874 121.702 98.131 1.00 105.77 334 PRO B CA 1
ATOM 2883 C C . PRO B 2 380 ? 112.688 122.927 99.012 1.00 100.88 334 PRO B C 1
ATOM 2884 O O . PRO B 2 380 ? 113.652 123.534 99.483 1.00 99.44 334 PRO B O 1
ATOM 2888 N N . MET B 2 381 ? 111.427 123.290 99.221 1.00 103.98 335 MET B N 1
ATOM 2889 C CA . MET B 2 381 ? 111.101 124.430 100.061 1.00 106.52 335 MET B CA 1
ATOM 2890 C C . MET B 2 381 ? 111.418 124.116 101.517 1.00 112.18 335 MET B C 1
ATOM 2891 O O . MET B 2 381 ? 111.035 123.061 102.033 1.00 115.03 335 MET B O 1
ATOM 2896 N N . VAL B 2 382 ? 112.128 125.029 102.181 1.00 110.78 336 VAL B N 1
ATOM 2897 C CA . VAL B 2 382 ? 112.461 124.833 103.586 1.00 111.83 336 VAL B CA 1
ATOM 2898 C C . VAL B 2 382 ? 111.207 124.996 104.436 1.00 116.62 336 VAL B C 1
ATOM 2899 O O . VAL B 2 382 ? 110.392 125.904 104.217 1.00 117.35 336 VAL B O 1
ATOM 2903 N N . THR B 2 383 ? 111.033 124.091 105.402 1.00 132.68 337 THR B N 1
ATOM 2904 C CA . THR B 2 383 ? 109.798 124.044 106.178 1.00 133.60 337 THR B CA 1
ATOM 2905 C C . THR B 2 383 ? 109.653 125.247 107.103 1.00 133.68 337 THR B C 1
ATOM 2906 O O . THR B 2 383 ? 108.547 125.772 107.270 1.00 134.41 337 THR B O 1
ATOM 2908 N N . SER B 2 384 ? 110.751 125.698 107.711 1.00 115.14 338 SER B N 1
ATOM 2909 C CA . SER B 2 384 ? 110.669 126.752 108.714 1.00 116.78 338 SER B CA 1
ATOM 2910 C C . SER B 2 384 ? 110.339 128.118 108.127 1.00 119.33 338 SER B C 1
ATOM 2911 O O . SER B 2 384 ? 110.060 129.046 108.893 1.00 120.47 338 SER B O 1
ATOM 2913 N N . GLU B 2 385 ? 110.359 128.269 106.805 1.00 114.72 339 GLU B N 1
ATOM 2914 C CA . GLU B 2 385 ? 110.076 129.538 106.151 1.00 112.89 339 GLU B CA 1
ATOM 2915 C C . GLU B 2 385 ? 108.737 129.466 105.429 1.00 114.78 339 GLU B C 1
ATOM 2916 O O . GLU B 2 385 ? 108.434 128.474 104.760 1.00 110.99 339 GLU B O 1
ATOM 2922 N N . ASP B 2 386 ? 107.938 130.521 105.570 1.00 126.25 340 ASP B N 1
ATOM 2923 C CA . ASP B 2 386 ? 106.658 130.609 104.887 1.00 128.23 340 ASP B CA 1
ATOM 2924 C C . ASP B 2 386 ? 106.873 130.874 103.398 1.00 123.79 340 ASP B C 1
ATOM 2925 O O . ASP B 2 386 ? 107.999 131.030 102.921 1.00 124.49 340 ASP B O 1
ATOM 2927 N N . ALA B 2 387 ? 105.769 130.950 102.650 1.00 111.86 341 ALA B N 1
ATOM 2928 C CA . ALA B 2 387 ? 105.856 131.102 101.202 1.00 111.32 341 ALA B CA 1
ATOM 2929 C C . ALA B 2 387 ? 106.513 132.412 100.788 1.00 111.34 341 ALA B C 1
ATOM 2930 O O . ALA B 2 387 ? 106.932 132.540 99.632 1.00 111.48 341 ALA B O 1
ATOM 2932 N N . ASN B 2 388 ? 106.612 133.383 101.692 1.00 127.67 342 ASN B N 1
ATOM 2933 C CA . ASN B 2 388 ? 107.241 134.662 101.404 1.00 129.95 342 ASN B CA 1
ATOM 2934 C C . ASN B 2 388 ? 108.319 134.950 102.439 1.00 132.43 342 ASN B C 1
ATOM 2935 O O . ASN B 2 388 ? 108.125 134.709 103.634 1.00 134.25 342 ASN B O 1
ATOM 2940 N N . SER B 2 389 ? 109.459 135.466 101.970 1.00 118.97 343 SER B N 1
ATOM 2941 C CA . SER B 2 389 ? 110.571 135.807 102.846 1.00 116.85 343 SER B CA 1
ATOM 2942 C C . SER B 2 389 ? 111.425 136.853 102.155 1.00 115.49 343 SER B C 1
ATOM 2943 O O . SER B 2 389 ? 111.512 136.838 100.920 1.00 116.42 343 SER B O 1
ATOM 2946 N N . PRO B 2 390 ? 112.068 137.760 102.896 1.00 112.77 344 PRO B N 1
ATOM 2947 C CA . PRO B 2 390 ? 112.824 138.834 102.235 1.00 112.99 344 PRO B CA 1
ATOM 2948 C C . PRO B 2 390 ? 114.176 138.401 101.701 1.00 112.98 344 PRO B C 1
ATOM 2949 O O . PRO B 2 390 ? 114.745 139.117 100.868 1.00 111.62 344 PRO B O 1
ATOM 2953 N N . ASN B 2 391 ? 114.718 137.270 102.143 1.00 106.88 345 ASN B N 1
ATOM 2954 C CA . ASN B 2 391 ? 116.020 136.844 101.655 1.00 108.95 345 ASN B CA 1
ATOM 2955 C C . ASN B 2 391 ? 116.112 135.327 101.681 1.00 103.72 345 ASN B C 1
ATOM 2956 O O . ASN B 2 391 ? 115.668 134.684 102.635 1.00 101.92 345 ASN B O 1
ATOM 2961 N N . VAL B 2 392 ? 116.693 134.771 100.623 1.00 73.45 346 VAL B N 1
ATOM 2962 C CA . VAL B 2 392 ? 116.942 133.339 100.521 1.00 65.52 346 VAL B CA 1
ATOM 2963 C C . VAL B 2 392 ? 118.055 133.125 99.505 1.00 76.02 346 VAL B C 1
ATOM 2964 O O . VAL B 2 392 ? 118.010 133.668 98.397 1.00 87.45 346 VAL B O 1
ATOM 2968 N N . THR B 2 393 ? 119.061 132.337 99.868 1.00 87.31 347 THR B N 1
ATOM 2969 C CA . THR B 2 393 ? 120.240 132.160 99.036 1.00 81.01 347 THR B CA 1
ATOM 2970 C C . THR B 2 393 ? 120.494 130.685 98.787 1.00 74.07 347 THR B C 1
ATOM 2971 O O . THR B 2 393 ? 120.331 129.858 99.687 1.00 83.70 347 THR B O 1
ATOM 2975 N N . VAL B 2 394 ? 120.899 130.362 97.568 1.00 77.54 348 VAL B N 1
ATOM 2976 C CA . VAL B 2 394 ? 121.253 128.996 97.189 1.00 86.04 348 VAL B CA 1
ATOM 2977 C C . VAL B 2 394 ? 122.707 129.043 96.734 1.00 88.72 348 VAL B C 1
ATOM 2978 O O . VAL B 2 394 ? 123.007 129.293 95.563 1.00 92.76 348 VAL B O 1
ATOM 2980 N N . THR B 2 395 ? 123.626 128.794 97.661 1.00 89.06 349 THR B N 1
ATOM 2981 C CA . THR B 2 395 ? 125.055 128.838 97.377 1.00 88.34 349 THR B CA 1
ATOM 2982 C C . THR B 2 395 ? 125.490 127.474 96.860 1.00 88.54 349 THR B C 1
ATOM 2983 O O . THR B 2 395 ? 125.576 126.510 97.625 1.00 101.77 349 THR B O 1
ATOM 2987 N N . ALA B 2 396 ? 125.771 127.395 95.563 1.00 84.82 350 ALA B N 1
ATOM 2988 C CA . ALA B 2 396 ? 126.171 126.146 94.928 1.00 89.98 350 ALA B CA 1
ATOM 2989 C C . ALA B 2 396 ? 127.679 125.982 95.064 1.00 94.62 350 ALA B C 1
ATOM 2990 O O . ALA B 2 396 ? 128.449 126.709 94.429 1.00 100.83 350 ALA B O 1
ATOM 2992 N N . PHE B 2 397 ? 128.101 125.029 95.888 1.00 100.04 351 PHE B N 1
ATOM 2993 C CA . PHE B 2 397 ? 129.509 124.745 96.115 1.00 94.70 351 PHE B CA 1
ATOM 2994 C C . PHE B 2 397 ? 129.850 123.375 95.545 1.00 97.38 351 PHE B C 1
ATOM 2995 O O . PHE B 2 397 ? 129.051 122.438 95.639 1.00 104.32 351 PHE B O 1
ATOM 3003 N N . TRP B 2 398 ? 131.036 123.261 94.957 1.00 89.57 352 TRP B N 1
ATOM 3004 C CA . TRP B 2 398 ? 131.441 122.020 94.316 1.00 92.71 352 TRP B CA 1
ATOM 3005 C C . TRP B 2 398 ? 131.795 120.973 95.374 1.00 98.67 352 TRP B C 1
ATOM 3006 O O . TRP B 2 398 ? 131.678 121.197 96.582 1.00 97.55 352 TRP B O 1
ATOM 3017 N N . ALA B 2 399 ? 132.237 119.808 94.906 1.00 107.54 353 ALA B N 1
ATOM 3018 C CA . ALA B 2 399 ? 132.591 118.692 95.771 1.00 112.75 353 ALA B CA 1
ATOM 3019 C C . ALA B 2 399 ? 134.105 118.589 95.892 1.00 115.08 353 ALA B C 1
ATOM 3020 O O . ALA B 2 399 ? 134.816 118.616 94.882 1.00 112.88 353 ALA B O 1
ATOM 3022 N N . TRP B 2 400 ? 134.587 118.457 97.125 1.00 113.59 354 TRP B N 1
ATOM 3023 C CA . TRP B 2 400 ? 136.012 118.367 97.422 1.00 110.61 354 TRP B CA 1
ATOM 3024 C C . TRP B 2 400 ? 136.815 119.489 96.759 1.00 111.36 354 TRP B C 1
ATOM 3025 O O . TRP B 2 400 ? 137.6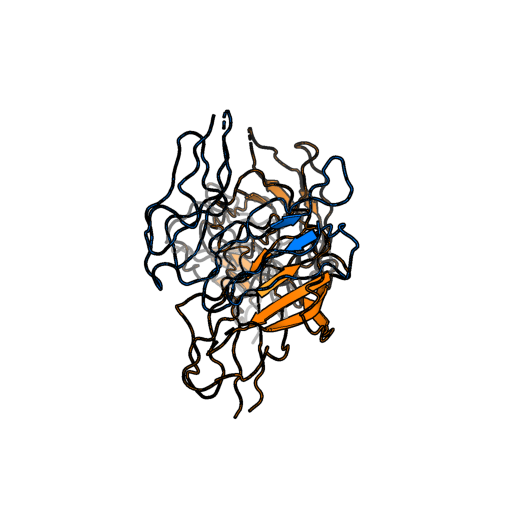67 119.228 95.903 1.00 113.29 354 TRP B O 1
ATOM 3036 N N . PRO B 2 401 ? 136.570 120.751 97.130 1.00 127.55 355 PRO B N 1
ATOM 3037 C CA . PRO B 2 401 ? 137.318 121.862 96.527 1.00 127.19 355 PRO B CA 1
ATOM 3038 C C . PRO B 2 401 ? 138.714 121.962 97.121 1.00 131.06 355 PRO B C 1
ATOM 3039 O O . PRO B 2 401 ? 138.895 122.417 98.256 1.00 134.69 355 PRO B O 1
ATOM 3043 N N . ASN B 2 402 ? 139.714 121.537 96.347 1.00 136.11 356 ASN B N 1
ATOM 3044 C CA . ASN B 2 402 ? 141.088 121.589 96.832 1.00 139.50 356 ASN B CA 1
ATOM 3045 C C . ASN B 2 402 ? 141.618 123.015 96.867 1.00 139.28 356 ASN B C 1
ATOM 3046 O O . ASN B 2 402 ? 142.475 123.336 97.698 1.00 139.73 356 ASN B O 1
ATOM 3051 N N . ASN B 2 403 ? 141.129 123.876 95.983 1.00 138.36 357 ASN B N 1
ATOM 3052 C CA . ASN B 2 403 ? 141.565 125.256 95.899 1.00 138.91 357 ASN B CA 1
ATOM 3053 C C . ASN B 2 403 ? 140.622 126.152 96.699 1.00 137.34 357 ASN B C 1
ATOM 3054 O O . ASN B 2 403 ? 139.751 125.681 97.435 1.00 134.58 357 ASN B O 1
ATOM 3059 N N . THR B 2 404 ? 140.791 127.462 96.548 1.00 146.50 358 THR B N 1
ATOM 3060 C CA . THR B 2 404 ? 139.908 128.431 97.182 1.00 145.31 358 THR B CA 1
ATOM 3061 C C . THR B 2 404 ? 138.609 128.504 96.385 1.00 144.73 358 THR B C 1
ATOM 3062 O O . THR B 2 404 ? 138.326 127.657 95.534 1.00 148.16 358 THR B O 1
ATOM 3066 N N . GLU B 2 405 ? 137.793 129.520 96.659 1.00 159.67 359 GLU B N 1
ATOM 3067 C CA . GLU B 2 405 ? 136.526 129.649 95.954 1.00 164.12 359 GLU B CA 1
ATOM 3068 C C . GLU B 2 405 ? 136.767 129.848 94.462 1.00 163.68 359 GLU B C 1
ATOM 3069 O O . GLU B 2 405 ? 137.769 130.429 94.036 1.00 159.62 359 GLU B O 1
ATOM 3075 N N . THR B 2 406 ? 135.825 129.353 93.670 1.00 160.43 360 THR B N 1
ATOM 3076 C CA . THR B 2 406 ? 135.961 129.261 92.222 1.00 158.52 360 THR B CA 1
ATOM 3077 C C . THR B 2 406 ? 134.612 129.673 91.643 1.00 158.86 360 THR B C 1
ATOM 3078 O O . THR B 2 406 ? 133.808 130.335 92.309 1.00 156.25 360 THR B O 1
ATOM 3082 N N . ASP B 2 407 ? 134.343 129.298 90.393 1.00 157.76 361 ASP B N 1
ATOM 3083 C CA . ASP B 2 407 ? 133.094 129.684 89.740 1.00 155.32 361 ASP B CA 1
ATOM 3084 C C . ASP B 2 407 ? 131.960 128.937 90.436 1.00 156.33 361 ASP B C 1
ATOM 3085 O O . ASP B 2 407 ? 131.467 127.904 89.980 1.00 157.42 361 ASP B O 1
ATOM 3090 N N . PHE B 2 408 ? 131.550 129.488 91.578 1.00 147.02 362 PHE B N 1
ATOM 3091 C CA . PHE B 2 408 ? 130.486 128.929 92.409 1.00 145.81 362 PHE B CA 1
ATOM 3092 C C . PHE B 2 408 ? 129.631 130.094 92.888 1.00 146.02 362 PHE B C 1
ATOM 3093 O O . PHE B 2 408 ? 130.124 130.972 93.603 1.00 148.15 362 PHE B O 1
ATOM 3095 N N . LYS B 2 409 ? 128.359 130.105 92.499 1.00 125.99 363 LYS B N 1
ATOM 3096 C CA . LYS B 2 409 ? 127.521 131.282 92.689 1.00 127.29 363 LYS B CA 1
ATOM 3097 C C . LYS B 2 409 ? 126.761 131.216 94.007 1.00 131.05 363 LYS B C 1
ATOM 3098 O O . LYS B 2 409 ? 126.125 130.206 94.323 1.00 133.45 363 LYS B O 1
ATOM 3100 N N . CYS B 2 410 ? 126.829 132.304 94.775 1.00 120.31 364 CYS B N 1
ATOM 3101 C CA . CYS B 2 410 ? 126.007 132.503 95.962 1.00 117.41 364 CYS B CA 1
ATOM 3102 C C . CYS B 2 410 ? 124.927 133.554 95.728 1.00 113.64 364 CYS B C 1
ATOM 3103 O O . CYS B 2 410 ? 124.456 134.192 96.676 1.00 111.79 364 CYS B O 1
ATOM 3105 N N . LYS B 2 411 ? 124.532 133.741 94.476 1.00 103.41 365 LYS B N 1
ATOM 3106 C CA . LYS B 2 411 ? 123.564 134.750 94.074 1.00 106.06 365 LYS B CA 1
ATOM 3107 C C . LYS B 2 411 ? 122.151 134.180 94.221 1.00 106.05 365 LYS B C 1
ATOM 3108 O O . LYS B 2 411 ? 121.933 133.213 94.956 1.00 96.23 365 LYS B O 1
ATOM 3110 N N . TRP B 2 412 ? 121.176 134.810 93.559 1.00 124.69 366 TRP B N 1
ATOM 3111 C CA . TRP B 2 412 ? 119.775 134.382 93.570 1.00 118.76 366 TRP B CA 1
ATOM 3112 C C . TRP B 2 412 ? 119.130 134.628 94.931 1.00 113.09 366 TRP B C 1
ATOM 3113 O O . TRP B 2 412 ? 118.399 133.784 95.449 1.00 118.37 366 TRP B O 1
ATOM 3124 N N . THR B 2 413 ? 119.401 135.791 95.511 1.00 111.01 367 THR B N 1
ATOM 3125 C CA . THR B 2 413 ? 118.764 136.224 96.744 1.00 113.73 367 THR B CA 1
ATOM 3126 C C . THR B 2 413 ? 117.598 137.158 96.436 1.00 114.29 367 THR B C 1
ATOM 3127 O O . THR B 2 413 ? 117.419 137.626 95.310 1.00 111.92 367 THR B O 1
ATOM 3131 N N . LEU B 2 414 ? 116.790 137.416 97.459 1.00 128.63 368 LEU B N 1
ATOM 3132 C CA . LEU B 2 414 ? 115.612 138.257 97.319 1.00 130.51 368 LEU B CA 1
ATOM 3133 C C . LEU B 2 414 ? 115.933 139.679 97.782 1.00 132.52 368 LEU B C 1
ATOM 3134 O O . LEU B 2 414 ? 117.086 140.018 98.062 1.00 132.31 368 LEU B O 1
ATOM 3139 N N . THR B 2 415 ? 114.902 140.520 97.888 1.00 140.44 369 THR B N 1
ATOM 3140 C CA . THR B 2 415 ? 115.042 141.956 98.144 1.00 140.37 369 THR B CA 1
ATOM 3141 C C . THR B 2 415 ? 116.058 142.585 97.190 1.00 140.78 369 THR B C 1
ATOM 3142 O O . THR B 2 415 ? 117.115 143.076 97.588 1.00 140.01 369 THR B O 1
ATOM 3146 N N . SER B 2 416 ? 115.706 142.550 95.902 1.00 147.38 370 SER B N 1
ATOM 3147 C CA . SER B 2 416 ? 116.529 143.104 94.827 1.00 149.46 370 SER B CA 1
ATOM 3148 C C . SER B 2 416 ? 117.909 142.444 94.799 1.00 150.32 370 SER B C 1
ATOM 3149 O O . SER B 2 416 ? 118.946 143.086 94.976 1.00 150.36 370 SER B O 1
ATOM 3152 N N . GLY B 2 417 ? 117.899 141.136 94.573 1.00 141.10 371 GLY B N 1
ATOM 3153 C CA . GLY B 2 417 ? 119.113 140.352 94.504 1.00 137.84 371 GLY B CA 1
ATOM 3154 C C . GLY B 2 417 ? 119.518 140.056 93.073 1.00 136.69 371 GLY B C 1
ATOM 3155 O O . GLY B 2 417 ? 118.677 139.935 92.185 1.00 137.44 371 GLY B O 1
ATOM 3156 N N . THR B 2 418 ? 120.822 139.937 92.860 1.00 137.31 372 THR B N 1
ATOM 3157 C CA . THR B 2 418 ? 121.346 139.689 91.524 1.00 141.50 372 THR B CA 1
ATOM 3158 C C . THR B 2 418 ? 121.088 138.240 91.130 1.00 137.96 372 THR B C 1
ATOM 3159 O O . THR B 2 418 ? 121.557 137.329 91.821 1.00 134.39 372 THR B O 1
ATOM 3163 N N . PRO B 2 419 ? 120.358 137.981 90.042 1.00 140.63 373 PRO B N 1
ATOM 3164 C CA . PRO B 2 419 ? 120.115 136.600 89.617 1.00 142.61 373 PRO B CA 1
ATOM 3165 C C . PRO B 2 419 ? 121.131 136.055 88.627 1.00 140.41 373 PRO B C 1
ATOM 3166 O O . PRO B 2 419 ? 121.107 134.848 88.350 1.00 138.56 373 PRO B O 1
ATOM 3170 N N . SER B 2 420 ? 122.011 136.896 88.090 1.00 141.29 374 SER B N 1
ATOM 3171 C CA . SER B 2 420 ? 123.007 136.461 87.113 1.00 142.12 374 SER B CA 1
ATOM 3172 C C . SER B 2 420 ? 124.198 135.882 87.864 1.00 146.22 374 SER B C 1
ATOM 3173 O O . SER B 2 420 ? 125.119 136.596 88.263 1.00 149.65 374 SER B O 1
ATOM 3176 N N . GLY B 2 421 ? 124.174 134.567 88.066 1.00 140.89 375 GLY B N 1
ATOM 3177 C CA . GLY B 2 421 ? 125.267 133.888 88.731 1.00 137.35 375 GLY B CA 1
ATOM 3178 C C . GLY B 2 421 ? 126.565 133.967 87.957 1.00 138.26 375 GLY B C 1
ATOM 3179 O O . GLY B 2 421 ? 126.631 133.543 86.799 1.00 141.01 375 GLY B O 1
ATOM 3180 N N . CYS B 2 422 ? 127.610 134.506 88.589 1.00 138.40 376 CYS B N 1
ATOM 3181 C CA . CYS B 2 422 ? 128.911 134.618 87.940 1.00 140.16 376 CYS B CA 1
ATOM 3182 C C . CYS B 2 422 ? 129.599 133.271 87.773 1.00 140.87 376 CYS B C 1
ATOM 3183 O O . CYS B 2 422 ? 130.629 133.201 87.095 1.00 137.91 376 CYS B O 1
ATOM 3185 N N . GLU B 2 423 ? 129.062 132.215 88.376 1.00 135.79 377 GLU B N 1
ATOM 3186 C CA . GLU B 2 423 ? 129.648 130.889 88.277 1.00 134.35 377 GLU B CA 1
ATOM 3187 C C . GLU B 2 423 ? 129.490 130.340 86.861 1.00 130.36 377 GLU B C 1
ATOM 3188 O O . GLU B 2 423 ? 128.833 130.928 85.998 1.00 131.90 377 GLU B O 1
ATOM 3190 N N . ASN B 2 424 ? 130.108 129.182 86.624 1.00 114.65 378 ASN B N 1
ATOM 3191 C CA . ASN B 2 424 ? 129.905 128.467 85.372 1.00 116.57 378 ASN B CA 1
ATOM 3192 C C . ASN B 2 424 ? 128.518 127.846 85.279 1.00 118.48 378 ASN B C 1
ATOM 3193 O O . ASN B 2 424 ? 128.144 127.363 84.205 1.00 118.15 378 ASN B O 1
ATOM 3195 N N . ILE B 2 425 ? 127.755 127.853 86.365 1.00 116.22 379 ILE B N 1
ATOM 3196 C CA . ILE B 2 425 ? 126.439 127.255 86.398 1.00 116.16 379 ILE B CA 1
ATOM 3197 C C . ILE B 2 425 ? 125.383 128.353 86.328 1.00 117.19 379 ILE B C 1
ATOM 3198 O O . ILE B 2 425 ? 125.674 129.538 86.469 1.00 118.29 379 ILE B O 1
ATOM 3203 N N . SER B 2 426 ? 124.134 127.952 86.106 1.00 110.97 380 SER B N 1
ATOM 3204 C CA . SER B 2 426 ? 123.004 128.869 86.070 1.00 110.07 380 SER B CA 1
ATOM 3205 C C . SER B 2 426 ? 121.908 128.353 86.990 1.00 110.70 380 SER B C 1
ATOM 3206 O O . SER B 2 426 ? 121.632 127.151 87.024 1.00 110.63 380 SER B O 1
ATOM 3209 N N . GLY B 2 427 ? 121.286 129.263 87.728 1.00 119.98 381 GLY B N 1
ATOM 3210 C CA . GLY B 2 427 ? 120.249 128.920 88.691 1.00 120.88 381 GLY B CA 1
ATOM 3211 C C . GLY B 2 427 ? 118.908 129.504 88.285 1.00 117.88 381 GLY B C 1
ATOM 3212 O O . GLY B 2 427 ? 118.843 130.605 87.731 1.00 121.86 381 GLY B O 1
ATOM 3213 N N . ALA B 2 428 ? 117.841 128.759 88.569 1.00 111.58 382 ALA B N 1
ATOM 3214 C CA . ALA B 2 428 ? 116.485 129.171 88.245 1.00 113.73 382 ALA B CA 1
ATOM 3215 C C . ALA B 2 428 ? 115.564 128.759 89.387 1.00 116.28 382 ALA B C 1
ATOM 3216 O O . ALA B 2 428 ? 116.001 128.191 90.391 1.00 112.52 382 ALA B O 1
ATOM 3218 N N . PHE B 2 429 ? 114.277 129.051 89.227 1.00 127.10 383 PHE B N 1
ATOM 3219 C CA . PHE B 2 429 ? 113.276 128.724 90.233 1.00 122.00 383 PHE B CA 1
ATOM 3220 C C . PHE B 2 429 ? 111.944 128.485 89.528 1.00 122.23 383 PHE B C 1
ATOM 3221 O O . PHE B 2 429 ? 111.891 128.309 88.308 1.00 122.84 383 PHE B O 1
ATOM 3223 N N . ALA B 2 430 ? 110.863 128.476 90.306 1.00 131.30 384 ALA B N 1
ATOM 3224 C CA . ALA B 2 430 ? 109.530 128.260 89.758 1.00 134.22 384 ALA B CA 1
ATOM 3225 C C . ALA B 2 430 ? 108.533 129.242 90.360 1.00 131.41 384 ALA B C 1
ATOM 3226 O O . ALA B 2 430 ? 108.928 130.194 91.039 1.00 132.14 384 ALA B O 1
ATOM 3228 N N . SER B 2 431 ? 107.240 129.024 90.105 1.00 124.78 385 SER B N 1
ATOM 3229 C CA . SER B 2 431 ? 106.217 129.900 90.669 1.00 126.01 385 SER B CA 1
ATOM 3230 C C . SER B 2 431 ? 106.246 129.860 92.192 1.00 126.38 385 SER B C 1
ATOM 3231 O O . SER B 2 431 ? 106.319 130.902 92.852 1.00 128.22 385 SER B O 1
ATOM 3234 N N . ASN B 2 432 ? 106.191 128.662 92.766 1.00 117.09 386 ASN B N 1
ATOM 3235 C CA . ASN B 2 432 ? 106.458 128.509 94.185 1.00 117.41 386 ASN B CA 1
ATOM 3236 C C . ASN B 2 432 ? 107.945 128.713 94.450 1.00 119.38 386 ASN B C 1
ATOM 3237 O O . ASN B 2 432 ? 108.788 128.497 93.576 1.00 121.09 386 ASN B O 1
ATOM 3242 N N . ARG B 2 433 ? 108.267 129.135 95.672 1.00 111.06 387 ARG B N 1
ATOM 3243 C CA . ARG B 2 433 ? 109.649 129.469 95.988 1.00 107.81 387 ARG B CA 1
ATOM 3244 C C . ARG B 2 433 ? 110.494 128.210 96.123 1.00 109.23 387 ARG B C 1
ATOM 3245 O O . ARG B 2 433 ? 110.991 127.897 97.209 1.00 116.14 387 ARG B O 1
ATOM 3253 N N . THR B 2 434 ? 110.658 127.482 95.020 1.00 103.09 388 THR B N 1
ATOM 3254 C CA . THR B 2 434 ? 111.512 126.301 94.960 1.00 101.43 388 THR B CA 1
ATOM 3255 C C . THR B 2 434 ? 112.505 126.509 93.825 1.00 101.83 388 THR B C 1
ATOM 3256 O O . THR B 2 434 ? 112.134 126.430 92.651 1.00 105.47 388 THR B O 1
ATOM 3260 N N . PHE B 2 435 ? 113.760 126.779 94.174 1.00 115.94 389 PHE B N 1
ATOM 3261 C CA . PHE B 2 435 ? 114.770 127.058 93.163 1.00 121.14 389 PHE B CA 1
ATOM 3262 C C . PHE B 2 435 ? 115.125 125.797 92.385 1.00 121.80 389 PHE B C 1
ATOM 3263 O O . PHE B 2 435 ? 115.231 124.705 92.949 1.00 119.08 389 PHE B O 1
ATOM 3265 N N . ASP B 2 436 ? 115.304 125.955 91.076 1.00 122.59 390 ASP B N 1
ATOM 3266 C CA . ASP B 2 436 ? 115.749 124.883 90.190 1.00 118.52 390 ASP B CA 1
ATOM 3267 C C . ASP B 2 436 ? 117.155 125.241 89.722 1.00 122.43 390 ASP B C 1
ATOM 3268 O O . ASP B 2 436 ? 117.330 126.119 88.872 1.00 126.60 390 ASP B O 1
ATOM 3273 N N . ILE B 2 437 ? 118.152 124.558 90.273 1.00 121.29 391 ILE B N 1
ATOM 3274 C CA . ILE B 2 437 ? 119.554 124.883 90.043 1.00 119.06 391 ILE B CA 1
ATOM 3275 C C . ILE B 2 437 ? 120.105 123.963 88.964 1.00 117.77 391 ILE B C 1
ATOM 3276 O O . ILE B 2 437 ? 120.012 122.734 89.076 1.00 120.22 391 ILE B O 1
ATOM 3281 N N . THR B 2 438 ? 120.676 124.554 87.921 1.00 104.56 392 THR B N 1
ATOM 3282 C CA . THR B 2 438 ? 121.309 123.813 86.840 1.00 101.58 392 THR B CA 1
ATOM 3283 C C . THR B 2 438 ? 122.822 123.888 86.992 1.00 103.77 392 THR B C 1
ATOM 3284 O O . THR B 2 438 ? 123.366 124.924 87.385 1.00 107.77 392 THR B O 1
ATOM 3288 N N . VAL B 2 439 ? 123.498 122.790 86.681 1.00 92.82 393 VAL B N 1
ATOM 3289 C CA . VAL B 2 439 ? 124.932 122.690 86.855 1.00 96.78 393 VAL B CA 1
ATOM 3290 C C . VAL B 2 439 ? 125.625 123.006 85.535 1.00 96.66 393 VAL B C 1
ATOM 3291 O O . VAL B 2 439 ? 125.008 123.035 84.473 1.00 98.95 393 VAL B O 1
ATOM 3295 N N . SER B 2 440 ? 126.935 123.249 85.602 1.00 93.86 394 SER B N 1
ATOM 3296 C CA . SER B 2 440 ? 127.731 123.608 84.428 1.00 95.62 394 SER B CA 1
ATOM 3297 C C . SER B 2 440 ? 128.036 122.349 83.615 1.00 96.36 394 SER B C 1
ATOM 3298 O O . SER B 2 440 ? 129.171 121.879 83.519 1.00 92.82 394 SER B O 1
ATOM 3301 N N . GLY B 2 441 ? 126.979 121.798 83.024 1.00 117.23 395 GLY B N 1
ATOM 3302 C CA . GLY B 2 441 ? 127.102 120.612 82.208 1.00 118.87 395 GLY B CA 1
ATOM 3303 C C . GLY B 2 441 ? 127.344 119.329 82.968 1.00 119.05 395 GLY B C 1
ATOM 3304 O O . GLY B 2 441 ? 127.483 118.276 82.335 1.00 121.56 395 GLY B O 1
ATOM 3305 N N . LEU B 2 442 ? 127.390 119.381 84.301 1.00 109.90 396 LEU B N 1
ATOM 3306 C CA . LEU B 2 442 ? 127.640 118.211 85.136 1.00 108.48 396 LEU B CA 1
ATOM 3307 C C . LEU B 2 442 ? 128.892 117.469 84.685 1.00 109.88 396 LEU B C 1
ATOM 3308 O O . LEU B 2 442 ? 129.988 118.040 84.666 1.00 106.72 396 LEU B O 1
ATOM 3310 N N . GLY B 2 443 ? 128.738 116.206 84.323 1.00 142.30 397 GLY B N 1
ATOM 3311 C CA . GLY B 2 443 ? 129.856 115.416 83.852 1.00 144.21 397 GLY B CA 1
ATOM 3312 C C . GLY B 2 443 ? 129.602 113.943 84.085 1.00 146.36 397 GLY B C 1
ATOM 3313 O O . GLY B 2 443 ? 128.602 113.543 84.680 1.00 147.05 397 GLY B O 1
ATOM 3314 N N . THR B 2 444 ? 130.543 113.136 83.589 1.00 154.30 398 THR B N 1
ATOM 3315 C CA . THR B 2 444 ? 130.446 111.692 83.783 1.00 154.47 398 THR B CA 1
ATOM 3316 C C . THR B 2 444 ? 130.578 111.324 85.257 1.00 153.03 398 THR B C 1
ATOM 3317 O O . THR B 2 444 ? 129.914 110.397 85.733 1.00 152.82 398 THR B O 1
ATOM 3321 N N . ALA B 2 445 ? 131.430 112.036 85.992 1.00 141.07 399 ALA B N 1
ATOM 3322 C CA . ALA B 2 445 ? 131.561 111.822 87.423 1.00 143.18 399 ALA B CA 1
ATOM 3323 C C . ALA B 2 445 ? 130.435 112.535 88.171 1.00 140.50 399 ALA B C 1
ATOM 3324 O O . ALA B 2 445 ? 129.895 113.534 87.688 1.00 141.29 399 ALA B O 1
ATOM 3326 N N . PRO B 2 446 ? 130.054 112.032 89.344 1.00 116.32 400 PRO B N 1
ATOM 3327 C CA . PRO B 2 446 ? 129.029 112.722 90.140 1.00 114.40 400 PRO B CA 1
ATOM 3328 C C . PRO B 2 446 ? 129.486 114.119 90.530 1.00 115.66 400 PRO B C 1
ATOM 3329 O O . PRO B 2 446 ? 130.574 114.306 91.077 1.00 119.77 400 PRO B O 1
ATOM 3333 N N . LYS B 2 447 ? 128.639 115.109 90.233 1.00 103.70 401 LYS B N 1
ATOM 3334 C CA . LYS B 2 447 ? 128.960 116.486 90.594 1.00 103.14 401 LYS B CA 1
ATOM 3335 C C . LYS B 2 447 ? 129.051 116.650 92.102 1.00 104.80 401 LYS B C 1
ATOM 3336 O O . LYS B 2 447 ? 129.958 117.323 92.608 1.00 100.88 401 LYS B O 1
ATOM 3338 N N . THR B 2 448 ? 128.122 116.035 92.836 1.00 108.79 402 THR B N 1
ATOM 3339 C CA . THR B 2 448 ? 128.080 116.099 94.297 1.00 106.21 402 THR B CA 1
ATOM 3340 C C . THR B 2 448 ? 128.119 117.554 94.768 1.00 98.94 402 THR B C 1
ATOM 3341 O O . THR B 2 448 ? 128.827 117.920 95.708 1.00 97.26 402 THR B O 1
ATOM 3345 N N . LEU B 2 449 ? 127.362 118.401 94.078 1.00 87.28 403 LEU B N 1
ATOM 3346 C CA . LEU B 2 449 ? 127.294 119.808 94.434 1.00 81.71 403 LEU B CA 1
ATOM 3347 C C . LEU B 2 449 ? 126.506 119.991 95.725 1.00 83.15 403 LEU B C 1
ATOM 3348 O O . LEU B 2 449 ? 125.590 119.226 96.035 1.00 99.72 403 LEU B O 1
ATOM 3350 N N . ILE B 2 450 ? 126.877 121.016 96.485 1.00 77.62 404 ILE B N 1
ATOM 3351 C CA . ILE B 2 450 ? 126.277 121.300 97.783 1.00 87.40 404 ILE B CA 1
ATOM 3352 C C . ILE B 2 450 ? 125.629 122.675 97.720 1.00 85.50 404 ILE B C 1
ATOM 3353 O O . ILE B 2 450 ? 126.290 123.665 97.382 1.00 96.93 404 ILE B O 1
ATOM 3358 N N . ILE B 2 451 ? 124.341 122.736 98.044 1.00 80.27 405 ILE B N 1
ATOM 3359 C CA . ILE B 2 451 ? 123.593 123.985 98.114 1.00 79.66 405 ILE B CA 1
ATOM 3360 C C . ILE B 2 451 ? 122.997 124.110 99.506 1.00 82.50 405 ILE B C 1
ATOM 3361 O O . ILE B 2 451 ? 122.355 123.175 100.001 1.00 94.19 405 ILE B O 1
ATOM 3366 N N . THR B 2 452 ? 123.218 125.254 100.138 1.00 85.96 406 THR B N 1
ATOM 3367 C CA . THR B 2 452 ? 122.715 125.530 101.479 1.00 92.39 406 THR B CA 1
ATOM 3368 C C . THR B 2 452 ? 121.697 126.661 101.368 1.00 92.80 406 THR B C 1
ATOM 3369 O O . THR B 2 452 ? 122.045 127.839 101.451 1.00 100.70 406 THR B O 1
ATOM 3373 N N . ARG B 2 453 ? 120.434 126.295 101.179 1.00 81.18 407 ARG B N 1
ATOM 3374 C CA . ARG B 2 453 ? 119.363 127.282 101.082 1.00 75.71 407 ARG B CA 1
ATOM 3375 C C . ARG B 2 453 ? 118.973 127.697 102.491 1.00 79.90 407 ARG B C 1
ATOM 3376 O O . ARG B 2 453 ? 118.252 126.979 103.187 1.00 96.39 407 ARG B O 1
ATOM 3384 N N . THR B 2 454 ? 119.446 128.858 102.920 1.00 72.71 408 THR B N 1
ATOM 3385 C CA . THR B 2 454 ? 119.185 129.363 104.262 1.00 82.55 408 THR B CA 1
ATOM 3386 C C . THR B 2 454 ? 118.240 130.554 104.142 1.00 79.28 408 THR B C 1
ATOM 3387 O O . THR B 2 454 ? 118.673 131.701 104.039 1.00 86.46 408 THR B O 1
ATOM 3391 N N . ALA B 2 455 ? 116.943 130.271 104.154 1.00 67.72 409 ALA B N 1
ATOM 3392 C CA . ALA B 2 455 ? 115.957 131.337 104.165 1.00 72.76 409 ALA B CA 1
ATOM 3393 C C . ALA B 2 455 ? 115.951 132.036 105.520 1.00 77.82 409 ALA B C 1
ATOM 3394 O O . ALA B 2 455 ? 116.372 131.481 106.538 1.00 77.17 409 ALA B O 1
ATOM 3396 N N . THR B 2 456 ? 115.470 133.276 105.523 1.00 76.99 410 THR B N 1
ATOM 3397 C CA . THR B 2 456 ? 115.440 134.061 106.749 1.00 75.09 410 THR B CA 1
ATOM 3398 C C . THR B 2 456 ? 114.543 133.404 107.788 1.00 80.68 410 THR B C 1
ATOM 3399 O O . THR B 2 456 ? 113.459 132.906 107.471 1.00 86.40 410 THR B O 1
ATOM 3403 N N . ASN B 2 457 ? 115.012 133.400 109.039 1.00 80.13 411 ASN B N 1
ATOM 3404 C CA . ASN B 2 457 ? 114.277 132.825 110.166 1.00 78.99 411 ASN B CA 1
ATOM 3405 C C . ASN B 2 457 ? 113.964 131.348 109.940 1.00 80.89 411 ASN B C 1
ATOM 3406 O O . ASN B 2 457 ? 112.971 130.828 110.450 1.00 82.74 411 ASN B O 1
ATOM 3411 N N . ALA B 2 458 ? 114.813 130.665 109.176 1.00 83.98 412 ALA B N 1
ATOM 3412 C CA . ALA B 2 458 ? 114.595 129.269 108.834 1.00 84.79 412 ALA B CA 1
ATOM 3413 C C . ALA B 2 458 ? 115.893 128.497 109.005 1.00 87.46 412 ALA B C 1
ATOM 3414 O O . ALA B 2 458 ? 116.987 129.061 108.922 1.00 88.49 412 ALA B O 1
ATOM 3416 N N . THR B 2 459 ? 115.757 127.197 109.246 1.00 101.64 413 THR B N 1
ATOM 3417 C CA . THR B 2 459 ? 116.923 126.348 109.438 1.00 107.78 413 THR B CA 1
ATOM 3418 C C . THR B 2 459 ? 117.696 126.192 108.135 1.00 103.94 413 THR B C 1
ATOM 3419 O O . THR B 2 459 ? 117.110 126.066 107.056 1.00 97.10 413 THR B O 1
ATOM 3423 N N . THR B 2 460 ? 119.021 126.201 108.242 1.00 87.95 414 THR B N 1
ATOM 3424 C CA . THR B 2 460 ? 119.878 125.999 107.081 1.00 81.88 414 THR B CA 1
ATOM 3425 C C . THR B 2 460 ? 119.768 124.555 106.614 1.00 80.39 414 THR B C 1
ATOM 3426 O O . THR B 2 460 ? 119.991 123.623 107.394 1.00 86.59 414 THR B O 1
ATOM 3430 N N . THR B 2 461 ? 119.427 124.366 105.344 1.00 75.65 415 THR B N 1
ATOM 3431 C CA . THR B 2 461 ? 119.263 123.038 104.759 1.00 85.10 415 THR B CA 1
ATOM 3432 C C . THR B 2 461 ? 120.319 122.875 103.672 1.00 82.17 415 THR B C 1
ATOM 3433 O O . THR B 2 461 ? 120.084 123.207 102.508 1.00 78.25 415 THR B O 1
ATOM 3437 N N . THR B 2 462 ? 121.483 122.354 104.053 1.00 89.22 416 THR B N 1
ATOM 3438 C CA . THR B 2 462 ? 122.539 122.112 103.081 1.00 90.73 416 THR B CA 1
ATOM 3439 C C . THR B 2 462 ? 122.175 120.911 102.224 1.00 87.65 416 THR B C 1
ATOM 3440 O O . THR B 2 462 ? 122.570 119.781 102.528 1.00 90.52 416 THR B O 1
ATOM 3444 N N . HIS B 2 463 ? 121.429 121.148 101.150 1.00 80.89 417 HIS B N 1
ATOM 3445 C CA . HIS B 2 463 ? 121.000 120.064 100.279 1.00 84.86 417 HIS B CA 1
ATOM 3446 C C . HIS B 2 463 ? 122.179 119.534 99.479 1.00 82.66 417 HIS B C 1
ATOM 3447 O O . HIS B 2 463 ? 122.327 119.853 98.296 1.00 80.69 417 HIS B O 1
ATOM 3454 N N . LYS B 2 464 ? 123.039 118.751 100.121 1.00 92.98 418 LYS B N 1
ATOM 3455 C CA . LYS B 2 464 ? 124.142 118.099 99.421 1.00 95.79 418 LYS B CA 1
ATOM 3456 C C . LYS B 2 464 ? 123.552 117.041 98.499 1.00 97.17 418 LYS B C 1
ATOM 3457 O O . LYS B 2 464 ? 123.103 115.987 98.950 1.00 105.29 418 LYS B O 1
ATOM 3463 N N . VAL B 2 465 ? 123.546 117.321 97.200 1.00 89.76 419 VAL B N 1
ATOM 3464 C CA . VAL B 2 465 ? 122.976 116.426 96.201 1.00 91.14 419 VAL B CA 1
ATOM 3465 C C . VAL B 2 465 ? 124.104 115.854 95.353 1.00 94.51 419 VAL B C 1
ATOM 3466 O O . VAL B 2 465 ? 125.005 116.583 94.922 1.00 100.58 419 VAL B O 1
ATOM 3470 N N . ILE B 2 466 ? 124.090 114.537 95.180 1.00 110.34 420 ILE B N 1
ATOM 3471 C CA . ILE B 2 466 ? 125.088 113.826 94.391 1.00 114.12 420 ILE B CA 1
ATOM 3472 C C . ILE B 2 466 ? 124.411 113.401 93.092 1.00 118.02 420 ILE B C 1
ATOM 3473 O O . ILE B 2 466 ? 123.589 112.481 93.078 1.00 118.60 420 ILE B O 1
ATOM 3475 N N . PHE B 2 467 ? 124.755 114.074 91.997 1.00 124.29 421 PHE B N 1
ATOM 3476 C CA . PHE B 2 467 ? 124.169 113.752 90.704 1.00 120.22 421 PHE B CA 1
ATOM 3477 C C . PHE B 2 467 ? 124.599 112.360 90.260 1.00 123.62 421 PHE B C 1
ATOM 3478 O O . PHE B 2 467 ? 125.760 111.974 90.412 1.00 127.78 421 PHE B O 1
ATOM 3486 N N . SER B 2 468 ? 123.654 111.604 89.708 1.00 134.89 422 SER B N 1
ATOM 3487 C CA . SER B 2 468 ? 123.920 110.261 89.208 1.00 136.85 422 SER B CA 1
ATOM 3488 C C . SER B 2 468 ? 123.446 110.159 87.768 1.00 140.37 422 SER B C 1
ATOM 3489 O O . SER B 2 468 ? 122.317 110.550 87.454 1.00 141.07 422 SER B O 1
ATOM 3492 N N . LYS B 2 469 ? 124.300 109.626 86.900 1.00 131.04 423 LYS B N 1
ATOM 3493 C CA . LYS B 2 469 ? 123.955 109.457 85.496 1.00 126.50 423 LYS B CA 1
ATOM 3494 C C . LYS B 2 469 ? 123.102 108.200 85.332 1.00 127.30 423 LYS B C 1
ATOM 3495 O O . LYS B 2 469 ? 122.694 107.561 86.306 1.00 125.81 423 LYS B O 1
ATOM 3497 N N . ALA B 2 470 ? 122.820 107.832 84.087 1.00 125.66 424 ALA B N 1
ATOM 3498 C CA . ALA B 2 470 ? 122.017 106.647 83.806 1.00 125.53 424 ALA B CA 1
ATOM 3499 C C . ALA B 2 470 ? 122.821 105.375 84.051 1.00 125.18 424 ALA B C 1
ATOM 3500 O O . ALA B 2 470 ? 124.033 105.425 84.257 1.00 125.44 424 ALA B O 1
#

InterPro domains:
  IPR000436 Sushi/SCR/CCP domain [PF00084] (23-82)
  IPR000436 Sushi/SCR/CCP domain [PF00084] (91-146)
  IPR000436 Sushi/SCR/CCP domain [PF00084] (154-210)
  IPR000436 Sushi/SCR/CCP domain [PF00084] (215-271)
  IPR000436 Sushi/SCR/CCP domain [PF00084] (276-342)
  IPR000436 Sushi/SCR/CCP domain [PF00084] (351-406)
  IPR000436 Sushi/SCR/CCP domain [PF00084] (410-466)
  IPR000436 Sushi/SCR/CCP domain [PF00084] (527-593)
  IPR000436 Sushi/SCR/CCP domain [PF00084] (602-657)
  IPR000436 Sushi/SCR/CCP domain [PF00084] (719-779)
  IPR000436 Sushi/SCR/CCP domain [PF00084] (788-843)
  IPR000436 Sushi/SCR/CCP domain [PF00084] (851-907)
  IPR000436 Sushi/SCR/CCP domain [PF00084] (912-968)
  IPR000436 Sushi/SCR/CCP domain [PS50923] (21-84)
  IPR000436 Sushi/SCR/CCP domain [PS50923] (89-148)
  IPR000436 Sushi/SCR/CCP domain [PS50923] (152-212)
  IPR000436 Sushi/SCR/CCP domain [PS50923] (213-273)
  IPR000436 Sushi/SCR/CCP domain [PS50923] (274-344)
  IPR000436 Sushi/SCR/CCP domain [PS50923] (349-407)
  IPR000436 Sushi/SCR/CCP domain [PS50923] (408-468)

Nearest PDB structures (foldseek):
  8sm0-assembly1_C  TM=9.041E-01  e=2.464E-16  Homo sapiens
  1ly2-assembly1_A  TM=8.887E-01  e=1.786E-15  Homo sapiens
  1w2s-assembly1_B  TM=4.895E-01  e=1.584E-15  Homo sapiens
  2aty-assembly1_B  TM=4.776E-01  e=1.040E-15  Homo sapiens
  2gsx-assembly1_A  TM=4.612E-01  e=3.896E-15  Homo sapiens